Protein AF-A0A6A4S7P5-F1 (afdb_monomer)

Secondary structure (DSSP, 8-state):
-HHHHTTS-TTT---TTTT-S-HHHHHHHHHHHHHHHHHHHHHHHHHHHHHHHHHHHHIIIIIITEEEPP-EEE-SSS--EEE---EEPPPHHHHHHHHHHHHHHHHHHHHHHHHHHTS-SS-----TTSSHHHHT--GGGTTT---TTPPPTTT--SHHHHHHHHHHHHHHHHHHHHHHHHHHHHHHHHHHHHHHHHHHHHHHHHHHHHHTT---PPP-----TTT-GGGGG---GGG--S-----HHHHHHHHHHHHHHHHHHHHHTT-HHHHHHHHHHS-S----HHHHHH--PPPPHHHHHS-GGG--HHHHHHHHHHHHHHHHHHHHHHHHHHHHHHHHHHHHHHHHHHHHHHHHHHHHHHHHHHHHHHHHHHHHHHHHHHHHHHHHHHHHTTTTSS-HHHHHHHHHHHHHHHHHHHHHHHHHHHHHHHHHHHHHHHHHHHHHHHH-------PPTTSS---------S------HHHHHHHHHHHHHHHHHHHHHHHHHHHHHHHHHHHHHHHHHHHHHHHHHHHHHHHHHH----HHHHHHHH-TTHHHHHHHHHHHHHHHHHHHHHHHHHHHHHHHHHHHHHHHHHHHHHHHHHHHHHHHHHHHHHHHHHHHHHHHHHHHHHHHHHHHHHHHHHHHHHHHHHHHHHHHHHHHHHHHHHHHHH---TTS---------

pLDDT: mean 76.59, std 14.67, range [32.28, 95.06]

Sequence (685 aa):
MLLENENVPAMERLAQHELNLDVEGQKGLDAMVEQEATRVREEIEWEILAKRFLRDVLKRQCWDSLKVKSRSVKGFHCEHEVKNYPLKERTEKEVEEIHRVQNMRKIEMAAITLLKSANEEEQDEEDLTTESDVVTGSFSAQFGYSNPYIYDQFSVRTTEQKINQIILLQDVIHRIKTAFNAEFDAVHRQKVQELNHVRERNRHIREILLELDMRQELWEPSLTNSEWPERLFTVDDSEIKAEKYLSPEQREEEERKELEEQKHLAAKGDNFMKKGLDDMMDGLLEVKKEEILKMEITQPEFALTKPDSHWSEEEKKVYKLYEKKTKDLSEKKEKYKKEKLKITSLVYSMNLEEEMRSRELELKLKLERTLAYKDELMEEVKRHEEEVEMFLETYDTVVAEDKVNVKAFTLAKIQKLLQKRRVEKEAAQQEIKNLSDELKSLHKEKNRFLMDIMVQVIVKQGQVYTTDETADFPEYVLLHKGVVEDLNKTIRMLGGQNIASMVQRKDFRKNTFLLEWEHKHRRMQIEDLNNKARDIRRLHLSEEQQDYLNNSDQKSRVSTQVSILEKTIVYQEKAHLHNLQHYKNKIEEFTKQATMKEEINTVSEQQLPNMQVTVAERRHIFETTVKSQAASEGRHREIVQKKNLEDFAKAQAEELILLWAEVERLRMKNFPSLDHLKQLSKENL

Organism: Scophthalmus maximus (NCBI:txid52904)

Foldseek 3Di:
DQVVLVPDDPVSRDDPVVPDPCPPVVVVVVVVVVVVVVVVVVVVVVVVVVVVVVVVVCCVPPPVQWPDGWFWDQDPPDRDIDIADTHGDDDPVLVVLLVVLQVVLVVVVVVVVVVVVVPDPDDDDDPPPPPQPVQQVDCLVVVVLDDPSADRPVRQDDPVNVVSNVSVVVVSVVVVSVVVVVVVVVVLVVVVVVLVVLVVVVVVVVVVCVVVVHDDDDDHDDDDCRRVVVCVVDDDPVNPPDDDDADPVRVVVVVVVVVVVVVVVVVVVPPVVVVVCVVVVPPDPPPPLVVLLVDDDDDDPCPVPDDPVPADPVSVVVNVVVVVVVVVSVVSNVVSVVVVVVVVVVVVLVVVVVVLVVVLVVLVVVLVVLVVVLVVLVVVLVVLVVVLVVLVVVVVVPVVDDDVPVSVVVSVVSVVVSVVSVVVSVVSVVVSVVSVVVSVVSVVVVVCSVVPDDDDDDDDPPPDDDPPPDDDDPDDDDDDVVVVVVVVVVVVVVVVVVVVVVVVVVVVVVVVVVVVVVVVVVVVVVVVVVVVVVVVVPPDQDPVRVVVVPDPCVVVVVVVVVVVVVVVVVVVVVVVVVVVVVVVVVVVVVVVVVVVVVVVVVVVVVCVVVVVVVVVVVVVVVVVVVVVVVVVVVVVVVVVVVVVVVVVVVVVVVVVVVVVVVVVVVVCVVDPDDDPPPDDDDDDD

Radius of gyration: 60.14 Å; Cα contacts (8 Å, |Δi|>4): 187; chains: 1; bounding box: 108×181×163 Å

Nearest PDB structures (foldseek):
  8i7r-assembly1_D9  TM=2.038E-01  e=7.294E+00  Mus musculus
  8otz-assembly1_Cv  TM=2.024E-01  e=9.140E+00  Bos taurus

Mean predicted aligned error: 24.08 Å

Solvent-accessible surface area (backbone atoms only — not comparable to full-atom values): 39808 Å² total; per-residue (Å²): 104,72,78,57,42,68,73,42,59,84,90,73,38,73,55,77,77,78,71,52,90,53,64,66,62,48,52,52,51,53,51,52,50,51,51,50,49,51,51,52,48,52,53,51,50,50,51,51,49,53,51,50,51,51,50,51,52,49,39,47,68,72,46,68,54,34,68,38,69,69,36,36,48,67,50,96,91,47,91,56,69,50,70,52,64,63,35,63,66,82,49,72,66,59,53,52,48,48,52,50,46,48,52,52,38,53,52,51,52,52,51,51,52,51,54,51,68,72,64,66,77,87,75,81,92,69,84,78,79,74,64,62,65,69,59,55,78,50,71,45,52,83,74,72,47,64,63,93,70,59,66,51,71,89,68,65,78,51,72,65,50,48,52,46,42,51,52,52,49,52,50,39,54,50,52,50,44,52,50,52,36,55,54,49,52,50,54,49,51,51,51,55,50,52,45,50,50,51,52,54,50,49,53,54,49,50,53,51,28,61,76,67,74,51,94,74,91,76,91,78,86,74,82,51,66,55,55,43,48,74,53,82,80,55,84,57,75,88,74,57,85,66,79,82,86,62,55,74,71,51,45,56,47,49,51,48,47,51,52,47,47,51,50,49,48,59,53,57,72,62,42,59,69,57,55,48,44,53,62,65,70,46,82,68,84,73,65,55,77,72,52,60,70,71,63,76,84,79,80,62,70,62,74,79,74,49,65,87,88,74,56,48,78,65,53,50,50,53,50,54,52,48,56,50,52,53,50,56,48,51,54,50,42,52,51,52,52,53,51,51,52,52,50,53,54,48,52,52,54,51,54,54,50,51,52,52,50,51,54,51,50,54,51,51,52,52,42,52,52,42,50,52,53,32,52,54,39,49,55,51,44,50,52,48,51,50,52,49,50,55,52,48,57,56,40,72,72,39,76,86,53,101,54,64,70,65,53,52,53,52,50,54,51,53,53,53,52,43,53,52,43,51,52,52,35,51,51,36,53,51,49,47,51,52,49,53,51,52,52,51,51,50,51,51,52,53,50,48,54,73,69,61,66,88,75,86,80,84,78,62,94,85,77,64,92,70,92,70,92,80,75,96,69,100,80,79,83,91,71,62,66,65,60,58,53,51,50,49,51,51,50,50,49,53,49,49,52,52,49,52,53,51,51,52,52,51,52,51,52,51,49,50,52,51,50,53,50,52,51,51,52,52,50,51,52,51,50,52,52,51,49,52,55,48,52,61,70,66,57,79,70,50,72,70,53,52,50,61,76,70,50,93,64,52,72,62,54,53,52,52,50,50,55,51,48,54,54,48,49,56,50,49,52,52,52,49,53,53,50,50,51,54,51,51,53,50,51,56,50,51,51,52,52,49,52,53,49,49,52,52,48,54,56,52,59,70,47,47,62,60,52,50,50,54,50,51,53,51,50,51,52,50,54,52,48,53,54,51,49,55,55,48,52,52,52,51,52,52,52,50,53,52,49,54,53,51,52,51,52,48,52,52,50,52,52,48,52,52,51,52,52,49,51,50,53,52,47,51,71,75,52,80,72,91,78,85,80,71,78,88,75,90,79,94,133

Structure (mmCIF, N/CA/C/O backbone):
data_AF-A0A6A4S7P5-F1
#
_entry.id   AF-A0A6A4S7P5-F1
#
loop_
_atom_site.group_PDB
_atom_site.id
_atom_site.type_symbol
_atom_site.label_atom_id
_atom_site.label_alt_id
_atom_site.label_comp_id
_atom_site.label_asym_id
_atom_site.label_entity_id
_atom_site.label_seq_id
_atom_site.pdbx_PDB_ins_code
_atom_site.Cartn_x
_atom_site.Cartn_y
_atom_site.Cartn_z
_atom_site.occupancy
_atom_site.B_iso_or_equiv
_atom_site.auth_seq_id
_atom_site.auth_comp_id
_atom_site.auth_asym_id
_atom_site.auth_atom_id
_atom_site.pdbx_PDB_model_num
ATOM 1 N N . MET A 1 1 ? 36.851 -69.670 -11.984 1.00 61.44 1 MET A N 1
ATOM 2 C CA . MET A 1 1 ? 35.863 -69.453 -13.062 1.00 61.44 1 MET A CA 1
ATOM 3 C C . MET A 1 1 ? 35.745 -67.989 -13.481 1.00 61.44 1 MET A C 1
ATOM 5 O O . MET A 1 1 ? 36.242 -67.687 -14.551 1.00 61.44 1 MET A O 1
ATOM 9 N N . LEU A 1 2 ? 35.185 -67.055 -12.693 1.00 62.47 2 LEU A N 1
ATOM 10 C CA . LEU A 1 2 ? 35.031 -65.645 -13.132 1.00 62.47 2 LEU A CA 1
ATOM 11 C C . LEU A 1 2 ? 36.369 -64.941 -13.453 1.00 62.47 2 LEU A C 1
ATOM 13 O O . LEU A 1 2 ? 36.541 -64.437 -14.556 1.00 62.47 2 LEU A O 1
ATOM 17 N N . LEU A 1 3 ? 37.352 -65.015 -12.547 1.00 63.88 3 LEU A N 1
ATOM 18 C CA . LEU A 1 3 ? 38.707 -64.466 -12.754 1.00 63.88 3 LEU A CA 1
ATOM 19 C C . LEU A 1 3 ? 39.503 -65.180 -13.867 1.00 63.88 3 LEU A C 1
ATOM 21 O O . LEU A 1 3 ? 40.434 -64.619 -14.432 1.00 63.88 3 LEU A O 1
ATOM 25 N N . GLU A 1 4 ? 39.159 -66.430 -14.185 1.00 69.12 4 GLU A N 1
ATOM 26 C CA . GLU A 1 4 ? 39.790 -67.186 -15.281 1.00 69.12 4 GLU A CA 1
ATOM 27 C C . GLU A 1 4 ? 39.168 -66.804 -16.632 1.00 69.12 4 GLU A C 1
ATOM 29 O O . GLU A 1 4 ? 39.888 -66.670 -17.615 1.00 69.12 4 GLU A O 1
ATOM 34 N N . ASN A 1 5 ? 37.858 -66.534 -16.659 1.00 71.00 5 ASN A N 1
ATOM 35 C CA . ASN A 1 5 ? 37.105 -66.074 -17.828 1.00 71.00 5 ASN A CA 1
ATOM 36 C C . ASN A 1 5 ? 37.423 -64.613 -18.215 1.00 71.00 5 ASN A C 1
ATOM 38 O O . ASN A 1 5 ? 37.317 -64.214 -19.372 1.00 71.00 5 ASN A O 1
ATOM 42 N N . GLU A 1 6 ? 37.864 -63.789 -17.264 1.00 71.75 6 GLU A N 1
ATOM 43 C CA . GLU A 1 6 ? 38.356 -62.437 -17.562 1.00 71.75 6 GLU A CA 1
ATOM 44 C C . GLU A 1 6 ? 39.694 -62.449 -18.320 1.00 71.75 6 GLU A C 1
ATOM 46 O O . GLU A 1 6 ? 39.948 -61.544 -19.116 1.00 71.75 6 GLU A O 1
ATOM 51 N N . ASN A 1 7 ? 40.505 -63.498 -18.144 1.00 72.19 7 ASN A N 1
ATOM 52 C CA . ASN A 1 7 ? 41.843 -63.624 -18.728 1.00 72.19 7 ASN A CA 1
ATOM 53 C C . ASN A 1 7 ? 41.880 -64.312 -20.110 1.00 72.19 7 ASN A C 1
ATOM 55 O O . ASN A 1 7 ? 42.951 -64.376 -20.715 1.00 72.19 7 ASN A O 1
ATOM 59 N N . VAL A 1 8 ? 40.747 -64.800 -20.633 1.00 73.62 8 VAL A N 1
ATOM 60 C CA . VAL A 1 8 ? 40.643 -65.344 -22.005 1.00 73.62 8 VAL A CA 1
ATOM 61 C C . VAL A 1 8 ? 40.308 -64.253 -23.039 1.00 73.62 8 VAL A C 1
ATOM 63 O O . VAL A 1 8 ? 39.710 -63.228 -22.689 1.00 73.62 8 VAL A O 1
ATOM 66 N N . PRO A 1 9 ? 40.692 -64.438 -24.323 1.00 72.81 9 PRO A N 1
ATOM 67 C CA . PRO A 1 9 ? 40.378 -63.505 -25.407 1.00 72.81 9 PRO A CA 1
ATOM 68 C C . PRO A 1 9 ? 38.872 -63.224 -25.509 1.00 72.81 9 PRO A C 1
ATOM 70 O O . PRO A 1 9 ? 38.057 -64.110 -25.274 1.00 72.81 9 PRO A O 1
ATOM 73 N N . ALA A 1 10 ? 38.486 -62.013 -25.931 1.00 68.69 10 ALA A N 1
ATOM 74 C CA . ALA A 1 10 ? 37.084 -61.562 -25.957 1.00 68.69 10 ALA A CA 1
ATOM 75 C C . ALA A 1 10 ? 36.118 -62.471 -26.749 1.00 68.69 10 ALA A C 1
ATOM 77 O O . ALA A 1 10 ? 34.915 -62.415 -26.525 1.00 68.69 10 ALA A O 1
ATOM 78 N N . MET A 1 11 ? 36.640 -63.299 -27.658 1.00 65.06 11 MET A N 1
ATOM 79 C CA . MET A 1 11 ? 35.874 -64.248 -28.472 1.00 65.06 11 MET A CA 1
ATOM 80 C C . MET A 1 11 ? 35.552 -65.566 -27.736 1.00 65.06 11 MET A C 1
ATOM 82 O O . MET A 1 11 ? 34.613 -66.252 -28.117 1.00 65.06 11 MET A O 1
ATOM 86 N N . GLU A 1 12 ? 36.316 -65.908 -26.692 1.00 65.69 12 GLU A N 1
ATOM 87 C CA . GLU A 1 12 ? 36.172 -67.129 -25.875 1.00 65.69 12 GLU A CA 1
ATOM 88 C C . GLU A 1 12 ? 35.646 -66.836 -24.459 1.00 65.69 12 GLU A C 1
ATOM 90 O O . GLU A 1 12 ? 35.409 -67.753 -23.674 1.00 65.69 12 GLU A O 1
ATOM 95 N N . ARG A 1 13 ? 35.465 -65.555 -24.118 1.00 74.06 13 ARG A N 1
ATOM 96 C CA . ARG A 1 13 ? 34.913 -65.124 -22.836 1.00 74.06 13 ARG A CA 1
ATOM 97 C C . ARG A 1 13 ? 33.426 -65.482 -22.774 1.00 74.06 13 ARG A C 1
ATOM 99 O O . ARG A 1 13 ? 32.615 -64.879 -23.472 1.00 74.06 13 ARG A O 1
ATOM 106 N N . LEU A 1 14 ? 33.079 -66.430 -21.908 1.00 69.25 14 LEU A N 1
ATOM 107 C CA . LEU A 1 14 ? 31.694 -66.824 -21.640 1.00 69.25 14 LEU A CA 1
ATOM 108 C C . LEU A 1 14 ? 30.925 -65.664 -21.001 1.00 69.25 14 LEU A C 1
ATOM 110 O O . LEU A 1 14 ? 31.487 -64.880 -20.226 1.00 69.25 14 LEU A O 1
ATOM 114 N N . ALA A 1 15 ? 29.637 -65.545 -21.299 1.00 64.62 15 ALA A N 1
ATOM 115 C CA . ALA A 1 15 ? 28.811 -64.512 -20.688 1.00 64.62 15 ALA A CA 1
ATOM 116 C C . ALA A 1 15 ? 28.552 -64.835 -19.202 1.00 64.62 15 ALA A C 1
ATOM 118 O O . ALA A 1 15 ? 28.494 -65.997 -18.805 1.00 64.62 15 ALA A O 1
ATOM 119 N N . GLN A 1 16 ? 28.372 -63.818 -18.348 1.00 62.81 16 GLN A N 1
ATOM 120 C CA . GLN A 1 16 ? 28.221 -64.020 -16.892 1.00 62.81 16 GLN A CA 1
ATOM 121 C C . GLN A 1 16 ? 27.072 -64.971 -16.508 1.00 62.81 16 GLN A C 1
ATOM 123 O O . GLN A 1 16 ? 27.168 -65.659 -15.495 1.00 62.81 16 GLN A O 1
ATOM 128 N N . HIS A 1 17 ? 26.018 -65.053 -17.324 1.00 63.12 17 HIS A N 1
ATOM 129 C CA . HIS A 1 17 ? 24.894 -65.968 -17.110 1.00 63.12 17 HIS A CA 1
ATOM 130 C C . HIS A 1 17 ? 25.233 -67.441 -17.412 1.00 63.12 17 HIS A C 1
ATOM 132 O O . HIS A 1 17 ? 24.598 -68.328 -16.854 1.00 63.12 17 HIS A O 1
ATOM 138 N N . GLU A 1 18 ? 26.243 -67.718 -18.245 1.00 65.69 18 GLU A N 1
ATOM 139 C CA . GLU A 1 18 ? 26.693 -69.077 -18.602 1.00 65.69 18 GLU A CA 1
ATOM 140 C C . GLU A 1 18 ? 27.618 -69.688 -17.539 1.00 65.69 18 GLU A C 1
ATOM 142 O O . GLU A 1 18 ? 27.797 -70.902 -17.479 1.00 65.69 18 GLU A O 1
ATOM 147 N N . LEU A 1 19 ? 28.195 -68.845 -16.678 1.00 64.94 19 LEU A N 1
ATOM 148 C CA . LEU A 1 19 ? 29.029 -69.251 -15.546 1.00 64.94 19 LEU A CA 1
ATOM 149 C C . LEU A 1 19 ? 28.228 -69.454 -14.254 1.00 64.94 19 LEU A C 1
ATOM 151 O O . LEU A 1 19 ? 28.817 -69.811 -13.229 1.00 64.94 19 LEU A O 1
ATOM 155 N N . ASN A 1 20 ? 26.916 -69.200 -14.273 1.00 64.25 20 ASN A N 1
ATOM 156 C CA . ASN A 1 20 ? 26.113 -69.292 -13.068 1.00 64.25 20 ASN A CA 1
ATOM 157 C C . ASN A 1 20 ? 25.659 -70.733 -12.804 1.00 64.25 20 ASN A C 1
ATOM 159 O O . ASN A 1 20 ? 24.876 -71.308 -13.556 1.00 64.25 20 ASN A O 1
ATOM 163 N N . LEU A 1 21 ? 26.175 -71.319 -11.724 1.00 64.62 21 LEU A N 1
ATOM 164 C CA . LEU A 1 21 ? 25.953 -72.722 -11.365 1.00 64.62 21 LEU A CA 1
ATOM 165 C C . LEU A 1 21 ? 24.613 -72.950 -10.642 1.00 64.62 21 LEU A C 1
ATOM 167 O O . LEU A 1 21 ? 24.142 -74.084 -10.605 1.00 64.62 21 LEU A O 1
ATOM 171 N N . ASP A 1 22 ? 23.993 -71.894 -10.100 1.00 71.56 22 ASP A N 1
ATOM 172 C CA . ASP A 1 22 ? 22.717 -71.949 -9.371 1.00 71.56 22 ASP A CA 1
ATOM 173 C C . ASP A 1 22 ? 21.663 -71.031 -10.012 1.00 71.56 22 ASP A C 1
ATOM 175 O O . ASP A 1 22 ? 21.370 -69.921 -9.560 1.00 71.56 22 ASP A O 1
ATOM 179 N N . VAL A 1 23 ? 21.104 -71.509 -11.124 1.00 72.12 23 VAL A N 1
ATOM 180 C CA . VAL A 1 23 ? 20.086 -70.789 -11.901 1.00 72.12 23 VAL A CA 1
ATOM 181 C C . VAL A 1 23 ? 18.760 -70.681 -11.132 1.00 72.12 23 VAL A C 1
ATOM 183 O O . VAL A 1 23 ? 18.023 -69.713 -11.315 1.00 72.12 23 VAL A O 1
ATOM 186 N N . GLU A 1 24 ? 18.430 -71.656 -10.279 1.00 74.38 24 GLU A N 1
ATOM 187 C CA . GLU A 1 24 ? 17.191 -71.650 -9.488 1.00 74.38 24 GLU A CA 1
ATOM 188 C C . GLU A 1 24 ? 17.277 -70.673 -8.310 1.00 74.38 24 GLU A C 1
ATOM 190 O O . GLU A 1 24 ? 16.355 -69.877 -8.118 1.00 74.38 24 GLU A O 1
ATOM 195 N N . GLY A 1 25 ? 18.399 -70.661 -7.583 1.00 73.44 25 GLY A N 1
ATOM 196 C CA . GLY A 1 25 ? 18.666 -69.686 -6.529 1.00 73.44 25 GLY A CA 1
ATOM 197 C C . GLY A 1 25 ? 18.709 -68.252 -7.058 1.00 73.44 25 GLY A C 1
ATOM 198 O O . GLY A 1 25 ? 18.084 -67.371 -6.465 1.00 73.44 25 GLY A O 1
ATOM 199 N N . GLN A 1 26 ? 19.347 -68.017 -8.215 1.00 72.50 26 GLN A N 1
ATOM 200 C CA . GLN A 1 26 ? 19.350 -66.697 -8.858 1.00 72.50 26 GLN A CA 1
ATOM 201 C C . GLN A 1 26 ? 17.935 -66.247 -9.242 1.00 72.50 26 GLN A C 1
ATOM 203 O O . GLN A 1 26 ? 17.542 -65.139 -8.898 1.00 72.50 26 GLN A O 1
ATOM 208 N N . LYS A 1 27 ? 17.134 -67.115 -9.876 1.00 75.88 27 LYS A N 1
ATOM 209 C CA . LYS A 1 27 ? 15.737 -66.792 -10.219 1.00 75.88 27 LYS A CA 1
ATOM 210 C C . LYS A 1 27 ? 14.887 -66.477 -8.987 1.00 75.88 27 LYS A C 1
ATOM 212 O O . LYS A 1 27 ? 14.019 -65.611 -9.058 1.00 75.88 27 LYS A O 1
ATOM 217 N N . GLY A 1 28 ? 15.124 -67.164 -7.867 1.00 81.50 28 GLY A N 1
ATOM 218 C CA . GLY A 1 28 ? 14.469 -66.868 -6.592 1.00 81.50 28 GLY A CA 1
ATOM 219 C C . GLY A 1 28 ? 14.853 -65.492 -6.038 1.00 81.50 28 GLY A C 1
ATOM 220 O O . GLY A 1 28 ? 13.977 -64.734 -5.626 1.00 81.50 28 GLY A O 1
ATOM 221 N N . LEU A 1 29 ? 16.143 -65.146 -6.080 1.00 75.50 29 LEU A N 1
ATOM 222 C CA . LEU A 1 29 ? 16.660 -63.828 -5.692 1.00 75.50 29 LEU A CA 1
ATOM 223 C C . LEU A 1 29 ? 16.124 -62.709 -6.594 1.00 75.50 29 LEU A C 1
ATOM 225 O O . LEU A 1 29 ? 15.646 -61.705 -6.074 1.00 75.50 29 LEU A O 1
ATOM 229 N N . ASP A 1 30 ? 16.127 -62.897 -7.913 1.00 74.44 30 ASP A N 1
ATOM 230 C CA . ASP A 1 30 ? 15.591 -61.930 -8.877 1.00 74.44 30 ASP A CA 1
ATOM 231 C C . ASP A 1 30 ? 14.086 -61.709 -8.663 1.00 74.44 30 ASP A C 1
ATOM 233 O O . ASP A 1 30 ? 13.619 -60.573 -8.672 1.00 74.44 30 ASP A O 1
ATOM 237 N N . ALA A 1 31 ? 13.324 -62.774 -8.385 1.00 81.88 31 ALA A N 1
ATOM 238 C CA . ALA A 1 31 ? 11.905 -62.665 -8.054 1.00 81.88 31 ALA A CA 1
ATOM 239 C C . ALA A 1 31 ? 11.668 -61.911 -6.734 1.00 81.88 31 ALA A C 1
ATOM 241 O O . ALA A 1 31 ? 10.742 -61.105 -6.657 1.00 81.88 31 ALA A O 1
ATOM 242 N N . MET A 1 32 ? 12.506 -62.127 -5.709 1.00 81.50 32 MET A N 1
ATOM 243 C CA . MET A 1 32 ? 12.443 -61.358 -4.459 1.00 81.50 32 MET A CA 1
ATOM 244 C C . MET A 1 32 ? 12.788 -59.881 -4.681 1.00 81.50 32 MET A C 1
ATOM 246 O O . MET A 1 32 ? 12.114 -59.017 -4.125 1.00 81.50 32 MET A O 1
ATOM 250 N N . VAL A 1 33 ? 13.804 -59.580 -5.496 1.00 77.88 33 VAL A N 1
ATOM 251 C CA . VAL A 1 33 ? 14.195 -58.203 -5.837 1.00 77.88 33 VAL A CA 1
ATOM 252 C C . VAL A 1 33 ? 13.101 -57.510 -6.644 1.00 77.88 33 VAL A C 1
ATOM 254 O O . VAL A 1 33 ? 12.763 -56.373 -6.329 1.00 77.88 33 VAL A O 1
ATOM 257 N N . GLU A 1 34 ? 12.500 -58.180 -7.629 1.00 83.00 34 GLU A N 1
ATOM 258 C CA . GLU A 1 34 ? 11.399 -57.610 -8.412 1.00 83.00 34 GLU A CA 1
ATOM 259 C C . GLU A 1 34 ? 10.160 -57.393 -7.535 1.00 83.00 34 GLU A C 1
ATOM 261 O O . GLU A 1 34 ? 9.534 -56.337 -7.597 1.00 83.00 34 GLU A O 1
ATOM 266 N N . GLN A 1 35 ? 9.834 -58.335 -6.644 1.00 85.00 35 GLN A N 1
ATOM 267 C CA . GLN A 1 35 ? 8.735 -58.170 -5.694 1.00 85.00 35 GLN A CA 1
ATOM 268 C C . GLN A 1 35 ? 8.975 -56.978 -4.754 1.00 85.00 35 GLN A C 1
ATOM 270 O O . GLN A 1 35 ? 8.083 -56.159 -4.541 1.00 85.00 35 GLN A O 1
ATOM 275 N N . GLU A 1 36 ? 10.186 -56.831 -4.228 1.00 83.62 36 GLU A N 1
ATOM 276 C CA . GLU A 1 36 ? 10.555 -55.693 -3.390 1.00 83.62 36 GLU A CA 1
ATOM 277 C C . GLU A 1 36 ? 10.535 -54.372 -4.185 1.00 83.62 36 GLU A C 1
ATOM 279 O O . GLU A 1 36 ? 10.008 -53.368 -3.706 1.00 83.62 36 GLU A O 1
ATOM 284 N N . ALA A 1 37 ? 11.005 -54.376 -5.436 1.00 79.06 37 ALA A N 1
ATOM 285 C CA . ALA A 1 37 ? 10.957 -53.220 -6.326 1.00 79.06 37 ALA A CA 1
ATOM 286 C C . ALA A 1 37 ? 9.516 -52.808 -6.662 1.00 79.06 37 ALA A C 1
ATOM 288 O O . ALA A 1 37 ? 9.210 -51.615 -6.654 1.00 79.06 37 ALA A O 1
ATOM 289 N N . THR A 1 38 ? 8.615 -53.765 -6.920 1.00 87.19 38 THR A N 1
ATOM 290 C CA . THR A 1 38 ? 7.184 -53.477 -7.124 1.00 87.19 38 THR A CA 1
ATOM 291 C C . THR A 1 38 ? 6.555 -52.874 -5.874 1.00 87.19 38 THR A C 1
ATOM 293 O O . THR A 1 38 ? 5.885 -51.852 -5.986 1.00 87.19 38 THR A O 1
ATOM 296 N N . ARG A 1 39 ? 6.865 -53.402 -4.682 1.00 89.88 39 ARG A N 1
ATOM 297 C CA . ARG A 1 39 ? 6.391 -52.835 -3.412 1.00 89.88 39 ARG A CA 1
ATOM 298 C C . ARG A 1 39 ? 6.838 -51.384 -3.229 1.00 89.88 39 ARG A C 1
ATOM 300 O O . ARG A 1 39 ? 6.018 -50.530 -2.910 1.00 89.88 39 ARG A O 1
ATOM 307 N N . VAL A 1 40 ? 8.122 -51.097 -3.454 1.00 84.75 40 VAL A N 1
ATOM 308 C CA . VAL A 1 40 ? 8.670 -49.735 -3.338 1.00 84.75 40 VAL A CA 1
ATOM 309 C C . VAL A 1 40 ? 8.058 -48.799 -4.388 1.00 84.75 40 VAL A C 1
ATOM 311 O O . VAL A 1 40 ? 7.743 -47.654 -4.071 1.00 84.75 40 VAL A O 1
ATOM 314 N N . ARG A 1 41 ? 7.839 -49.267 -5.627 1.00 81.81 41 ARG A N 1
ATOM 315 C CA . ARG A 1 41 ? 7.149 -48.482 -6.669 1.00 81.81 41 ARG A CA 1
ATOM 316 C C . ARG A 1 41 ? 5.726 -48.131 -6.251 1.00 81.81 41 ARG A C 1
ATOM 318 O O . ARG A 1 41 ? 5.362 -46.963 -6.329 1.00 81.81 41 ARG A O 1
ATOM 325 N N . GLU A 1 42 ? 4.955 -49.105 -5.774 1.00 87.44 42 GLU A N 1
ATOM 326 C CA . GLU A 1 42 ? 3.589 -48.879 -5.297 1.00 87.44 42 GLU A CA 1
ATOM 327 C C . GLU A 1 42 ? 3.562 -47.884 -4.129 1.00 87.44 42 GLU A C 1
ATOM 329 O O . GLU A 1 42 ? 2.745 -46.967 -4.126 1.00 87.44 42 GLU A O 1
ATOM 334 N N . GLU A 1 43 ? 4.479 -48.003 -3.162 1.00 89.31 43 GLU A N 1
ATOM 335 C CA . GLU A 1 43 ? 4.589 -47.062 -2.038 1.00 89.31 43 GLU A CA 1
ATOM 336 C C . GLU A 1 43 ? 4.873 -45.626 -2.512 1.00 89.31 43 GLU A C 1
ATOM 338 O O . GLU A 1 43 ? 4.189 -44.686 -2.094 1.00 89.31 43 GLU A O 1
ATOM 343 N N . ILE A 1 44 ? 5.820 -45.451 -3.440 1.00 81.44 44 ILE A N 1
ATOM 344 C CA . ILE A 1 44 ? 6.141 -44.147 -4.037 1.00 81.44 44 ILE A CA 1
ATOM 345 C C . ILE A 1 44 ? 4.944 -43.594 -4.821 1.00 81.44 44 ILE A C 1
ATOM 347 O O . ILE A 1 44 ? 4.625 -42.408 -4.711 1.00 81.44 44 ILE A O 1
ATOM 351 N N . GLU A 1 45 ? 4.259 -44.425 -5.608 1.00 87.06 45 GLU A N 1
ATOM 352 C CA . GLU A 1 45 ? 3.066 -44.022 -6.358 1.00 87.06 45 GLU A CA 1
ATOM 353 C C . GLU A 1 45 ? 1.946 -43.555 -5.426 1.00 87.06 45 GLU A C 1
ATOM 355 O O . GLU A 1 45 ? 1.344 -42.502 -5.667 1.00 87.06 45 GLU A O 1
ATOM 360 N N . TRP A 1 46 ? 1.710 -44.280 -4.331 1.00 87.25 46 TRP A N 1
ATOM 361 C CA . TRP A 1 46 ? 0.762 -43.887 -3.292 1.00 87.25 46 TRP A CA 1
ATOM 362 C C . TRP A 1 46 ? 1.145 -42.558 -2.643 1.00 87.25 46 TRP A C 1
ATOM 364 O O . TRP A 1 46 ? 0.283 -41.691 -2.470 1.00 87.25 46 TRP A O 1
ATOM 374 N N . GLU A 1 47 ? 2.424 -42.347 -2.333 1.00 86.50 47 GLU A N 1
ATOM 375 C CA . GLU A 1 47 ? 2.901 -41.094 -1.749 1.00 86.50 47 GLU A CA 1
ATOM 376 C C . GLU A 1 47 ? 2.731 -39.912 -2.722 1.00 86.50 47 GLU A C 1
ATOM 378 O O . GLU A 1 47 ? 2.259 -38.834 -2.338 1.00 86.50 47 GLU A O 1
ATOM 383 N N . ILE A 1 48 ? 3.046 -40.110 -4.007 1.00 82.50 48 ILE A N 1
ATOM 384 C CA . ILE A 1 48 ? 2.827 -39.117 -5.067 1.00 82.50 48 ILE A CA 1
ATOM 385 C C . ILE A 1 48 ? 1.335 -38.802 -5.198 1.00 82.50 48 ILE A C 1
ATOM 387 O O . ILE A 1 48 ? 0.962 -37.628 -5.287 1.00 82.50 48 ILE A O 1
ATOM 391 N N . LEU A 1 49 ? 0.473 -39.820 -5.205 1.00 89.50 49 LEU A N 1
ATOM 392 C CA . LEU A 1 49 ? -0.973 -39.652 -5.316 1.00 89.50 49 LEU A CA 1
ATOM 393 C C . LEU A 1 49 ? -1.534 -38.875 -4.119 1.00 89.50 49 LEU A C 1
ATOM 395 O O . LEU A 1 49 ? -2.302 -37.931 -4.314 1.00 89.50 49 LEU A O 1
ATOM 399 N N . ALA A 1 50 ? -1.099 -39.203 -2.901 1.00 86.62 50 ALA A N 1
ATOM 400 C CA . ALA A 1 50 ? -1.483 -38.494 -1.685 1.00 86.62 50 ALA A CA 1
ATOM 401 C C . ALA A 1 50 ? -1.060 -37.015 -1.727 1.00 86.62 50 ALA A C 1
ATOM 403 O O . ALA A 1 50 ? -1.873 -36.127 -1.454 1.00 86.62 50 ALA A O 1
ATOM 404 N N . LYS A 1 51 ? 0.179 -36.723 -2.149 1.00 86.81 51 LYS A N 1
ATOM 405 C CA . LYS A 1 51 ? 0.680 -35.346 -2.316 1.00 86.81 51 LYS A CA 1
ATOM 406 C C . LYS A 1 51 ? -0.089 -34.579 -3.395 1.00 86.81 51 LYS A C 1
ATOM 408 O O . LYS A 1 51 ? -0.431 -33.414 -3.188 1.00 86.81 51 LYS A O 1
ATOM 413 N N . ARG A 1 52 ? -0.408 -35.217 -4.529 1.00 85.88 52 ARG A N 1
ATOM 414 C CA . ARG A 1 52 ? -1.229 -34.623 -5.604 1.00 85.88 52 ARG A CA 1
ATOM 415 C C . ARG A 1 52 ? -2.641 -34.312 -5.122 1.00 85.88 52 ARG A C 1
ATOM 417 O O . ARG A 1 52 ? -3.119 -33.207 -5.357 1.00 85.88 52 ARG A O 1
ATOM 424 N N . PHE A 1 53 ? -3.272 -35.240 -4.407 1.00 89.81 53 PHE A N 1
ATOM 425 C CA . PHE A 1 53 ? -4.589 -35.028 -3.817 1.00 89.81 53 PHE A CA 1
ATOM 426 C C . PHE A 1 53 ? -4.577 -33.851 -2.838 1.00 89.81 53 PHE A C 1
ATOM 428 O O . PHE A 1 53 ? -5.405 -32.949 -2.956 1.00 89.81 53 PHE A O 1
ATOM 435 N N . LEU A 1 54 ? -3.601 -33.805 -1.923 1.00 85.56 54 LEU A N 1
ATOM 436 C CA . LEU A 1 54 ? -3.460 -32.704 -0.971 1.00 85.56 54 LEU A CA 1
ATOM 437 C C . LEU A 1 54 ? -3.275 -31.359 -1.685 1.00 85.56 54 LEU A C 1
ATOM 439 O O . LEU A 1 54 ? -3.966 -30.393 -1.362 1.00 85.56 54 LEU A O 1
ATOM 443 N N . ARG A 1 55 ? -2.393 -31.300 -2.691 1.00 86.12 55 ARG A N 1
ATOM 444 C CA . ARG A 1 55 ? -2.199 -30.114 -3.538 1.00 86.12 55 ARG A CA 1
ATOM 445 C C . ARG A 1 55 ? -3.512 -29.676 -4.184 1.00 86.12 55 ARG A C 1
ATOM 447 O O . ARG A 1 55 ? -3.820 -28.488 -4.167 1.00 86.12 55 ARG A O 1
ATOM 454 N N . ASP A 1 56 ? -4.284 -30.603 -4.738 1.00 88.25 56 ASP A N 1
ATOM 455 C CA . ASP A 1 56 ? -5.529 -30.282 -5.438 1.00 88.25 56 ASP A CA 1
ATOM 456 C C . ASP A 1 56 ? -6.619 -29.797 -4.468 1.00 88.25 56 ASP A C 1
ATOM 458 O O . ASP A 1 56 ? -7.340 -28.848 -4.779 1.00 88.25 56 ASP A O 1
ATOM 462 N N . VAL A 1 57 ? -6.706 -30.377 -3.265 1.00 90.00 57 VAL A N 1
ATOM 463 C CA . VAL A 1 57 ? -7.600 -29.904 -2.193 1.00 90.00 57 VAL A CA 1
ATOM 464 C C . VAL A 1 57 ? -7.218 -28.491 -1.752 1.00 90.00 57 VAL A C 1
ATOM 466 O O . VAL A 1 57 ? -8.081 -27.611 -1.712 1.00 90.00 57 VAL A O 1
ATOM 469 N N . LEU A 1 58 ? -5.930 -28.249 -1.483 1.00 84.56 58 LEU A N 1
ATOM 470 C CA . LEU A 1 58 ? -5.420 -26.933 -1.093 1.00 84.56 58 LEU A CA 1
ATOM 471 C C . LEU A 1 58 ? -5.645 -25.893 -2.195 1.00 84.56 58 LEU A C 1
ATOM 473 O O . LEU A 1 58 ? -6.104 -24.787 -1.913 1.00 84.56 58 LEU A O 1
ATOM 477 N N . LYS A 1 59 ? -5.387 -26.249 -3.458 1.00 86.69 59 LYS A N 1
ATOM 478 C CA . LYS A 1 59 ? -5.626 -25.371 -4.605 1.00 86.69 59 LYS A CA 1
ATOM 479 C C . LYS A 1 59 ? -7.106 -25.016 -4.720 1.00 86.69 59 LYS A C 1
ATOM 481 O O . LYS A 1 59 ? -7.432 -23.838 -4.806 1.00 86.69 59 LYS A O 1
ATOM 486 N N . ARG A 1 60 ? -8.016 -25.986 -4.620 1.00 85.94 60 ARG A N 1
ATOM 487 C CA . ARG A 1 60 ? -9.461 -25.716 -4.705 1.00 85.94 60 ARG A CA 1
ATOM 488 C C . ARG A 1 60 ? -9.959 -24.812 -3.577 1.00 85.94 60 ARG A C 1
ATOM 490 O O . ARG A 1 60 ? -10.691 -23.858 -3.829 1.00 85.94 60 ARG A O 1
ATOM 497 N N . GLN A 1 61 ? -9.562 -25.099 -2.337 1.00 84.12 61 GLN A N 1
ATOM 498 C CA . GLN A 1 61 ? -10.048 -24.369 -1.162 1.00 84.12 61 GLN A CA 1
ATOM 499 C C . GLN A 1 61 ? -9.436 -22.972 -1.037 1.00 84.12 61 GLN A C 1
ATOM 501 O O . GLN A 1 61 ? -10.161 -22.012 -0.772 1.00 84.12 61 GLN A O 1
ATOM 506 N N . CYS A 1 62 ? -8.125 -22.849 -1.241 1.00 81.94 62 CYS A N 1
ATOM 507 C CA . CYS A 1 62 ? -7.379 -21.628 -0.939 1.00 81.94 62 CYS A CA 1
ATOM 508 C C . CYS A 1 62 ? -7.099 -20.764 -2.171 1.00 81.94 62 CYS A C 1
ATOM 510 O O . CYS A 1 62 ? -6.934 -19.556 -2.026 1.00 81.94 62 CYS A O 1
ATOM 512 N N . TRP A 1 63 ? -7.031 -21.356 -3.367 1.00 84.56 63 TRP A N 1
ATOM 513 C CA . TRP A 1 63 ? -6.713 -20.637 -4.597 1.00 84.56 63 TRP A CA 1
ATOM 514 C C . TRP A 1 63 ? -7.942 -20.484 -5.486 1.00 84.56 63 TRP A C 1
ATOM 516 O O . TRP A 1 63 ? -8.384 -19.359 -5.692 1.00 84.56 63 TRP A O 1
ATOM 526 N N . ASP A 1 64 ? -8.521 -21.568 -6.002 1.00 85.81 64 ASP A N 1
ATOM 527 C CA . ASP A 1 64 ? -9.587 -21.532 -7.016 1.00 85.81 64 ASP A CA 1
ATOM 528 C C . ASP A 1 64 ? -10.869 -20.856 -6.508 1.00 85.81 64 ASP A C 1
ATOM 530 O O . ASP A 1 64 ? -11.550 -20.198 -7.288 1.00 85.81 64 ASP A O 1
ATOM 534 N N . SER A 1 65 ? -11.144 -20.919 -5.200 1.00 84.56 65 SER A N 1
ATOM 535 C CA . SER A 1 65 ? -12.285 -20.239 -4.566 1.00 84.56 65 SER A CA 1
ATOM 536 C C . SER A 1 65 ? -12.218 -18.701 -4.601 1.00 84.56 65 SER A C 1
ATOM 538 O O . SER A 1 65 ? -13.225 -18.028 -4.369 1.00 84.56 65 SER A O 1
ATOM 540 N N . LEU A 1 66 ? -11.040 -18.126 -4.858 1.00 87.25 66 LEU A N 1
ATOM 541 C CA . LEU A 1 66 ? -10.823 -16.682 -4.923 1.00 87.25 66 LEU A CA 1
ATOM 542 C C . LEU A 1 66 ? -10.966 -16.178 -6.361 1.00 87.25 66 LEU A C 1
ATOM 544 O O . LEU A 1 66 ? -10.307 -16.682 -7.269 1.00 87.25 66 LEU A O 1
ATOM 548 N N . LYS A 1 67 ? -11.752 -15.120 -6.562 1.00 85.94 67 LYS A N 1
ATOM 549 C CA . LYS A 1 67 ? -11.847 -14.405 -7.843 1.00 85.94 67 LYS A CA 1
ATOM 550 C C . LYS A 1 67 ? -10.603 -13.559 -8.092 1.00 85.94 67 LYS A C 1
ATOM 552 O O . LYS A 1 67 ? -10.003 -13.632 -9.158 1.00 85.94 67 LYS A O 1
ATOM 557 N N . VAL A 1 68 ? -10.194 -12.792 -7.081 1.00 89.38 68 VAL A N 1
ATOM 558 C CA . VAL A 1 68 ? -8.946 -12.020 -7.097 1.00 89.38 68 VAL A CA 1
ATOM 559 C C . VAL A 1 68 ? -7.919 -12.759 -6.253 1.00 89.38 68 VAL A C 1
ATOM 561 O O . VAL A 1 68 ? -8.123 -12.953 -5.053 1.00 89.38 68 VAL A O 1
ATOM 564 N N . LYS A 1 69 ? -6.827 -13.196 -6.888 1.00 88.44 69 LYS A N 1
ATOM 565 C CA . LYS A 1 69 ? -5.736 -13.921 -6.224 1.00 88.44 69 LYS A CA 1
ATOM 566 C C . LYS A 1 69 ? -4.829 -12.953 -5.468 1.00 88.44 69 LYS A C 1
ATOM 568 O O . LYS A 1 69 ? -4.643 -11.818 -5.901 1.00 88.44 69 LYS A O 1
ATOM 573 N N . SER A 1 70 ? -4.237 -13.428 -4.374 1.00 88.75 70 SER A N 1
ATOM 574 C CA . SER A 1 70 ? -3.251 -12.659 -3.609 1.00 88.75 70 SER A CA 1
ATOM 575 C C . SER A 1 70 ? -1.993 -12.431 -4.443 1.00 88.75 70 SER A C 1
ATOM 577 O O . SER A 1 70 ? -1.367 -13.397 -4.869 1.00 88.75 70 SER A O 1
ATOM 579 N N . ARG A 1 71 ? -1.618 -11.171 -4.650 1.00 90.62 71 ARG A N 1
ATOM 580 C CA . ARG A 1 71 ? -0.433 -10.729 -5.391 1.00 90.62 71 ARG A CA 1
ATOM 581 C C . ARG A 1 71 ? 0.215 -9.544 -4.686 1.00 90.62 71 ARG A C 1
ATOM 583 O O . ARG A 1 71 ? -0.465 -8.740 -4.045 1.00 90.62 71 ARG A O 1
ATOM 590 N N . SER A 1 72 ? 1.522 -9.424 -4.865 1.00 91.50 72 SER A N 1
ATOM 591 C CA . SER A 1 72 ? 2.304 -8.270 -4.424 1.00 91.50 72 SER A CA 1
ATOM 592 C C . SER A 1 72 ? 2.879 -7.506 -5.617 1.00 91.50 72 SER A C 1
ATOM 594 O O . SER A 1 72 ? 3.034 -8.067 -6.698 1.00 91.50 72 SER A O 1
ATOM 596 N N . VAL A 1 73 ? 3.218 -6.235 -5.418 1.00 91.25 73 VAL A N 1
ATOM 597 C CA . VAL A 1 73 ? 4.078 -5.445 -6.309 1.00 91.25 73 VAL A CA 1
ATOM 598 C C . VAL A 1 73 ? 5.214 -4.882 -5.465 1.00 91.25 73 VAL A C 1
ATOM 600 O O . VAL A 1 73 ? 4.965 -4.218 -4.458 1.00 91.25 73 VAL A O 1
ATOM 603 N N . LYS A 1 74 ? 6.455 -5.163 -5.867 1.00 89.31 74 LYS A N 1
ATOM 604 C CA . LYS A 1 74 ? 7.680 -4.678 -5.212 1.00 89.31 74 LYS A CA 1
ATOM 605 C C . LYS A 1 74 ? 8.366 -3.603 -6.050 1.00 89.31 74 LYS A C 1
ATOM 607 O O . LYS A 1 74 ? 8.262 -3.619 -7.275 1.00 89.31 74 LYS A O 1
ATOM 612 N N . GLY A 1 75 ? 9.111 -2.693 -5.438 1.00 86.50 75 GLY A N 1
ATOM 613 C CA . GLY A 1 75 ? 10.020 -1.826 -6.195 1.00 86.50 75 GLY A CA 1
ATOM 614 C C . GLY A 1 75 ? 11.236 -2.584 -6.740 1.00 86.50 75 GLY A C 1
ATOM 615 O O . GLY A 1 75 ? 11.628 -3.608 -6.192 1.00 86.50 75 GLY A O 1
ATOM 616 N N . PHE A 1 76 ? 11.853 -2.095 -7.823 1.00 83.19 76 PHE A N 1
ATOM 617 C CA . PHE A 1 76 ? 13.067 -2.713 -8.390 1.00 83.19 76 PHE A CA 1
ATOM 618 C C . PHE A 1 76 ? 14.312 -2.516 -7.510 1.00 83.19 76 PHE A C 1
ATOM 620 O O . PHE A 1 76 ? 15.154 -3.404 -7.428 1.00 83.19 76 PHE A O 1
ATOM 627 N N . HIS A 1 77 ? 14.406 -1.367 -6.834 1.00 83.50 77 HIS A N 1
ATOM 628 C CA . HIS A 1 77 ? 15.529 -0.996 -5.963 1.00 83.50 77 HIS A CA 1
ATOM 629 C C . HIS A 1 77 ? 15.060 -0.451 -4.607 1.00 83.50 77 HIS A C 1
ATOM 631 O O . HIS A 1 77 ? 15.795 0.266 -3.934 1.00 83.50 77 HIS A O 1
ATOM 637 N N . CYS A 1 78 ? 13.817 -0.741 -4.214 1.00 80.69 78 CYS A N 1
ATOM 638 C CA . CYS A 1 78 ? 13.297 -0.354 -2.909 1.00 80.69 78 CYS A CA 1
ATOM 639 C C . CYS A 1 78 ? 12.531 -1.509 -2.262 1.00 80.69 78 CYS A C 1
ATOM 641 O O . CYS A 1 78 ? 11.929 -2.333 -2.947 1.00 80.69 78 CYS A O 1
ATOM 643 N N . GLU A 1 79 ? 12.542 -1.542 -0.932 1.00 81.25 79 GLU A N 1
ATOM 644 C CA . GLU A 1 79 ? 11.892 -2.587 -0.129 1.00 81.25 79 GLU A CA 1
ATOM 645 C C . GLU A 1 79 ? 10.374 -2.393 0.003 1.00 81.25 79 GLU A C 1
ATOM 647 O O . GLU A 1 79 ? 9.701 -3.154 0.694 1.00 81.25 79 GLU A O 1
ATOM 652 N N . HIS A 1 80 ? 9.811 -1.381 -0.663 1.00 87.00 80 HIS A N 1
ATOM 653 C CA . HIS A 1 80 ? 8.377 -1.139 -0.630 1.00 87.00 80 HIS A CA 1
ATOM 654 C C . HIS A 1 80 ? 7.644 -2.263 -1.367 1.00 87.00 80 HIS A C 1
ATOM 656 O O . HIS A 1 80 ? 7.853 -2.494 -2.561 1.00 87.00 80 HIS A O 1
ATOM 662 N N . GLU A 1 81 ? 6.761 -2.938 -0.637 1.00 91.44 81 GLU A N 1
ATOM 663 C CA . GLU A 1 81 ? 5.876 -3.980 -1.138 1.00 91.44 81 GLU A CA 1
ATOM 664 C C . GLU A 1 81 ? 4.428 -3.578 -0.861 1.00 91.44 81 GLU A C 1
ATOM 666 O O . GLU A 1 81 ? 4.042 -3.338 0.283 1.00 91.44 81 GLU A O 1
ATOM 671 N N . VAL A 1 82 ? 3.613 -3.550 -1.910 1.00 93.44 82 VAL A N 1
ATOM 672 C CA . VAL A 1 82 ? 2.166 -3.349 -1.800 1.00 93.44 82 VAL A CA 1
ATOM 673 C C . VAL A 1 82 ? 1.478 -4.663 -2.142 1.00 93.44 82 VAL A C 1
ATOM 675 O O . VAL A 1 82 ? 1.843 -5.310 -3.122 1.00 93.44 82 VAL A O 1
ATOM 678 N N . LYS A 1 83 ? 0.491 -5.070 -1.340 1.00 93.06 83 LYS A N 1
ATOM 679 C CA . LYS A 1 83 ? -0.310 -6.283 -1.559 1.00 93.06 83 LYS A CA 1
ATOM 680 C C . LYS A 1 83 ? -1.719 -5.910 -1.990 1.00 93.06 83 LYS A C 1
ATOM 682 O O . LYS A 1 83 ? -2.284 -4.953 -1.465 1.00 93.06 83 LYS A O 1
ATOM 687 N N . ASN A 1 84 ? -2.291 -6.676 -2.912 1.00 93.31 84 ASN A N 1
ATOM 688 C CA . ASN A 1 84 ? -3.701 -6.539 -3.264 1.00 93.31 84 ASN A CA 1
ATOM 689 C C . ASN A 1 84 ? -4.611 -7.222 -2.226 1.00 93.31 84 ASN A C 1
ATOM 691 O O . ASN A 1 84 ? -4.148 -7.952 -1.348 1.00 93.31 84 ASN A O 1
ATOM 695 N N . TYR A 1 85 ? -5.920 -6.990 -2.327 1.00 92.94 85 TYR A N 1
ATOM 696 C CA . TYR A 1 85 ? -6.916 -7.639 -1.478 1.00 92.94 85 TYR A CA 1
ATOM 697 C C . TYR A 1 85 ? -7.459 -8.904 -2.151 1.00 92.94 85 TYR A C 1
ATOM 699 O O . TYR A 1 85 ? -8.161 -8.796 -3.159 1.00 92.94 85 TYR A O 1
ATOM 707 N N . PRO A 1 86 ? -7.235 -10.105 -1.590 1.00 91.38 86 PRO A N 1
ATOM 708 C CA . PRO A 1 86 ? -7.864 -11.316 -2.096 1.00 91.38 86 PRO A CA 1
ATOM 709 C C . PRO A 1 86 ? -9.380 -11.251 -1.891 1.00 91.38 86 PRO A C 1
ATOM 711 O O . PRO A 1 86 ? -9.857 -10.996 -0.781 1.00 91.38 86 PRO A O 1
ATOM 714 N N . LEU A 1 87 ? -10.145 -11.477 -2.959 1.00 90.88 87 LEU A N 1
ATOM 715 C CA . LEU A 1 87 ? -11.607 -11.396 -2.940 1.00 90.88 87 LEU A CA 1
ATOM 716 C C . LEU A 1 87 ? -12.218 -12.681 -3.493 1.00 90.88 87 LEU A C 1
ATOM 718 O O . LEU A 1 87 ? -11.823 -13.158 -4.558 1.00 90.88 87 LEU A O 1
ATOM 722 N N . LYS A 1 88 ? -13.213 -13.214 -2.780 1.00 87.81 88 LYS A N 1
ATOM 723 C CA . LYS A 1 88 ? -14.111 -14.256 -3.291 1.00 87.81 88 LYS A CA 1
ATOM 724 C C . LYS A 1 88 ? -15.131 -13.639 -4.242 1.00 87.81 88 LYS A C 1
ATOM 726 O O . LYS A 1 88 ? -15.445 -12.450 -4.141 1.00 87.81 88 LYS A O 1
ATOM 731 N N . GLU A 1 89 ? -15.634 -14.449 -5.162 1.00 83.69 89 GLU A N 1
ATOM 732 C CA . GLU A 1 89 ? -16.794 -14.061 -5.957 1.00 83.69 89 GLU A CA 1
ATOM 733 C C . GLU A 1 89 ? -18.023 -13.951 -5.051 1.00 83.69 89 GLU A C 1
ATOM 735 O O . GLU A 1 89 ? -18.230 -14.803 -4.187 1.00 83.69 89 GLU A O 1
ATOM 740 N N . ARG A 1 90 ? -18.805 -12.879 -5.224 1.00 85.88 90 ARG A N 1
ATOM 741 C CA . ARG A 1 90 ? -20.075 -12.731 -4.512 1.00 85.88 90 ARG A CA 1
ATOM 742 C C . ARG A 1 90 ? -21.042 -13.788 -5.008 1.00 85.88 90 ARG A C 1
ATOM 744 O O . ARG A 1 90 ? -21.220 -13.944 -6.214 1.00 85.88 90 ARG A O 1
ATOM 751 N N . THR A 1 91 ? -21.675 -14.482 -4.079 1.00 89.06 91 THR A N 1
ATOM 752 C CA . THR A 1 91 ? -22.753 -15.412 -4.409 1.00 89.06 91 THR A CA 1
ATOM 753 C C . THR A 1 91 ? -24.006 -14.639 -4.818 1.00 89.06 91 THR A C 1
ATOM 755 O O . THR A 1 91 ? -24.230 -13.518 -4.358 1.00 89.06 91 THR A O 1
ATOM 758 N N . GLU A 1 92 ? -24.854 -15.237 -5.655 1.00 89.19 92 GLU A N 1
ATOM 759 C CA . GLU A 1 92 ? -26.117 -14.610 -6.084 1.00 89.19 92 GLU A CA 1
ATOM 760 C C . GLU A 1 92 ? -26.985 -14.209 -4.882 1.00 89.19 92 GLU A C 1
ATOM 762 O O . GLU A 1 92 ? -27.510 -13.100 -4.839 1.00 89.19 92 GLU A O 1
ATOM 767 N N . LYS A 1 93 ? -27.016 -15.048 -3.840 1.00 88.44 93 LYS A N 1
ATOM 768 C CA . LYS A 1 93 ? -27.738 -14.780 -2.588 1.00 88.44 93 LYS A CA 1
ATOM 769 C C . LYS A 1 93 ? -27.257 -13.520 -1.867 1.00 88.44 93 LYS A C 1
ATOM 771 O O . LYS A 1 93 ? -28.080 -12.764 -1.363 1.00 88.44 93 LYS A O 1
ATOM 776 N N . GLU A 1 94 ? -25.946 -13.280 -1.811 1.00 88.94 94 GLU A N 1
ATOM 777 C CA . GLU A 1 94 ? -25.388 -12.074 -1.178 1.00 88.94 94 GLU A CA 1
ATOM 778 C C . GLU A 1 94 ? -25.780 -10.814 -1.955 1.00 88.94 94 GLU A C 1
ATOM 780 O O . GLU A 1 94 ? -26.092 -9.783 -1.361 1.00 88.94 94 GLU A O 1
ATOM 785 N N . VAL A 1 95 ? -25.797 -10.891 -3.288 1.00 90.56 95 VAL A N 1
ATOM 786 C CA . VAL A 1 95 ? -26.234 -9.775 -4.136 1.00 90.56 95 VAL A CA 1
ATOM 787 C C . VAL A 1 95 ? -27.727 -9.513 -3.939 1.00 90.56 95 VAL A C 1
ATOM 789 O O . VAL A 1 95 ? -28.118 -8.374 -3.694 1.00 90.56 95 VAL A O 1
ATOM 792 N N . GLU A 1 96 ? -28.562 -10.551 -3.968 1.00 92.06 96 GLU A N 1
ATOM 793 C CA . GLU A 1 96 ? -30.000 -10.439 -3.698 1.00 92.06 96 GLU A CA 1
ATOM 794 C C . GLU A 1 96 ? -30.285 -9.846 -2.314 1.00 92.06 96 GLU A C 1
ATOM 796 O O . GLU A 1 96 ? -31.156 -8.989 -2.166 1.00 92.06 96 GLU A O 1
ATOM 801 N N . GLU A 1 97 ? -29.526 -10.254 -1.299 1.00 91.75 97 GLU A N 1
ATOM 802 C CA . GLU A 1 97 ? -29.634 -9.739 0.062 1.00 91.75 97 GLU A CA 1
ATOM 803 C C . GLU A 1 97 ? -29.259 -8.256 0.157 1.00 91.75 97 GLU A C 1
ATOM 805 O O . GLU A 1 97 ? -30.008 -7.479 0.753 1.00 91.75 97 GLU A O 1
ATOM 810 N N . ILE A 1 98 ? -28.178 -7.827 -0.502 1.00 92.31 98 ILE A N 1
ATOM 811 C CA . ILE A 1 98 ? -27.821 -6.404 -0.605 1.00 92.31 98 ILE A CA 1
ATOM 812 C C . ILE A 1 98 ? -28.959 -5.618 -1.269 1.00 92.31 98 ILE A C 1
ATOM 814 O O . ILE A 1 98 ? -29.371 -4.579 -0.754 1.00 92.31 98 ILE A O 1
ATOM 818 N N . HIS A 1 99 ? -29.509 -6.118 -2.379 1.00 91.56 99 HIS A N 1
ATOM 819 C CA . HIS A 1 99 ? -30.616 -5.464 -3.082 1.00 91.56 99 HIS A CA 1
ATOM 820 C C . HIS A 1 99 ? -31.883 -5.388 -2.218 1.00 91.56 99 HIS A C 1
ATOM 822 O O . HIS A 1 99 ? -32.549 -4.350 -2.181 1.00 91.56 99 HIS A O 1
ATOM 828 N N . ARG A 1 100 ? -32.203 -6.459 -1.483 1.00 93.56 100 ARG A N 1
ATOM 829 C CA . ARG A 1 100 ? -33.325 -6.508 -0.536 1.00 93.56 100 ARG A CA 1
ATOM 830 C C . ARG A 1 100 ? -33.175 -5.438 0.542 1.00 93.56 100 ARG A C 1
ATOM 832 O O . ARG A 1 100 ? -34.112 -4.677 0.773 1.00 93.56 100 ARG A O 1
ATOM 839 N N . VAL A 1 101 ? -31.996 -5.346 1.159 1.00 92.62 101 VAL A N 1
ATOM 840 C CA . VAL A 1 101 ? -31.703 -4.362 2.210 1.00 92.62 101 VAL A CA 1
ATOM 841 C C . VAL A 1 101 ? -31.749 -2.932 1.668 1.00 92.62 101 VAL A C 1
ATOM 843 O O . VAL A 1 101 ? -32.364 -2.067 2.288 1.00 92.62 101 VAL A O 1
ATOM 846 N N . GLN A 1 102 ? -31.179 -2.677 0.487 1.00 91.12 102 GLN A N 1
ATOM 847 C CA . GLN A 1 102 ? -31.248 -1.361 -0.159 1.00 91.12 102 GLN A CA 1
ATOM 848 C C . GLN A 1 102 ? -32.693 -0.943 -0.454 1.00 91.12 102 GLN A C 1
ATOM 850 O O . GLN A 1 102 ? -33.067 0.202 -0.208 1.00 91.12 102 GLN A O 1
ATOM 855 N N . ASN A 1 103 ? -33.525 -1.859 -0.954 1.00 90.56 103 ASN A N 1
ATOM 856 C CA . ASN A 1 103 ? -34.935 -1.577 -1.221 1.00 90.56 103 ASN A CA 1
ATOM 857 C C . ASN A 1 103 ? -35.721 -1.316 0.066 1.00 90.56 103 ASN A C 1
ATOM 859 O O . ASN A 1 103 ? -36.509 -0.374 0.112 1.00 90.56 103 ASN A O 1
ATOM 863 N N . MET A 1 104 ? -35.466 -2.086 1.124 1.00 89.25 104 MET A N 1
ATOM 864 C CA . MET A 1 104 ? -36.078 -1.845 2.429 1.00 89.25 104 MET A CA 1
ATOM 865 C C . MET A 1 104 ? -35.688 -0.470 2.976 1.00 89.25 104 MET A C 1
ATOM 867 O O . MET A 1 104 ? -36.554 0.285 3.412 1.00 89.25 104 MET A O 1
ATOM 871 N N . ARG A 1 105 ? -34.413 -0.084 2.846 1.00 88.38 105 ARG A N 1
ATOM 872 C CA . ARG A 1 105 ? -33.957 1.236 3.276 1.00 88.38 105 ARG A CA 1
ATOM 873 C C . ARG A 1 105 ? -34.570 2.370 2.464 1.00 88.38 105 ARG A C 1
ATOM 875 O O . ARG A 1 105 ? -34.953 3.377 3.047 1.00 88.38 105 ARG A O 1
ATOM 882 N N . LYS A 1 106 ? -34.709 2.213 1.144 1.00 89.31 106 LYS A N 1
ATOM 883 C CA . LYS A 1 106 ? -35.419 3.193 0.301 1.00 89.31 106 LYS A CA 1
ATOM 884 C C . LYS A 1 106 ? -36.836 3.443 0.816 1.00 89.31 106 LYS A C 1
ATOM 886 O O . LYS A 1 106 ? -37.255 4.593 0.892 1.00 89.31 106 LYS A O 1
ATOM 891 N N . ILE A 1 107 ? -37.547 2.378 1.190 1.00 87.62 107 ILE A N 1
ATOM 892 C CA . ILE A 1 107 ? -38.905 2.469 1.739 1.00 87.62 107 ILE A CA 1
ATOM 893 C C . ILE A 1 107 ? -38.890 3.148 3.116 1.00 87.62 107 ILE A C 1
ATOM 895 O O . ILE A 1 107 ? -39.690 4.047 3.348 1.00 87.62 107 ILE A O 1
ATOM 899 N N . GLU A 1 108 ? -37.965 2.779 4.008 1.00 85.81 108 GLU A N 1
ATOM 900 C CA . GLU A 1 108 ? -37.814 3.419 5.325 1.00 85.81 108 GLU A CA 1
ATOM 901 C C . GLU A 1 108 ? -37.512 4.918 5.213 1.00 85.81 108 GLU A C 1
ATOM 903 O O . GLU A 1 108 ? -38.132 5.723 5.902 1.00 85.81 108 GLU A O 1
ATOM 908 N N . MET A 1 109 ? -36.576 5.305 4.341 1.00 83.94 109 MET A N 1
ATOM 909 C CA . MET A 1 109 ? -36.228 6.707 4.111 1.00 83.94 109 MET A CA 1
ATOM 910 C C . MET A 1 109 ? -37.430 7.482 3.570 1.00 83.94 109 MET A C 1
ATOM 912 O O . MET A 1 109 ? -37.738 8.543 4.100 1.00 83.94 109 MET A O 1
ATOM 916 N N . ALA A 1 110 ? -38.163 6.923 2.601 1.00 85.62 110 ALA A N 1
ATOM 917 C CA . ALA A 1 110 ? -39.388 7.533 2.089 1.00 85.62 110 ALA A CA 1
ATOM 918 C C . ALA A 1 110 ? -40.474 7.673 3.173 1.00 85.62 110 ALA A C 1
ATOM 920 O O . ALA A 1 110 ? -41.139 8.704 3.245 1.00 85.62 110 ALA A O 1
ATOM 921 N N . ALA A 1 111 ? -40.630 6.676 4.051 1.00 83.25 111 ALA A N 1
ATOM 922 C CA . ALA A 1 111 ? -41.570 6.733 5.169 1.00 83.25 111 ALA A CA 1
ATOM 923 C C . ALA A 1 111 ? -41.180 7.799 6.206 1.00 83.25 111 ALA A C 1
ATOM 925 O O . ALA A 1 111 ? -42.051 8.505 6.705 1.00 83.25 111 ALA A O 1
ATOM 926 N N . ILE A 1 112 ? -39.883 7.950 6.504 1.00 79.19 112 ILE A N 1
ATOM 927 C CA . ILE A 1 112 ? -39.365 9.001 7.394 1.00 79.19 112 ILE A CA 1
ATOM 928 C C . ILE A 1 112 ? -39.593 10.385 6.781 1.00 79.19 112 ILE A C 1
ATOM 930 O O . ILE A 1 112 ? -40.030 11.288 7.488 1.00 79.19 112 ILE A O 1
ATOM 934 N N . THR A 1 113 ? -39.340 10.555 5.481 1.00 80.44 113 THR A N 1
ATOM 935 C CA . THR A 1 113 ? -39.621 11.807 4.766 1.00 80.44 113 THR A CA 1
ATOM 936 C C . THR A 1 113 ? -41.111 12.148 4.813 1.00 80.44 113 THR A C 1
ATOM 938 O O . THR A 1 113 ? -41.456 13.278 5.136 1.00 80.44 113 THR A O 1
ATOM 941 N N . LEU A 1 114 ? -41.994 11.166 4.595 1.00 77.56 114 LEU A N 1
ATOM 942 C CA . LEU A 1 114 ? -43.445 11.355 4.706 1.00 77.56 114 LEU A CA 1
ATOM 943 C C . LEU A 1 114 ? -43.884 11.730 6.133 1.00 77.56 114 LEU A C 1
ATOM 945 O O . LEU A 1 114 ? -44.709 12.623 6.304 1.00 77.56 114 LEU A O 1
ATOM 949 N N . LEU A 1 115 ? -43.312 11.093 7.159 1.00 72.38 115 LEU A N 1
ATOM 950 C CA . LEU A 1 115 ? -43.563 11.410 8.572 1.00 72.38 115 LEU A CA 1
ATOM 951 C C . LEU A 1 115 ? -43.092 12.814 8.961 1.00 72.38 115 LEU A C 1
ATOM 953 O O . LEU A 1 115 ? -43.758 13.470 9.754 1.00 72.38 115 LEU A O 1
ATOM 957 N N . LYS A 1 116 ? -41.964 13.273 8.407 1.00 69.62 116 LYS A N 1
ATOM 958 C CA . LYS A 1 116 ? -41.493 14.652 8.582 1.00 69.62 116 LYS A CA 1
ATOM 959 C C . LYS A 1 116 ? -42.448 15.642 7.914 1.00 69.62 116 LYS A C 1
ATOM 961 O O . LYS A 1 116 ? -42.939 16.526 8.598 1.00 69.62 116 LYS A O 1
ATOM 966 N N . SER A 1 117 ? -42.838 15.392 6.661 1.00 63.16 117 SER A N 1
ATOM 967 C CA . SER A 1 117 ? -43.789 16.251 5.936 1.00 63.16 117 SER A CA 1
ATOM 968 C C . SER A 1 117 ? -45.207 16.275 6.529 1.00 63.16 117 SER A C 1
ATOM 970 O O . SER A 1 117 ? -45.964 17.206 6.291 1.00 63.16 117 SER A O 1
ATOM 972 N N . ALA A 1 118 ? -45.598 15.255 7.304 1.00 57.22 118 ALA A N 1
ATOM 973 C CA . ALA A 1 118 ? -46.888 15.221 7.999 1.00 57.22 118 ALA A CA 1
ATOM 974 C C . ALA A 1 118 ? -46.878 15.979 9.342 1.00 57.22 118 ALA A C 1
ATOM 976 O O . ALA A 1 118 ? -47.947 16.253 9.883 1.00 57.22 118 ALA A O 1
ATOM 977 N N . ASN A 1 119 ? -45.693 16.298 9.874 1.00 54.00 119 ASN A N 1
ATOM 978 C CA . ASN A 1 119 ? -45.491 16.992 11.148 1.00 54.00 119 ASN A CA 1
ATOM 979 C C . ASN A 1 119 ? -45.099 18.475 10.976 1.00 54.00 119 ASN A C 1
ATOM 981 O O . ASN A 1 119 ? -44.741 19.117 11.959 1.00 54.00 119 ASN A O 1
ATOM 985 N N . GLU A 1 120 ? -45.167 19.028 9.764 1.00 46.94 120 GLU A N 1
ATOM 986 C CA . GLU A 1 120 ? -44.847 20.436 9.503 1.00 46.94 120 GLU A CA 1
ATOM 987 C C . GLU A 1 120 ? -46.052 21.354 9.800 1.00 46.94 120 GLU A C 1
ATOM 989 O O . GLU A 1 120 ? -46.838 21.699 8.921 1.00 46.94 120 GLU A O 1
ATOM 994 N N . GLU A 1 121 ? -46.171 21.781 11.063 1.00 39.28 121 GLU A N 1
ATOM 995 C CA . GLU A 1 121 ? -46.356 23.208 11.356 1.00 39.28 121 GLU A CA 1
ATOM 996 C C . GLU A 1 121 ? -44.952 23.797 11.572 1.00 39.28 121 GLU A C 1
ATOM 998 O O . GLU A 1 121 ? -44.244 23.393 12.490 1.00 39.28 121 GLU A O 1
ATOM 1003 N N . GLU A 1 122 ? -44.567 24.704 10.671 1.00 47.34 122 GLU A N 1
ATOM 1004 C CA . GLU A 1 122 ? -43.403 25.605 10.710 1.00 47.34 122 GLU A CA 1
ATOM 1005 C C . GLU A 1 122 ? -42.022 24.991 11.012 1.00 47.34 122 GLU A C 1
ATOM 1007 O O . GLU A 1 122 ? -41.576 24.952 12.155 1.00 47.34 122 GLU A O 1
ATOM 1012 N N . GLN A 1 123 ? -41.265 24.672 9.956 1.00 35.25 123 GLN A N 1
ATOM 1013 C CA . GLN A 1 123 ? -39.854 25.069 9.876 1.00 35.25 123 GLN A CA 1
ATOM 1014 C C . GLN A 1 123 ? -39.354 25.023 8.431 1.00 35.25 123 GLN A C 1
ATOM 1016 O O . GLN A 1 123 ? -39.617 24.073 7.699 1.00 35.25 123 GLN A O 1
ATOM 1021 N N . ASP A 1 124 ? -38.680 26.104 8.040 1.00 34.94 124 ASP A N 1
ATOM 1022 C CA . ASP A 1 124 ? -38.172 26.363 6.698 1.00 34.94 124 ASP A CA 1
ATOM 1023 C C . ASP A 1 124 ? -37.295 25.222 6.161 1.00 34.94 124 ASP A C 1
ATOM 1025 O O . ASP A 1 124 ? -36.499 24.619 6.883 1.00 34.94 124 ASP A O 1
ATOM 1029 N N . GLU A 1 125 ? -37.444 24.969 4.857 1.00 40.34 125 GLU A N 1
ATOM 1030 C CA . GLU A 1 125 ? -36.633 24.056 4.053 1.00 40.34 125 GLU A CA 1
ATOM 1031 C C . GLU A 1 125 ? -35.137 24.428 4.130 1.00 40.34 125 GLU A C 1
ATOM 1033 O O . GLU A 1 125 ? -34.612 25.146 3.277 1.00 40.34 125 GLU A O 1
ATOM 1038 N N . GLU A 1 126 ? -34.415 23.923 5.131 1.00 32.28 126 GLU A N 1
ATOM 1039 C CA . GLU A 1 126 ? -32.956 23.853 5.073 1.00 32.28 126 GLU A CA 1
ATOM 1040 C C . GLU A 1 126 ? -32.512 22.539 4.421 1.00 32.28 126 GLU A C 1
ATOM 1042 O O . GLU A 1 126 ? -32.835 21.428 4.845 1.00 32.28 126 GLU A O 1
ATOM 1047 N N . ASP A 1 127 ? -31.763 22.722 3.337 1.00 36.06 127 ASP A N 1
ATOM 1048 C CA . ASP A 1 127 ? -31.208 21.741 2.414 1.00 36.06 127 ASP A CA 1
ATOM 1049 C C . ASP A 1 127 ? -30.286 20.736 3.145 1.00 36.06 127 ASP A C 1
ATOM 1051 O O . ASP A 1 127 ? -29.064 20.869 3.201 1.00 36.06 127 ASP A O 1
ATOM 1055 N N . LEU A 1 128 ? -30.894 19.714 3.752 1.00 35.66 128 LEU A N 1
ATOM 1056 C CA . LEU A 1 128 ? -30.273 18.722 4.644 1.00 35.66 128 LEU A CA 1
ATOM 1057 C C . LEU A 1 128 ? -29.424 17.657 3.918 1.00 35.66 128 LEU A C 1
ATOM 1059 O O . LEU A 1 128 ? -29.277 16.524 4.384 1.00 35.66 128 LEU A O 1
ATOM 1063 N N . THR A 1 129 ? -28.882 17.976 2.745 1.00 34.78 129 THR A N 1
ATOM 1064 C CA . THR A 1 129 ? -28.189 17.005 1.886 1.00 34.78 129 THR A CA 1
ATOM 1065 C C . THR A 1 129 ? -26.684 16.905 2.154 1.00 34.78 129 THR A C 1
ATOM 1067 O O . THR A 1 129 ? -26.070 15.926 1.735 1.00 34.78 129 THR A O 1
ATOM 1070 N N . THR A 1 130 ? -26.081 17.838 2.902 1.00 36.62 130 THR A N 1
ATOM 1071 C CA . THR A 1 130 ? -24.615 17.885 3.100 1.00 36.62 130 THR A CA 1
ATOM 1072 C C . THR A 1 130 ? -24.101 17.425 4.468 1.00 36.62 130 THR A C 1
ATOM 1074 O O . THR A 1 130 ? -22.902 17.197 4.601 1.00 36.62 130 THR A O 1
ATOM 1077 N N . GLU A 1 131 ? -24.954 17.240 5.483 1.00 37.69 131 GLU A N 1
ATOM 1078 C CA . GLU A 1 131 ? -24.493 16.839 6.831 1.00 37.69 131 GLU A CA 1
ATOM 1079 C C . GLU A 1 131 ? -24.338 15.320 7.029 1.00 37.69 131 GLU A C 1
ATOM 1081 O O . GLU A 1 131 ? -23.673 14.879 7.965 1.00 37.69 131 GLU A O 1
ATOM 1086 N N . SER A 1 132 ? -24.874 14.490 6.127 1.00 48.09 132 SER A N 1
ATOM 1087 C CA . SER A 1 132 ? -24.857 13.024 6.279 1.00 48.09 132 SER A CA 1
ATOM 1088 C C . SER A 1 132 ? -23.451 12.404 6.230 1.00 48.09 132 SER A C 1
ATOM 1090 O O . SER A 1 132 ? -23.225 11.339 6.812 1.00 48.09 132 SER A O 1
ATOM 1092 N N . ASP A 1 133 ? -22.496 13.031 5.541 1.00 46.25 133 ASP A N 1
ATOM 1093 C CA . ASP A 1 133 ? -21.198 12.403 5.258 1.00 46.25 133 ASP A CA 1
ATOM 1094 C C . ASP A 1 133 ? -20.258 12.385 6.475 1.00 46.25 133 ASP A C 1
ATOM 1096 O O . ASP A 1 133 ? -19.447 11.467 6.616 1.00 46.25 133 ASP A O 1
ATOM 1100 N N . VAL A 1 134 ? -20.394 13.344 7.399 1.00 44.34 134 VAL A N 1
ATOM 1101 C CA . VAL A 1 134 ? -19.560 13.425 8.614 1.00 44.34 134 VAL A CA 1
ATOM 1102 C C . VAL A 1 134 ? -20.096 12.512 9.720 1.00 44.34 134 VAL A C 1
ATOM 1104 O O . VAL A 1 134 ? -19.315 11.872 10.426 1.00 44.34 134 VAL A O 1
ATOM 1107 N N . VAL A 1 135 ? -21.422 12.378 9.834 1.00 45.53 135 VAL A N 1
ATOM 1108 C CA . VAL A 1 135 ? -22.072 11.577 10.892 1.00 45.53 135 VAL A CA 1
ATOM 1109 C C . VAL A 1 135 ? -21.948 10.062 10.638 1.00 45.53 135 VAL A C 1
ATOM 1111 O O . VAL A 1 135 ? -22.107 9.248 11.543 1.00 45.53 135 VAL A O 1
ATOM 1114 N N . THR A 1 136 ? -21.546 9.657 9.428 1.00 55.28 136 THR A N 1
ATOM 1115 C CA . THR A 1 136 ? -21.330 8.241 9.076 1.00 55.28 136 THR A CA 1
ATOM 1116 C C . THR A 1 136 ? -19.948 7.706 9.513 1.00 55.28 136 THR A C 1
ATOM 1118 O O . THR A 1 136 ? -19.680 6.508 9.401 1.00 55.28 136 THR A O 1
ATOM 1121 N N . GLY A 1 137 ? -19.046 8.561 10.021 1.00 56.94 137 GLY A N 1
ATOM 1122 C CA . GLY A 1 137 ? -17.775 8.154 10.646 1.00 56.94 137 GLY A CA 1
ATOM 1123 C C . GLY A 1 137 ? -16.765 7.437 9.732 1.00 56.94 137 GLY A C 1
ATOM 1124 O O . GLY A 1 137 ? -15.805 6.843 10.223 1.00 56.94 137 GLY A O 1
ATOM 1125 N N . SER A 1 138 ? -16.964 7.461 8.409 1.00 60.06 138 SER A N 1
ATOM 1126 C CA . SER A 1 138 ? -16.191 6.678 7.438 1.00 60.06 138 SER A CA 1
ATOM 1127 C C . SER A 1 138 ? -15.520 7.559 6.380 1.00 60.06 138 SER A C 1
ATOM 1129 O O . SER A 1 138 ? -16.183 8.304 5.663 1.00 60.06 138 SER A O 1
ATOM 1131 N N . PHE A 1 139 ? -14.208 7.381 6.183 1.00 65.69 139 PHE A N 1
ATOM 1132 C CA . PHE A 1 139 ? -13.448 7.990 5.079 1.00 65.69 139 PHE A CA 1
ATOM 1133 C C . PHE A 1 139 ? -13.858 7.465 3.687 1.00 65.69 139 PHE A C 1
ATOM 1135 O O . PHE A 1 139 ? -13.405 7.997 2.676 1.00 65.69 139 PHE A O 1
ATOM 1142 N N . SER A 1 140 ? -14.721 6.443 3.595 1.00 66.81 140 SER A N 1
ATOM 1143 C CA . SER A 1 140 ? -15.153 5.839 2.322 1.00 66.81 140 SER A CA 1
ATOM 1144 C C . SER A 1 140 ? -15.765 6.839 1.338 1.00 66.81 140 SER A C 1
ATOM 1146 O O . SER A 1 140 ? -15.604 6.671 0.130 1.00 66.81 140 SER A O 1
ATOM 1148 N N . ALA A 1 141 ? -16.435 7.883 1.838 1.00 66.94 141 ALA A N 1
ATOM 1149 C CA . ALA A 1 141 ? -17.013 8.939 1.010 1.00 66.94 141 ALA A CA 1
ATOM 1150 C C . ALA A 1 141 ? -15.940 9.804 0.322 1.00 66.94 141 ALA A C 1
ATOM 1152 O O . ALA A 1 141 ? -16.098 10.140 -0.848 1.00 66.94 141 ALA A O 1
ATOM 1153 N N . GLN A 1 142 ? -14.804 10.068 0.984 1.00 71.44 142 GLN A N 1
ATOM 1154 C CA . GLN A 1 142 ? -13.678 10.820 0.400 1.00 71.44 142 GLN A CA 1
ATOM 1155 C C . GLN A 1 142 ? -13.012 10.066 -0.757 1.00 71.44 142 GLN A C 1
ATOM 1157 O O . GLN A 1 142 ? -12.491 10.679 -1.684 1.00 71.44 142 GLN A O 1
ATOM 1162 N N . PHE A 1 143 ? -13.074 8.733 -0.724 1.00 66.00 143 PHE A N 1
ATOM 1163 C CA . PHE A 1 143 ? -12.615 7.870 -1.811 1.00 66.00 143 PHE A CA 1
ATOM 1164 C C . PHE A 1 143 ? -13.686 7.640 -2.896 1.00 66.00 143 PHE A C 1
ATOM 1166 O O . PHE A 1 143 ? -13.446 6.881 -3.827 1.00 66.00 143 PHE A O 1
ATOM 1173 N N . GLY A 1 144 ? -14.866 8.268 -2.799 1.00 70.19 144 GLY A N 1
ATOM 1174 C CA . GLY A 1 144 ? -15.952 8.131 -3.778 1.00 70.19 144 GLY A CA 1
ATOM 1175 C C . GLY A 1 144 ? -16.768 6.836 -3.660 1.00 70.19 144 GLY A C 1
ATOM 1176 O O . GLY A 1 144 ? -17.593 6.549 -4.525 1.00 70.19 144 GLY A O 1
ATOM 1177 N N . TYR A 1 145 ? -16.582 6.058 -2.589 1.00 74.56 145 TYR A N 1
ATOM 1178 C CA . TYR A 1 145 ? -17.251 4.769 -2.367 1.00 74.56 145 TYR A CA 1
ATOM 1179 C C . TYR A 1 145 ? -18.290 4.846 -1.240 1.00 74.56 145 TYR A C 1
ATOM 1181 O O . TYR A 1 145 ? -18.327 3.989 -0.355 1.00 74.56 145 TYR A O 1
ATOM 1189 N N . SER A 1 146 ? -19.142 5.876 -1.258 1.00 73.62 146 SER A N 1
ATOM 1190 C CA . SER A 1 146 ? -20.265 5.997 -0.317 1.00 73.62 146 SER A CA 1
ATOM 1191 C C . SER A 1 146 ? -21.463 5.148 -0.758 1.00 73.62 146 SER A C 1
ATOM 1193 O O . SER A 1 146 ? -21.727 4.981 -1.952 1.00 73.62 146 SER A O 1
ATOM 1195 N N . ASN A 1 147 ? -22.195 4.596 0.210 1.00 79.50 147 ASN A N 1
ATOM 1196 C CA . ASN A 1 147 ? -23.481 3.952 -0.027 1.00 79.50 147 ASN A CA 1
ATOM 1197 C C . ASN A 1 147 ? -24.582 4.814 0.623 1.00 79.50 147 ASN A C 1
ATOM 1199 O O . ASN A 1 147 ? -24.626 4.882 1.851 1.00 79.50 147 ASN A O 1
ATOM 1203 N N . PRO A 1 148 ? -25.486 5.426 -0.169 1.00 81.38 148 PRO A N 1
ATOM 1204 C CA . PRO A 1 148 ? -26.523 6.337 0.334 1.00 81.38 148 PRO A CA 1
ATOM 1205 C C . PRO A 1 148 ? -27.522 5.697 1.305 1.00 81.38 148 PRO A C 1
ATOM 1207 O O . PRO A 1 148 ? -28.278 6.396 1.969 1.00 81.38 148 PRO A O 1
ATOM 1210 N N . TYR A 1 149 ? -27.575 4.364 1.350 1.00 85.12 149 TYR A N 1
ATOM 1211 C CA . TYR A 1 149 ? -28.522 3.611 2.171 1.00 85.12 149 TYR A CA 1
ATOM 1212 C C . TYR A 1 149 ? -27.967 3.258 3.556 1.00 85.12 149 TYR A C 1
ATOM 1214 O O . TYR A 1 149 ? -28.639 2.579 4.329 1.00 85.12 149 TYR A O 1
ATOM 1222 N N . ILE A 1 150 ? -26.744 3.679 3.881 1.00 86.06 150 ILE A N 1
ATOM 1223 C CA . ILE A 1 150 ? -26.161 3.450 5.202 1.00 86.06 150 ILE A CA 1
ATOM 1224 C C . ILE A 1 150 ? -27.000 4.168 6.267 1.00 86.06 150 ILE A C 1
ATOM 1226 O O . ILE A 1 150 ? -27.466 5.290 6.079 1.00 86.06 150 ILE A O 1
ATOM 1230 N N . TYR A 1 151 ? -27.239 3.488 7.387 1.00 82.62 151 TYR A N 1
ATOM 1231 C CA . TYR A 1 151 ? -27.893 4.089 8.539 1.00 82.62 151 TYR A CA 1
ATOM 1232 C C . TYR A 1 151 ? -26.954 5.096 9.196 1.00 82.62 151 TYR A C 1
ATOM 1234 O O . TYR A 1 151 ? -25.769 4.814 9.388 1.00 82.62 151 TYR A O 1
ATOM 1242 N N . ASP A 1 152 ? -27.521 6.223 9.618 1.00 79.81 152 ASP A N 1
ATOM 1243 C CA . ASP A 1 152 ? -26.837 7.165 10.493 1.00 79.81 152 ASP A CA 1
ATOM 1244 C C . ASP A 1 152 ? -26.433 6.467 11.808 1.00 79.81 152 ASP A C 1
ATOM 1246 O O . ASP A 1 152 ? -27.201 5.658 12.347 1.00 79.81 152 ASP A O 1
ATOM 1250 N N . GLN A 1 153 ? -25.240 6.767 12.325 1.00 73.75 153 GLN A N 1
ATOM 1251 C CA . GLN A 1 153 ? -24.610 6.061 13.443 1.00 73.75 153 GLN A CA 1
ATOM 1252 C C . GLN A 1 153 ? -25.459 6.105 14.724 1.00 73.75 153 GLN A C 1
ATOM 1254 O O . GLN A 1 153 ? -25.441 5.154 15.510 1.00 73.75 153 GLN A O 1
ATOM 1259 N N . PHE A 1 154 ? -26.266 7.154 14.899 1.00 76.88 154 PHE A N 1
ATOM 1260 C CA . PHE A 1 154 ? -27.172 7.322 16.040 1.00 76.88 154 PHE A CA 1
ATOM 1261 C C . PHE A 1 154 ? -28.593 6.784 15.792 1.00 76.88 154 PHE A C 1
ATOM 1263 O O . PHE A 1 154 ? -29.408 6.698 16.716 1.00 76.88 154 PHE A O 1
ATOM 1270 N N . SER A 1 155 ? -28.905 6.385 14.556 1.00 73.06 155 SER A N 1
ATOM 1271 C CA . SER A 1 155 ? -30.246 5.952 14.139 1.00 73.06 155 SER A CA 1
ATOM 1272 C C . SER A 1 155 ? -30.481 4.438 14.236 1.00 73.06 155 SER A C 1
ATOM 1274 O O . SER A 1 155 ? -31.628 3.990 14.194 1.00 73.06 155 SER A O 1
ATOM 1276 N N . VAL A 1 156 ? -29.420 3.641 14.405 1.00 81.94 156 VAL A N 1
ATOM 1277 C CA . VAL A 1 156 ? -29.498 2.173 14.460 1.00 81.94 156 VAL A CA 1
ATOM 1278 C C . VAL A 1 156 ? -30.001 1.706 15.830 1.00 81.94 156 VAL A C 1
ATOM 1280 O O . VAL A 1 156 ? -29.244 1.643 16.800 1.00 81.94 156 VAL A O 1
ATOM 1283 N N . ARG A 1 157 ? -31.282 1.331 15.920 1.00 82.44 157 ARG A N 1
ATOM 1284 C CA . ARG A 1 157 ? -31.926 0.940 17.190 1.00 82.44 157 ARG A CA 1
ATOM 1285 C C . ARG A 1 157 ? -32.257 -0.547 17.258 1.00 82.44 157 ARG A C 1
ATOM 1287 O O . ARG A 1 157 ? -32.047 -1.170 18.298 1.00 82.44 157 ARG A O 1
ATOM 1294 N N . THR A 1 158 ? -32.745 -1.131 16.164 1.00 86.44 158 THR A N 1
ATOM 1295 C CA . THR A 1 158 ? -33.202 -2.531 16.146 1.00 86.44 158 THR A CA 1
ATOM 1296 C C . THR A 1 158 ? -32.095 -3.505 15.746 1.00 86.44 158 THR A C 1
ATOM 1298 O O . THR A 1 158 ? -31.098 -3.136 15.124 1.00 86.44 158 THR A O 1
ATOM 1301 N N . THR A 1 159 ? -32.257 -4.782 16.102 1.00 86.50 159 THR A N 1
ATOM 1302 C CA . THR A 1 159 ? -31.348 -5.859 15.678 1.00 86.50 159 THR A CA 1
ATOM 1303 C C . THR A 1 159 ? -31.339 -6.032 14.160 1.00 86.50 159 THR A C 1
ATOM 1305 O O . THR A 1 159 ? -30.273 -6.220 13.584 1.00 86.50 159 THR A O 1
ATOM 1308 N N . GLU A 1 160 ? -32.488 -5.890 13.499 1.00 86.62 160 GLU A N 1
ATOM 1309 C CA . GLU A 1 160 ? -32.591 -5.945 12.037 1.00 86.62 160 GLU A CA 1
ATOM 1310 C C . GLU A 1 160 ? -31.851 -4.785 11.363 1.00 86.62 160 GLU A C 1
ATOM 1312 O O . GLU A 1 160 ? -31.081 -5.013 10.436 1.00 86.62 160 GLU A O 1
ATOM 1317 N N . GLN A 1 161 ? -31.981 -3.556 11.877 1.00 85.69 161 GLN A N 1
ATOM 1318 C CA . GLN A 1 161 ? -31.220 -2.404 11.376 1.00 85.69 161 GLN A CA 1
ATOM 1319 C C . GLN A 1 161 ? -29.710 -2.605 11.547 1.00 85.69 161 GLN A C 1
ATOM 1321 O O . GLN A 1 161 ? -28.944 -2.258 10.652 1.00 85.69 161 GLN A O 1
ATOM 1326 N N . LYS A 1 162 ? -29.268 -3.222 12.655 1.00 86.56 162 LYS A N 1
ATOM 1327 C CA . LYS A 1 162 ? -27.854 -3.592 12.852 1.00 86.56 162 LYS A CA 1
ATOM 1328 C C . LYS A 1 162 ? -27.383 -4.598 11.801 1.00 86.56 162 LYS A C 1
ATOM 1330 O O . LYS A 1 162 ? -26.312 -4.415 11.233 1.00 86.56 162 LYS A O 1
ATOM 1335 N N . ILE A 1 163 ? -28.176 -5.632 11.521 1.00 88.62 163 ILE A N 1
ATOM 1336 C CA . ILE A 1 163 ? -27.859 -6.645 10.499 1.00 88.62 163 ILE A CA 1
ATOM 1337 C C . ILE A 1 163 ? -27.793 -6.003 9.106 1.00 88.62 163 ILE A C 1
ATOM 1339 O O . ILE A 1 163 ? -26.824 -6.203 8.377 1.00 88.62 163 ILE A O 1
ATOM 1343 N N . ASN A 1 164 ? -28.769 -5.164 8.765 1.00 89.75 164 ASN A N 1
ATOM 1344 C CA . ASN A 1 164 ? -28.807 -4.434 7.500 1.00 89.75 164 ASN A CA 1
ATOM 1345 C C . ASN A 1 164 ? -27.602 -3.501 7.339 1.00 89.75 164 ASN A C 1
ATOM 1347 O O . ASN A 1 164 ? -26.979 -3.476 6.279 1.00 89.75 164 ASN A O 1
ATOM 1351 N N . GLN A 1 165 ? -27.236 -2.773 8.399 1.00 88.88 165 GLN A N 1
ATOM 1352 C CA . GLN A 1 165 ? -26.052 -1.917 8.416 1.00 88.88 165 GLN A CA 1
ATOM 1353 C C . GLN A 1 165 ? -24.776 -2.727 8.154 1.00 88.88 165 GLN A C 1
ATOM 1355 O O . GLN A 1 165 ? -23.935 -2.301 7.368 1.00 88.88 165 GLN A O 1
ATOM 1360 N N . ILE A 1 166 ? -24.639 -3.917 8.752 1.00 89.19 166 ILE A N 1
ATOM 1361 C CA . ILE A 1 166 ? -23.495 -4.808 8.503 1.00 89.19 166 ILE A CA 1
ATOM 1362 C C . ILE A 1 166 ? -23.430 -5.208 7.024 1.00 89.19 166 ILE A C 1
ATOM 1364 O O . ILE A 1 166 ? -22.359 -5.115 6.427 1.00 89.19 166 ILE A O 1
ATOM 1368 N N . ILE A 1 167 ? -24.557 -5.593 6.417 1.00 90.69 167 ILE A N 1
ATOM 1369 C CA . ILE A 1 167 ? -24.626 -5.979 4.996 1.00 90.69 167 ILE A CA 1
ATOM 1370 C C . ILE A 1 167 ? -24.208 -4.809 4.087 1.00 90.69 167 ILE A C 1
ATOM 1372 O O . ILE A 1 167 ? -23.402 -4.979 3.171 1.00 90.69 167 ILE A O 1
ATOM 1376 N N . LEU A 1 168 ? -24.700 -3.596 4.358 1.00 89.06 168 LEU A N 1
ATOM 1377 C CA . LEU A 1 168 ? -24.370 -2.400 3.573 1.00 89.06 168 LEU A CA 1
ATOM 1378 C C . LEU A 1 168 ? -22.902 -1.977 3.729 1.00 89.06 168 LEU A C 1
ATOM 1380 O O . LEU A 1 168 ? -22.266 -1.589 2.747 1.00 89.06 168 LEU A O 1
ATOM 1384 N N . LEU A 1 169 ? -22.338 -2.093 4.934 1.00 88.06 169 LEU A N 1
ATOM 1385 C CA . LEU A 1 169 ? -20.919 -1.828 5.183 1.00 88.06 169 LEU A CA 1
ATOM 1386 C C . LEU A 1 169 ? -20.019 -2.880 4.523 1.00 88.06 169 LEU A C 1
ATOM 1388 O O . LEU A 1 169 ? -18.990 -2.529 3.946 1.00 88.06 169 LEU A O 1
ATOM 1392 N N . GLN A 1 170 ? -20.406 -4.159 4.542 1.00 89.62 170 GLN A N 1
ATOM 1393 C CA . GLN A 1 170 ? -19.706 -5.214 3.803 1.00 89.62 170 GLN A CA 1
ATOM 1394 C C . GLN A 1 170 ? -19.702 -4.937 2.293 1.00 89.62 170 GLN A C 1
ATOM 1396 O O . GLN A 1 170 ? -18.682 -5.160 1.632 1.00 89.62 170 GLN A O 1
ATOM 1401 N N . ASP A 1 171 ? -20.800 -4.395 1.752 1.00 88.75 171 ASP A N 1
ATOM 1402 C CA . ASP A 1 171 ? -20.861 -3.963 0.356 1.00 88.75 171 ASP A CA 1
ATOM 1403 C C . ASP A 1 171 ? -19.865 -2.829 0.066 1.00 88.75 171 ASP A C 1
ATOM 1405 O O . ASP A 1 171 ? -19.076 -2.943 -0.874 1.00 88.75 171 ASP A O 1
ATOM 1409 N N . VAL A 1 172 ? -19.822 -1.789 0.907 1.00 88.06 172 VAL A N 1
ATOM 1410 C CA . VAL A 1 172 ? -18.858 -0.680 0.778 1.00 88.06 172 VAL A CA 1
ATOM 1411 C C . VAL A 1 172 ? -17.412 -1.165 0.867 1.00 88.06 172 VAL A C 1
ATOM 1413 O O . VAL A 1 172 ? -16.606 -0.839 -0.004 1.00 88.06 172 VAL A O 1
ATOM 1416 N N . ILE A 1 173 ? -17.078 -2.003 1.854 1.00 88.44 173 ILE A N 1
ATOM 1417 C CA . ILE A 1 173 ? -15.727 -2.566 2.011 1.00 88.44 173 ILE A CA 1
ATOM 1418 C C . ILE A 1 173 ? -15.312 -3.332 0.753 1.00 88.44 173 ILE A C 1
ATOM 1420 O O . ILE A 1 173 ? -14.182 -3.202 0.282 1.00 88.44 173 ILE A O 1
ATOM 1424 N N . HIS A 1 174 ? -16.209 -4.136 0.188 1.00 89.06 174 HIS A N 1
ATOM 1425 C CA . HIS A 1 174 ? -15.916 -4.887 -1.027 1.00 89.06 174 HIS A CA 1
ATOM 1426 C C . HIS A 1 174 ? -15.738 -3.971 -2.246 1.00 89.06 174 HIS A C 1
ATOM 1428 O O . HIS A 1 174 ? -14.842 -4.227 -3.049 1.00 89.06 174 HIS A O 1
ATOM 1434 N N . ARG A 1 175 ? -16.521 -2.890 -2.380 1.00 88.12 175 ARG A N 1
ATOM 1435 C CA . ARG A 1 175 ? -16.337 -1.890 -3.449 1.00 88.12 175 ARG A CA 1
ATOM 1436 C C . ARG A 1 175 ? -14.975 -1.206 -3.351 1.00 88.12 175 ARG A C 1
ATOM 1438 O O . ARG A 1 175 ? -14.255 -1.182 -4.343 1.00 88.12 175 ARG A O 1
ATOM 1445 N N . ILE A 1 176 ? -14.586 -0.762 -2.153 1.00 89.19 176 ILE A N 1
ATOM 1446 C CA . ILE A 1 176 ? -13.269 -0.155 -1.895 1.00 89.19 176 ILE A CA 1
ATOM 1447 C C . ILE A 1 176 ? -12.144 -1.130 -2.262 1.00 89.19 176 ILE A C 1
ATOM 1449 O O . ILE A 1 176 ? -11.225 -0.773 -2.995 1.00 89.19 176 ILE A O 1
ATOM 1453 N N . LYS A 1 177 ? -12.231 -2.388 -1.808 1.00 91.50 177 LYS A N 1
ATOM 1454 C CA . LYS A 1 177 ? -11.230 -3.419 -2.131 1.00 91.50 177 LYS A CA 1
ATOM 1455 C C . LYS A 1 177 ? -11.151 -3.695 -3.632 1.00 91.50 177 LYS A C 1
ATOM 1457 O O . LYS A 1 177 ? -10.060 -3.857 -4.164 1.00 91.50 177 LYS A O 1
ATOM 1462 N N . THR A 1 178 ? -12.293 -3.741 -4.314 1.00 90.44 178 THR A N 1
ATOM 1463 C CA . THR A 1 178 ? -12.355 -3.986 -5.763 1.00 90.44 178 THR A CA 1
ATOM 1464 C C . THR A 1 178 ? -11.734 -2.834 -6.548 1.00 90.44 178 THR A C 1
ATOM 1466 O O . THR A 1 178 ? -10.970 -3.077 -7.478 1.00 90.44 178 THR A O 1
ATOM 1469 N N . ALA A 1 179 ? -12.007 -1.593 -6.145 1.00 90.44 179 ALA A N 1
ATOM 1470 C CA . ALA A 1 179 ? -11.411 -0.411 -6.749 1.00 90.44 179 ALA A CA 1
ATOM 1471 C C . ALA A 1 179 ? -9.893 -0.351 -6.556 1.00 90.44 179 ALA A C 1
ATOM 1473 O O . ALA A 1 179 ? -9.157 -0.218 -7.531 1.00 90.44 179 ALA A O 1
ATOM 1474 N N . PHE A 1 180 ? -9.421 -0.549 -5.321 1.00 92.94 180 PHE A N 1
ATOM 1475 C CA . PHE A 1 180 ? -7.989 -0.618 -5.034 1.00 92.94 180 PHE A CA 1
ATOM 1476 C C . PHE A 1 180 ? -7.301 -1.710 -5.861 1.00 92.94 180 PHE A C 1
ATOM 1478 O O . PHE A 1 180 ? -6.229 -1.491 -6.415 1.00 92.94 180 PHE A O 1
ATOM 1485 N N . ASN A 1 181 ? -7.925 -2.885 -5.992 1.00 93.88 181 ASN A N 1
ATOM 1486 C CA . ASN A 1 181 ? -7.385 -3.966 -6.813 1.00 93.88 181 ASN A CA 1
ATOM 1487 C C . ASN A 1 181 ? -7.284 -3.584 -8.299 1.00 93.88 181 ASN A C 1
ATOM 1489 O O . ASN A 1 181 ? -6.328 -3.986 -8.954 1.00 93.88 181 ASN A O 1
ATOM 1493 N N . ALA A 1 182 ? -8.220 -2.793 -8.831 1.00 92.19 182 ALA A N 1
ATOM 1494 C CA . ALA A 1 182 ? -8.157 -2.320 -10.214 1.00 92.19 182 ALA A CA 1
ATOM 1495 C C . ALA A 1 182 ? -6.983 -1.350 -10.444 1.00 92.19 182 ALA A C 1
ATOM 1497 O O . ALA A 1 182 ? -6.286 -1.456 -11.458 1.00 92.19 182 ALA A O 1
ATOM 1498 N N . GLU A 1 183 ? -6.737 -0.443 -9.493 1.00 92.38 183 GLU A N 1
ATOM 1499 C CA . GLU A 1 183 ? -5.567 0.446 -9.495 1.00 92.38 183 GLU A CA 1
ATOM 1500 C C . GLU A 1 183 ? -4.264 -0.353 -9.351 1.00 92.38 183 GLU A C 1
ATOM 1502 O O . GLU A 1 183 ? -3.327 -0.170 -10.131 1.00 92.38 183 GLU A O 1
ATOM 1507 N N . PHE A 1 184 ? -4.229 -1.307 -8.420 1.00 94.88 184 PHE A N 1
ATOM 1508 C CA . PHE A 1 184 ? -3.106 -2.221 -8.224 1.00 94.88 184 PHE A CA 1
ATOM 1509 C C . PHE A 1 184 ? -2.773 -3.001 -9.502 1.00 94.88 184 PHE A C 1
ATOM 1511 O O . PHE A 1 184 ? -1.610 -3.069 -9.901 1.00 94.88 184 PHE A O 1
ATOM 1518 N N . ASP A 1 185 ? -3.779 -3.554 -10.182 1.00 93.06 185 ASP A N 1
ATOM 1519 C CA . ASP A 1 185 ? -3.584 -4.303 -11.422 1.00 93.06 185 ASP A CA 1
ATOM 1520 C C . ASP A 1 185 ? -3.060 -3.404 -12.553 1.00 93.06 185 ASP A C 1
ATOM 1522 O O . ASP A 1 185 ? -2.311 -3.868 -13.415 1.00 93.06 185 ASP A O 1
ATOM 1526 N N . ALA A 1 186 ? -3.422 -2.116 -12.571 1.00 94.00 186 ALA A N 1
ATOM 1527 C CA . ALA A 1 186 ? -2.862 -1.154 -13.519 1.00 94.00 186 ALA A CA 1
ATOM 1528 C C . ALA A 1 186 ? -1.366 -0.921 -13.271 1.00 94.00 186 ALA A C 1
ATOM 1530 O O . ALA A 1 186 ? -0.577 -0.989 -14.216 1.00 94.00 186 ALA A O 1
ATOM 1531 N N . VAL A 1 187 ? -0.968 -0.737 -12.010 1.00 93.81 187 VAL A N 1
ATOM 1532 C CA . VAL A 1 187 ? 0.442 -0.582 -11.618 1.00 93.81 187 VAL A CA 1
ATOM 1533 C C . VAL A 1 187 ? 1.239 -1.860 -11.892 1.00 93.81 187 VAL A C 1
ATOM 1535 O O . VAL A 1 187 ? 2.348 -1.794 -12.421 1.00 93.81 187 VAL A O 1
ATOM 1538 N N . HIS A 1 188 ? 0.677 -3.037 -11.599 1.00 91.94 188 HIS A N 1
ATOM 1539 C CA . HIS A 1 188 ? 1.311 -4.323 -11.910 1.00 91.94 188 HIS A CA 1
ATOM 1540 C C . HIS A 1 188 ? 1.547 -4.478 -13.417 1.00 91.94 188 HIS A C 1
ATOM 1542 O O . HIS A 1 188 ? 2.671 -4.769 -13.830 1.00 91.94 188 HIS A O 1
ATOM 1548 N N . ARG A 1 189 ? 0.538 -4.186 -14.254 1.00 92.75 189 ARG A N 1
ATOM 1549 C CA . ARG A 1 189 ? 0.684 -4.192 -15.722 1.00 92.75 189 ARG A CA 1
ATOM 1550 C C . ARG A 1 189 ? 1.770 -3.233 -16.196 1.00 92.75 189 ARG A C 1
ATOM 1552 O O . ARG A 1 189 ? 2.579 -3.616 -17.038 1.00 92.75 189 ARG A O 1
ATOM 1559 N N . GLN A 1 190 ? 1.814 -2.022 -15.645 1.00 93.25 190 GLN A N 1
ATOM 1560 C CA . GLN A 1 190 ? 2.851 -1.046 -15.969 1.00 93.25 190 GLN A CA 1
ATOM 1561 C C . GLN A 1 190 ? 4.244 -1.576 -15.604 1.00 93.25 190 GLN A C 1
ATOM 1563 O O . GLN A 1 190 ? 5.156 -1.528 -16.423 1.00 93.25 190 GLN A O 1
ATOM 1568 N N . LYS A 1 191 ? 4.409 -2.174 -14.418 1.00 91.25 191 LYS A N 1
ATOM 1569 C CA . LYS A 1 191 ? 5.683 -2.782 -14.015 1.00 91.25 191 LYS A CA 1
ATOM 1570 C C . LYS A 1 191 ? 6.111 -3.903 -14.967 1.00 91.25 191 LYS A C 1
ATOM 1572 O O . LYS A 1 191 ? 7.286 -3.987 -15.317 1.00 91.25 191 LYS A O 1
ATOM 1577 N N . VAL A 1 192 ? 5.179 -4.753 -15.403 1.00 90.81 192 VAL A N 1
ATOM 1578 C CA . VAL A 1 192 ? 5.459 -5.823 -16.378 1.00 90.81 192 VAL A CA 1
ATOM 1579 C C . VAL A 1 192 ? 5.897 -5.246 -17.730 1.00 90.81 192 VAL A C 1
ATOM 1581 O O . VAL A 1 192 ? 6.818 -5.781 -18.346 1.00 90.81 192 VAL A O 1
ATOM 1584 N N . GLN A 1 193 ? 5.296 -4.141 -18.181 1.00 91.81 193 GLN A N 1
ATOM 1585 C CA . GLN A 1 193 ? 5.719 -3.440 -19.400 1.00 91.81 193 GLN A CA 1
ATOM 1586 C C . GLN A 1 193 ? 7.144 -2.888 -19.274 1.00 91.81 193 GLN A C 1
ATOM 1588 O O . GLN A 1 193 ? 7.975 -3.155 -20.141 1.00 91.81 193 GLN A O 1
ATOM 1593 N N . GLU A 1 194 ? 7.462 -2.207 -18.171 1.00 90.69 194 GLU A N 1
ATOM 1594 C CA . GLU A 1 194 ? 8.819 -1.702 -17.916 1.00 90.69 194 GLU A CA 1
ATOM 1595 C C . GLU A 1 194 ? 9.850 -2.831 -17.842 1.00 90.69 194 GLU A C 1
ATOM 1597 O O . GLU A 1 194 ? 10.950 -2.722 -18.381 1.00 90.69 194 GLU A O 1
ATOM 1602 N N . LEU A 1 195 ? 9.480 -3.965 -17.247 1.00 90.25 195 LEU A N 1
ATOM 1603 C CA . LEU A 1 195 ? 10.328 -5.150 -17.191 1.00 90.25 195 LEU A CA 1
ATOM 1604 C C . LEU A 1 195 ? 10.651 -5.671 -18.601 1.00 90.25 195 LEU A C 1
ATOM 1606 O O . LEU A 1 195 ? 11.808 -5.977 -18.894 1.00 90.25 195 LEU A O 1
ATOM 1610 N N . ASN A 1 196 ? 9.661 -5.713 -19.497 1.00 88.88 196 ASN A N 1
ATOM 1611 C CA . ASN A 1 196 ? 9.876 -6.078 -20.898 1.00 88.88 196 ASN A CA 1
ATOM 1612 C C . ASN A 1 196 ? 10.760 -5.056 -21.627 1.00 88.88 196 ASN A C 1
ATOM 1614 O O . ASN A 1 196 ? 11.659 -5.457 -22.363 1.00 88.88 196 ASN A O 1
ATOM 1618 N N . HIS A 1 197 ? 10.582 -3.755 -21.380 1.00 91.25 197 HIS A N 1
ATOM 1619 C CA . HIS A 1 197 ? 11.450 -2.720 -21.949 1.00 91.25 197 HIS A CA 1
ATOM 1620 C C . HIS A 1 197 ? 12.904 -2.849 -21.489 1.00 91.25 197 HIS A C 1
ATOM 1622 O O . HIS A 1 197 ? 13.817 -2.712 -22.304 1.00 91.25 197 HIS A O 1
ATOM 1628 N N . VAL A 1 198 ? 13.141 -3.146 -20.208 1.00 90.62 198 VAL A N 1
ATOM 1629 C CA . VAL A 1 198 ? 14.494 -3.402 -19.698 1.00 90.62 198 VAL A CA 1
ATOM 1630 C C . VAL A 1 198 ? 15.078 -4.665 -20.326 1.00 90.62 198 VAL A C 1
ATOM 1632 O O . VAL A 1 198 ? 16.233 -4.647 -20.737 1.00 90.62 198 VAL A O 1
ATOM 1635 N N . ARG A 1 199 ? 14.295 -5.741 -20.476 1.00 89.75 199 ARG A N 1
ATOM 1636 C CA . ARG A 1 199 ? 14.751 -6.965 -21.159 1.00 89.75 199 ARG A CA 1
ATOM 1637 C C . ARG A 1 199 ? 15.147 -6.710 -22.613 1.00 89.75 199 ARG A C 1
ATOM 1639 O O . ARG A 1 199 ? 16.202 -7.176 -23.033 1.00 89.75 199 ARG A O 1
ATOM 1646 N N . GLU A 1 200 ? 14.345 -5.950 -23.355 1.00 90.12 200 GLU A N 1
ATOM 1647 C CA . GLU A 1 200 ? 14.631 -5.568 -24.745 1.00 90.12 200 GLU A CA 1
ATOM 1648 C C . GLU A 1 200 ? 15.929 -4.747 -24.835 1.00 90.12 200 GLU A C 1
ATOM 1650 O O . GLU A 1 200 ? 16.814 -5.051 -25.635 1.00 90.12 200 GLU A O 1
ATOM 1655 N N . ARG A 1 201 ? 16.083 -3.742 -23.959 1.00 90.88 201 ARG A N 1
ATOM 1656 C CA . ARG A 1 201 ? 17.295 -2.913 -23.879 1.00 90.88 201 ARG A CA 1
ATOM 1657 C C . ARG A 1 201 ? 18.516 -3.737 -23.498 1.00 90.88 201 ARG A C 1
ATOM 1659 O O . ARG A 1 201 ? 19.549 -3.596 -24.136 1.00 90.88 201 ARG A O 1
ATOM 1666 N N . ASN A 1 202 ? 18.399 -4.627 -22.517 1.00 89.75 202 ASN A N 1
ATOM 1667 C CA . ASN A 1 202 ? 19.486 -5.516 -22.120 1.00 89.75 202 ASN A CA 1
ATOM 1668 C C . ASN A 1 202 ? 19.880 -6.462 -23.254 1.00 89.75 202 ASN A C 1
ATOM 1670 O O . ASN A 1 202 ? 21.068 -6.705 -23.426 1.00 89.75 202 ASN A O 1
ATOM 1674 N N . ARG A 1 203 ? 18.927 -6.964 -24.054 1.00 88.19 203 ARG A N 1
ATOM 1675 C CA . ARG A 1 203 ? 19.246 -7.753 -25.254 1.00 88.19 203 ARG A CA 1
ATOM 1676 C C . ARG A 1 203 ? 20.112 -6.941 -26.216 1.00 88.19 203 ARG A C 1
ATOM 1678 O O . ARG A 1 203 ? 21.167 -7.419 -26.615 1.00 88.19 203 ARG A O 1
ATOM 1685 N N . HIS A 1 204 ? 19.720 -5.701 -26.493 1.00 87.94 204 HIS A N 1
ATOM 1686 C CA . HIS A 1 204 ? 20.491 -4.821 -27.366 1.00 87.94 204 HIS A CA 1
ATOM 1687 C C . HIS A 1 204 ? 21.868 -4.455 -26.787 1.00 87.94 204 HIS A C 1
ATOM 1689 O O . HIS A 1 204 ? 22.871 -4.470 -27.489 1.00 87.94 204 HIS A O 1
ATOM 1695 N N . ILE A 1 205 ? 21.954 -4.194 -25.480 1.00 86.25 205 ILE A N 1
ATOM 1696 C CA . ILE A 1 205 ? 23.236 -3.938 -24.812 1.00 86.25 205 ILE A CA 1
ATOM 1697 C C . ILE A 1 205 ? 24.132 -5.180 -24.886 1.00 86.25 205 ILE A C 1
ATOM 1699 O O . ILE A 1 205 ? 25.326 -5.033 -25.108 1.00 86.25 205 ILE A O 1
ATOM 1703 N N . ARG A 1 206 ? 23.590 -6.400 -24.759 1.00 85.56 206 ARG A N 1
ATOM 1704 C CA . ARG A 1 206 ? 24.373 -7.634 -24.953 1.00 85.56 206 ARG A CA 1
ATOM 1705 C C . ARG A 1 206 ? 24.889 -7.771 -26.383 1.00 85.56 206 ARG A C 1
ATOM 1707 O O . ARG A 1 206 ? 26.028 -8.185 -26.546 1.00 85.56 206 ARG A O 1
ATOM 1714 N N . GLU A 1 207 ? 24.091 -7.420 -27.391 1.00 85.44 207 GLU A N 1
ATOM 1715 C CA . GLU A 1 207 ? 24.540 -7.387 -28.793 1.00 85.44 207 GLU A CA 1
ATOM 1716 C C . GLU A 1 207 ? 25.727 -6.424 -28.952 1.00 85.44 207 GLU A C 1
ATOM 1718 O O . GLU A 1 207 ? 26.773 -6.821 -29.458 1.00 85.44 207 GLU A O 1
ATOM 1723 N N . ILE A 1 208 ? 25.620 -5.209 -28.404 1.00 81.25 208 ILE A N 1
ATOM 1724 C CA . ILE A 1 208 ? 26.707 -4.217 -28.411 1.00 81.25 208 ILE A CA 1
ATOM 1725 C C . ILE A 1 208 ? 27.935 -4.720 -27.630 1.00 81.25 208 ILE A C 1
ATOM 1727 O O . ILE A 1 208 ? 29.063 -4.565 -28.085 1.00 81.25 208 ILE A O 1
ATOM 1731 N N . LEU A 1 209 ? 27.749 -5.339 -26.461 1.00 83.12 209 LEU A N 1
ATOM 1732 C CA . LEU A 1 209 ? 28.845 -5.888 -25.652 1.00 83.12 209 LEU A CA 1
ATOM 1733 C C . LEU A 1 209 ? 29.579 -7.024 -26.375 1.00 83.12 209 LEU A C 1
ATOM 1735 O O . LEU A 1 209 ? 30.800 -7.117 -26.266 1.00 83.12 209 LEU A O 1
ATOM 1739 N N . LEU A 1 210 ? 28.855 -7.853 -27.135 1.00 84.19 210 LEU A N 1
ATOM 1740 C CA . LEU A 1 210 ? 29.438 -8.883 -27.996 1.00 84.19 210 LEU A CA 1
ATOM 1741 C C . LEU A 1 210 ? 30.219 -8.268 -29.162 1.00 84.19 210 LEU A C 1
ATOM 1743 O O . LEU A 1 210 ? 31.307 -8.745 -29.474 1.00 84.19 210 LEU A O 1
ATOM 1747 N N . GLU A 1 211 ? 29.706 -7.203 -29.783 1.00 81.75 211 GLU A N 1
ATOM 1748 C CA . GLU A 1 211 ? 30.418 -6.471 -30.841 1.00 81.75 211 GLU A CA 1
ATOM 1749 C C . GLU A 1 211 ? 31.697 -5.790 -30.335 1.00 81.75 211 GLU A C 1
ATOM 1751 O O . GLU A 1 211 ? 32.680 -5.695 -31.070 1.00 81.75 211 GLU A O 1
ATOM 1756 N N . LEU A 1 212 ? 31.690 -5.334 -29.080 1.00 78.12 212 LEU A N 1
ATOM 1757 C CA . LEU A 1 212 ? 32.811 -4.650 -28.433 1.00 78.12 212 LEU A CA 1
ATOM 1758 C C . LEU A 1 212 ? 33.765 -5.593 -27.670 1.00 78.12 212 LEU A C 1
ATOM 1760 O O . LEU A 1 212 ? 34.737 -5.109 -27.094 1.00 78.12 212 LEU A O 1
ATOM 1764 N N . ASP A 1 213 ? 33.504 -6.908 -27.655 1.00 77.56 213 ASP A N 1
ATOM 1765 C CA . ASP A 1 213 ? 34.231 -7.938 -26.882 1.00 77.56 213 ASP A CA 1
ATOM 1766 C C . ASP A 1 213 ? 34.412 -7.576 -25.391 1.00 77.56 213 ASP A C 1
ATOM 1768 O O . ASP A 1 213 ? 35.456 -7.782 -24.768 1.00 77.56 213 ASP A O 1
ATOM 1772 N N . MET A 1 214 ? 33.370 -6.991 -24.796 1.00 72.25 214 MET A N 1
ATOM 1773 C CA . MET A 1 214 ? 33.347 -6.583 -23.394 1.00 72.25 214 MET A CA 1
ATOM 1774 C C . MET A 1 214 ? 32.470 -7.529 -22.574 1.00 72.25 214 MET A C 1
ATOM 1776 O O . MET A 1 214 ? 31.311 -7.776 -22.898 1.00 72.25 214 MET A O 1
ATOM 1780 N N . ARG A 1 215 ? 33.000 -8.026 -21.451 1.00 64.81 215 ARG A N 1
ATOM 1781 C CA . ARG A 1 215 ? 32.241 -8.849 -20.499 1.00 64.81 215 ARG A CA 1
ATOM 1782 C C . ARG A 1 215 ? 31.781 -7.991 -19.330 1.00 64.81 215 ARG A C 1
ATOM 1784 O O . ARG A 1 215 ? 32.555 -7.727 -18.414 1.00 64.81 215 ARG A O 1
ATOM 1791 N N . GLN A 1 216 ? 30.524 -7.567 -19.370 1.00 77.81 216 GLN A N 1
ATOM 1792 C CA . GLN A 1 216 ? 29.866 -6.876 -18.265 1.00 77.81 216 GLN A CA 1
ATOM 1793 C C . GLN A 1 216 ? 28.580 -7.613 -17.892 1.00 77.81 216 GLN A C 1
ATOM 1795 O O . GLN A 1 216 ? 27.780 -7.960 -18.761 1.00 77.81 216 GLN A O 1
ATOM 1800 N N . GLU A 1 217 ? 28.379 -7.843 -16.596 1.00 75.12 217 GLU A N 1
ATOM 1801 C CA . GLU A 1 217 ? 27.121 -8.375 -16.078 1.00 75.12 217 GLU A CA 1
ATOM 1802 C C . GLU A 1 217 ? 26.057 -7.274 -16.100 1.00 75.12 217 GLU A C 1
ATOM 1804 O O . GLU A 1 217 ? 26.229 -6.204 -15.512 1.00 75.12 217 GLU A O 1
ATOM 1809 N N . LEU A 1 218 ? 24.959 -7.530 -16.811 1.00 81.56 218 LEU A N 1
ATOM 1810 C CA . LEU A 1 218 ? 23.809 -6.634 -16.854 1.00 81.56 218 LEU A CA 1
ATOM 1811 C C . LEU A 1 218 ? 22.797 -7.047 -15.789 1.00 81.56 218 LEU A C 1
ATOM 1813 O O . LEU A 1 218 ? 22.550 -8.231 -15.576 1.00 81.56 218 LEU A O 1
ATOM 1817 N N . TRP A 1 219 ? 22.167 -6.063 -15.152 1.00 83.56 219 TRP A N 1
ATOM 1818 C CA . TRP A 1 219 ? 21.084 -6.319 -14.208 1.00 83.56 219 TRP A CA 1
ATOM 1819 C C . TRP A 1 219 ? 19.850 -6.871 -14.929 1.00 83.56 219 TRP A C 1
ATOM 1821 O O . TRP A 1 219 ? 19.312 -6.223 -15.827 1.00 83.56 219 TRP A O 1
ATOM 1831 N N . GLU A 1 220 ? 19.373 -8.044 -14.513 1.00 79.25 220 GLU A N 1
ATOM 1832 C CA . GLU A 1 220 ? 18.202 -8.700 -15.096 1.00 79.25 220 GLU A CA 1
ATOM 1833 C C . GLU A 1 220 ? 16.994 -8.641 -14.155 1.00 79.25 220 GLU A C 1
ATOM 1835 O O . GLU A 1 220 ? 16.954 -9.349 -13.144 1.00 79.25 220 GLU A O 1
ATOM 1840 N N . PRO A 1 221 ? 15.965 -7.838 -14.475 1.00 79.94 221 PRO A N 1
ATOM 1841 C CA . PRO A 1 221 ? 14.754 -7.832 -13.678 1.00 79.94 221 PRO A CA 1
ATOM 1842 C C . PRO A 1 221 ? 13.952 -9.119 -13.887 1.00 79.94 221 PRO A C 1
ATOM 1844 O O . PRO A 1 221 ? 13.595 -9.505 -15.008 1.00 79.94 221 PRO A O 1
ATOM 1847 N N . SER A 1 222 ? 13.596 -9.751 -12.773 1.00 80.00 222 SER A N 1
ATOM 1848 C CA . SER A 1 222 ? 12.670 -10.878 -12.715 1.00 80.00 222 SER A CA 1
ATOM 1849 C C . SER A 1 222 ? 11.538 -10.584 -11.733 1.00 80.00 222 SER A C 1
ATOM 1851 O O . SER A 1 222 ? 11.691 -9.805 -10.792 1.00 80.00 222 SER A O 1
ATOM 1853 N N . LEU A 1 223 ? 10.371 -11.178 -11.989 1.00 83.62 223 LEU A N 1
ATOM 1854 C CA . LEU A 1 223 ? 9.258 -11.133 -11.048 1.00 83.62 223 LEU A CA 1
ATOM 1855 C C . LEU A 1 223 ? 9.533 -12.119 -9.917 1.00 83.62 223 LEU A C 1
ATOM 1857 O O . LEU A 1 223 ? 9.902 -13.270 -10.156 1.00 83.62 223 LEU A O 1
ATOM 1861 N N . THR A 1 224 ? 9.323 -11.672 -8.686 1.00 81.69 224 THR A N 1
ATOM 1862 C CA . THR A 1 224 ? 9.438 -12.547 -7.516 1.00 81.69 224 THR A CA 1
ATOM 1863 C C . THR A 1 224 ? 8.200 -13.444 -7.374 1.00 81.69 224 THR A C 1
ATOM 1865 O O . THR A 1 224 ? 7.121 -13.110 -7.866 1.00 81.69 224 THR A O 1
ATOM 1868 N N . ASN A 1 225 ? 8.315 -14.572 -6.661 1.00 80.00 225 ASN A N 1
ATOM 1869 C CA . ASN A 1 225 ? 7.218 -15.549 -6.501 1.00 80.00 225 ASN A CA 1
ATOM 1870 C C . ASN A 1 225 ? 5.936 -14.946 -5.884 1.00 80.00 225 ASN A C 1
ATOM 1872 O O . ASN A 1 225 ? 4.842 -15.444 -6.120 1.00 80.00 225 ASN A O 1
ATOM 1876 N N . SER A 1 226 ? 6.048 -13.855 -5.119 1.00 80.69 226 SER A N 1
ATOM 1877 C CA . SER A 1 226 ? 4.904 -13.108 -4.572 1.00 80.69 226 SER A CA 1
ATOM 1878 C C . SER A 1 226 ? 4.185 -12.229 -5.605 1.00 80.69 226 SER A C 1
ATOM 1880 O O . SER A 1 226 ? 3.004 -11.927 -5.451 1.00 80.69 226 SER A O 1
ATOM 1882 N N . GLU A 1 227 ? 4.893 -11.789 -6.647 1.00 84.75 227 GLU A N 1
ATOM 1883 C CA . GLU A 1 227 ? 4.351 -10.945 -7.723 1.00 84.75 227 GLU A CA 1
ATOM 1884 C C . GLU A 1 227 ? 3.757 -11.774 -8.862 1.00 84.75 227 GLU A C 1
ATOM 1886 O O . GLU A 1 227 ? 2.884 -11.295 -9.591 1.00 84.75 227 GLU A O 1
ATOM 1891 N N . TRP A 1 228 ? 4.213 -13.025 -8.986 1.00 84.19 228 TRP A N 1
ATOM 1892 C CA . TRP A 1 228 ? 3.660 -14.020 -9.895 1.00 84.19 228 TRP A CA 1
ATOM 1893 C C . TRP A 1 228 ? 3.391 -15.350 -9.172 1.00 84.19 228 TRP A C 1
ATOM 1895 O O . TRP A 1 228 ? 4.156 -16.308 -9.304 1.00 84.19 228 TRP A O 1
ATOM 1905 N N . PRO A 1 229 ? 2.304 -15.430 -8.385 1.00 82.12 229 PRO A N 1
ATOM 1906 C CA . PRO A 1 229 ? 2.047 -16.596 -7.555 1.00 82.12 229 PRO A CA 1
ATOM 1907 C C . PRO A 1 229 ? 1.584 -17.826 -8.344 1.00 82.12 229 PRO A C 1
ATOM 1909 O O . PRO A 1 229 ? 1.661 -18.929 -7.812 1.00 82.12 229 PRO A O 1
ATOM 1912 N N . GLU A 1 230 ? 1.166 -17.696 -9.613 1.00 83.19 230 GLU A N 1
ATOM 1913 C CA . GLU A 1 230 ? 0.919 -18.870 -10.463 1.00 83.19 230 GLU A CA 1
ATOM 1914 C C . GLU A 1 230 ? 2.175 -19.738 -10.647 1.00 83.19 230 GLU A C 1
ATOM 1916 O O . GLU A 1 230 ? 2.048 -20.953 -10.811 1.00 83.19 230 GLU A O 1
ATOM 1921 N N . ARG A 1 231 ? 3.372 -19.141 -10.535 1.00 79.81 231 ARG A N 1
ATOM 1922 C CA . ARG A 1 231 ? 4.652 -19.853 -10.619 1.00 79.81 231 ARG A CA 1
ATOM 1923 C C . ARG A 1 231 ? 4.800 -20.945 -9.557 1.00 79.81 231 ARG A C 1
ATOM 1925 O O . ARG A 1 231 ? 5.433 -21.954 -9.818 1.00 79.81 231 ARG A O 1
ATOM 1932 N N . LEU A 1 232 ? 4.168 -20.810 -8.388 1.00 77.06 232 LEU A N 1
ATOM 1933 C CA . LEU A 1 232 ? 4.210 -21.838 -7.332 1.00 77.06 232 LEU A CA 1
ATOM 1934 C C . LEU A 1 232 ? 3.601 -23.185 -7.755 1.00 77.06 232 LEU A C 1
ATOM 1936 O O . LEU A 1 232 ? 3.836 -24.194 -7.093 1.00 77.06 232 LEU A O 1
ATOM 1940 N N . PHE A 1 233 ? 2.795 -23.211 -8.820 1.00 76.06 233 PHE A N 1
ATOM 1941 C CA . PHE A 1 233 ? 2.190 -24.438 -9.342 1.00 76.06 233 PHE A CA 1
ATOM 1942 C C . PHE A 1 233 ? 2.955 -25.037 -10.527 1.00 76.06 233 PHE A C 1
ATOM 1944 O O . PHE A 1 233 ? 2.584 -26.116 -10.993 1.00 76.06 233 PHE A O 1
ATOM 1951 N N . THR A 1 234 ? 3.992 -24.356 -11.014 1.00 77.75 234 THR A N 1
ATOM 1952 C CA . THR A 1 234 ? 4.857 -24.805 -12.107 1.00 77.75 234 THR A CA 1
ATOM 1953 C C . THR A 1 234 ? 6.234 -25.118 -11.545 1.00 77.75 234 THR A C 1
ATOM 1955 O O . THR A 1 234 ? 6.829 -24.270 -10.892 1.00 77.75 234 THR A O 1
ATOM 1958 N N . VAL A 1 235 ? 6.731 -26.327 -11.791 1.00 78.25 235 VAL A N 1
ATOM 1959 C CA . VAL A 1 235 ? 8.093 -26.714 -11.410 1.00 78.25 235 VAL A CA 1
ATOM 1960 C C . VAL A 1 235 ? 8.972 -26.508 -12.633 1.00 78.25 235 VAL A C 1
ATOM 1962 O O . VAL A 1 235 ? 8.712 -27.119 -13.669 1.00 78.25 235 VAL A O 1
ATOM 1965 N N . ASP A 1 236 ? 9.964 -25.629 -12.520 1.00 74.81 236 ASP A N 1
ATOM 1966 C CA . ASP A 1 236 ? 11.010 -25.494 -13.532 1.00 74.81 236 ASP A CA 1
ATOM 1967 C C . ASP A 1 236 ? 11.993 -26.672 -13.386 1.00 74.81 236 ASP A C 1
ATOM 1969 O O . ASP A 1 236 ? 12.319 -27.072 -12.266 1.00 74.81 236 ASP A O 1
ATOM 1973 N N . ASP A 1 237 ? 12.516 -27.204 -14.494 1.00 78.81 237 ASP A N 1
ATOM 1974 C CA . ASP A 1 237 ? 13.457 -28.342 -14.470 1.00 78.81 237 ASP A CA 1
ATOM 1975 C C . ASP A 1 237 ? 14.704 -28.050 -13.613 1.00 78.81 237 ASP A C 1
ATOM 1977 O O . ASP A 1 237 ? 15.239 -28.933 -12.946 1.00 78.81 237 ASP A O 1
ATOM 1981 N N . SER A 1 238 ? 15.109 -26.780 -13.541 1.00 79.19 238 SER A N 1
ATOM 1982 C CA . SER A 1 238 ? 16.212 -26.290 -12.706 1.00 79.19 238 SER A CA 1
ATOM 1983 C C . SER A 1 238 ? 15.975 -26.427 -11.192 1.00 79.19 238 SER A C 1
ATOM 1985 O O . SER A 1 238 ? 16.930 -26.357 -10.418 1.00 79.19 238 SER A O 1
ATOM 1987 N N . GLU A 1 239 ? 14.726 -26.576 -10.734 1.00 79.12 239 GLU A N 1
ATOM 1988 C CA . GLU A 1 239 ? 14.392 -26.772 -9.313 1.00 79.12 239 GLU A CA 1
ATOM 1989 C C . GLU A 1 239 ? 14.553 -28.237 -8.874 1.00 79.12 239 GLU A C 1
ATOM 1991 O O . GLU A 1 239 ? 14.663 -28.531 -7.677 1.00 79.12 239 GLU A O 1
ATOM 1996 N N . ILE A 1 240 ? 14.610 -29.163 -9.836 1.00 78.81 240 ILE A N 1
ATOM 1997 C CA . ILE A 1 240 ? 14.764 -30.594 -9.593 1.00 78.81 240 ILE A CA 1
ATOM 1998 C C . ILE A 1 240 ? 16.249 -30.888 -9.356 1.00 78.81 240 ILE A C 1
ATOM 2000 O O . ILE A 1 240 ? 17.043 -31.035 -10.275 1.00 78.81 240 ILE A O 1
ATOM 2004 N N . LYS A 1 241 ? 16.633 -30.995 -8.080 1.00 73.44 241 LYS A N 1
ATOM 2005 C CA . LYS A 1 241 ? 18.009 -31.344 -7.664 1.00 73.44 241 LYS A CA 1
ATOM 2006 C C . LYS A 1 241 ? 18.337 -32.834 -7.793 1.00 73.44 241 LYS A C 1
ATOM 2008 O O . LYS A 1 241 ? 19.468 -33.230 -7.531 1.00 73.44 241 LYS A O 1
ATOM 2013 N N . ALA A 1 242 ? 17.339 -33.656 -8.104 1.00 73.31 242 ALA A N 1
ATOM 2014 C CA . ALA A 1 242 ? 17.536 -35.075 -8.337 1.00 73.31 242 ALA A CA 1
ATOM 2015 C C . ALA A 1 242 ? 18.060 -35.274 -9.760 1.00 73.31 242 ALA A C 1
ATOM 2017 O O . ALA A 1 242 ? 17.446 -34.804 -10.716 1.00 73.31 242 ALA A O 1
ATOM 2018 N N . GLU A 1 243 ? 19.173 -35.989 -9.895 1.00 71.00 243 GLU A N 1
ATOM 2019 C CA . GLU A 1 243 ? 19.649 -36.422 -11.203 1.00 71.00 243 GLU A CA 1
ATOM 2020 C C . GLU A 1 243 ? 18.576 -37.303 -11.845 1.00 71.00 243 GLU A C 1
ATOM 2022 O O . GLU A 1 243 ? 18.091 -38.270 -11.247 1.00 71.00 243 GLU A O 1
ATOM 2027 N N . LYS A 1 244 ? 18.170 -36.949 -13.066 1.00 75.25 244 LYS A N 1
ATOM 2028 C CA . LYS A 1 244 ? 17.244 -37.761 -13.849 1.00 75.25 244 LYS A CA 1
ATOM 2029 C C . LYS A 1 244 ? 17.919 -39.109 -14.106 1.00 75.25 244 LYS A C 1
ATOM 2031 O O . LYS A 1 244 ? 18.866 -39.194 -14.883 1.00 75.25 244 LYS A O 1
ATOM 2036 N N . TYR A 1 245 ? 17.448 -40.165 -13.445 1.00 69.19 245 TYR A N 1
ATOM 2037 C CA . TYR A 1 245 ? 17.960 -41.507 -13.697 1.00 69.19 245 TYR A CA 1
ATOM 2038 C C . TYR A 1 245 ? 17.495 -41.973 -15.076 1.00 69.19 245 TYR A C 1
ATOM 2040 O O . TYR A 1 245 ? 16.306 -42.193 -15.309 1.00 69.19 245 TYR A O 1
ATOM 2048 N N . LEU A 1 246 ? 18.452 -42.119 -15.982 1.00 64.31 246 LEU A N 1
ATOM 2049 C CA . LEU A 1 246 ? 18.240 -42.645 -17.319 1.00 64.31 246 LEU A CA 1
ATOM 2050 C C . LEU A 1 246 ? 18.637 -44.121 -17.332 1.00 64.31 246 LEU A C 1
ATOM 2052 O O . LEU A 1 246 ? 19.760 -44.484 -16.945 1.00 64.31 246 LEU A O 1
ATOM 2056 N N . SER A 1 247 ? 17.723 -44.969 -17.807 1.00 69.44 247 SER A N 1
ATOM 2057 C CA . SER A 1 247 ? 18.047 -46.357 -18.155 1.00 69.44 247 SER A CA 1
ATOM 2058 C C . SER A 1 247 ? 19.226 -46.380 -19.147 1.00 69.44 247 SER A C 1
ATOM 2060 O O . SER A 1 247 ? 19.340 -45.446 -19.942 1.00 69.44 247 SER A O 1
ATOM 2062 N N . PRO A 1 248 ? 20.106 -47.399 -19.146 1.00 69.19 248 PRO A N 1
ATOM 2063 C CA . PRO A 1 248 ? 21.210 -47.499 -20.107 1.00 69.19 248 PRO A CA 1
ATOM 2064 C C . PRO A 1 248 ? 20.772 -47.307 -21.570 1.00 69.19 248 PRO A C 1
ATOM 2066 O O . PRO A 1 248 ? 21.411 -46.562 -22.304 1.00 69.19 248 PRO A O 1
ATOM 2069 N N . GLU A 1 249 ? 19.621 -47.865 -21.961 1.00 68.81 249 GLU A N 1
ATOM 2070 C CA . GLU A 1 249 ? 19.046 -47.675 -23.304 1.00 68.81 249 GLU A CA 1
ATOM 2071 C C . GLU A 1 249 ? 18.601 -46.226 -23.566 1.00 68.81 249 GLU A C 1
ATOM 2073 O O . GLU A 1 249 ? 18.761 -45.707 -24.669 1.00 68.81 249 GLU A O 1
ATOM 2078 N N . GLN A 1 250 ? 18.068 -45.550 -22.544 1.00 68.56 250 GLN A N 1
ATOM 2079 C CA . GLN A 1 250 ? 17.636 -44.153 -22.632 1.00 68.56 250 GLN A CA 1
ATOM 2080 C C . GLN A 1 250 ? 18.820 -43.186 -22.646 1.00 68.56 250 GLN A C 1
ATOM 2082 O O . GLN A 1 250 ? 18.717 -42.147 -23.286 1.00 68.56 250 GLN A O 1
ATOM 2087 N N . ARG A 1 251 ? 19.943 -43.526 -21.996 1.00 66.75 251 ARG A N 1
ATOM 2088 C CA . ARG A 1 251 ? 21.197 -42.766 -22.113 1.00 66.75 251 ARG A CA 1
ATOM 2089 C C . ARG A 1 251 ? 21.754 -42.853 -23.516 1.00 66.75 251 ARG A C 1
ATOM 2091 O O . ARG A 1 251 ? 22.050 -41.819 -24.084 1.00 66.75 251 ARG A O 1
ATOM 2098 N N . GLU A 1 252 ? 21.818 -44.047 -24.103 1.00 75.31 252 GLU A N 1
ATOM 2099 C CA . GLU A 1 252 ? 22.255 -44.186 -25.495 1.00 75.31 252 GLU A CA 1
ATOM 2100 C C . GLU A 1 252 ? 21.321 -43.458 -26.467 1.00 75.31 252 GLU A C 1
ATOM 2102 O O . GLU A 1 252 ? 21.764 -42.954 -27.496 1.00 75.31 252 GLU A O 1
ATOM 2107 N N . GLU A 1 253 ? 20.018 -43.405 -26.181 1.00 75.50 253 GLU A N 1
ATOM 2108 C CA . GLU A 1 253 ? 19.064 -42.680 -27.015 1.00 75.50 253 GLU A CA 1
ATOM 2109 C C . GLU A 1 253 ? 19.140 -41.158 -26.830 1.00 75.50 253 GLU A C 1
ATOM 2111 O O . GLU A 1 253 ? 19.057 -40.437 -27.822 1.00 75.50 253 GLU A O 1
ATOM 2116 N N . GLU A 1 254 ? 19.321 -40.660 -25.605 1.00 72.81 254 GLU A N 1
ATOM 2117 C CA . GLU A 1 254 ? 19.578 -39.239 -25.344 1.00 72.81 254 GLU A CA 1
ATOM 2118 C C . GLU A 1 254 ? 20.942 -38.816 -25.896 1.00 72.81 254 GLU A C 1
ATOM 2120 O O . GLU A 1 254 ? 21.002 -37.803 -26.576 1.00 72.81 254 GLU A O 1
ATOM 2125 N N . GLU A 1 255 ? 21.995 -39.624 -25.760 1.00 75.00 255 GLU A N 1
ATOM 2126 C CA . GLU A 1 255 ? 23.293 -39.400 -26.407 1.00 75.00 255 GLU A CA 1
ATOM 2127 C C . GLU A 1 255 ? 23.161 -39.430 -27.933 1.00 75.00 255 GLU A C 1
ATOM 2129 O O . GLU A 1 255 ? 23.717 -38.574 -28.616 1.00 75.00 255 GLU A O 1
ATOM 2134 N N . ARG A 1 256 ? 22.382 -40.365 -28.503 1.00 75.44 256 ARG A N 1
ATOM 2135 C CA . ARG A 1 256 ? 22.071 -40.359 -29.943 1.00 75.44 256 ARG A CA 1
ATOM 2136 C C . ARG A 1 256 ? 21.351 -39.082 -30.347 1.00 75.44 256 ARG A C 1
ATOM 2138 O O . ARG A 1 256 ? 21.720 -38.527 -31.376 1.00 75.44 256 ARG A O 1
ATOM 2145 N N . LYS A 1 257 ? 20.367 -38.623 -29.567 1.00 77.25 257 LYS A N 1
ATOM 2146 C CA . LYS A 1 257 ? 19.603 -37.393 -29.824 1.00 77.25 257 LYS A CA 1
ATOM 2147 C C . LYS A 1 257 ? 20.451 -36.144 -29.663 1.00 77.25 257 LYS A C 1
ATOM 2149 O O . LYS A 1 257 ? 20.361 -35.282 -30.519 1.00 77.25 257 LYS A O 1
ATOM 2154 N N . GLU A 1 258 ? 21.306 -36.056 -28.651 1.00 72.75 258 GLU A N 1
ATOM 2155 C CA . GLU A 1 258 ? 22.264 -34.963 -28.476 1.00 72.75 258 GLU A CA 1
ATOM 2156 C C . GLU A 1 258 ? 23.279 -34.947 -29.616 1.00 72.75 258 GLU A C 1
ATOM 2158 O O . GLU A 1 258 ? 23.623 -33.887 -30.125 1.00 72.75 258 GLU A O 1
ATOM 2163 N N . LEU A 1 259 ? 23.732 -36.114 -30.074 1.00 74.50 259 LEU A N 1
ATOM 2164 C CA . LEU A 1 259 ? 24.667 -36.235 -31.188 1.00 74.50 259 LEU A CA 1
ATOM 2165 C C . LEU A 1 259 ? 23.971 -35.946 -32.530 1.00 74.50 259 LEU A C 1
ATOM 2167 O O . LEU A 1 259 ? 24.587 -35.370 -33.427 1.00 74.50 259 LEU A O 1
ATOM 2171 N N . GLU A 1 260 ? 22.682 -36.269 -32.669 1.00 75.06 260 GLU A N 1
ATOM 2172 C CA . GLU A 1 260 ? 21.822 -35.834 -33.774 1.00 75.06 260 GLU A CA 1
ATOM 2173 C C . GLU A 1 260 ? 21.527 -34.337 -33.719 1.00 75.06 260 GLU A C 1
ATOM 2175 O O . GLU A 1 260 ? 21.604 -33.696 -34.756 1.00 75.06 260 GLU A O 1
ATOM 2180 N N . GLU A 1 261 ? 21.257 -33.750 -32.554 1.00 68.38 261 GLU A N 1
ATOM 2181 C CA . GLU A 1 261 ? 21.037 -32.315 -32.365 1.00 68.38 261 GLU A CA 1
ATOM 2182 C C . GLU A 1 261 ? 22.322 -31.526 -32.575 1.00 68.38 261 GLU A C 1
ATOM 2184 O O . GLU A 1 261 ? 22.279 -30.494 -33.232 1.00 68.38 261 GLU A O 1
ATOM 2189 N N . GLN A 1 262 ? 23.475 -32.017 -32.120 1.00 68.50 262 GLN A N 1
ATOM 2190 C CA . GLN A 1 262 ? 24.782 -31.444 -32.436 1.00 68.50 262 GLN A CA 1
ATOM 2191 C C . GLN A 1 262 ? 25.064 -31.537 -33.935 1.00 68.50 262 GLN A C 1
ATOM 2193 O O . GLN A 1 262 ? 25.509 -30.556 -34.529 1.00 68.50 262 GLN A O 1
ATOM 2198 N N . LYS A 1 263 ? 24.733 -32.660 -34.588 1.00 70.00 263 LYS A N 1
ATOM 2199 C CA . LYS A 1 263 ? 24.781 -32.776 -36.056 1.00 70.00 263 LYS A CA 1
ATOM 2200 C C . LYS A 1 263 ? 23.778 -31.845 -36.740 1.00 70.00 263 LYS A C 1
ATOM 2202 O O . LYS A 1 263 ? 24.101 -31.271 -37.773 1.00 70.00 263 LYS A O 1
ATOM 2207 N N . HIS A 1 264 ? 22.594 -31.641 -36.170 1.00 63.44 264 HIS A N 1
ATOM 2208 C CA . HIS A 1 264 ? 21.534 -30.791 -36.709 1.00 63.44 264 HIS A CA 1
ATOM 2209 C C . HIS A 1 264 ? 21.821 -29.298 -36.474 1.00 63.44 264 HIS A C 1
ATOM 2211 O O . HIS A 1 264 ? 21.410 -28.469 -37.283 1.00 63.44 264 HIS A O 1
ATOM 2217 N N . LEU A 1 265 ? 22.535 -28.939 -35.405 1.00 58.25 265 LEU A N 1
ATOM 2218 C CA . LEU A 1 265 ? 23.063 -27.606 -35.105 1.00 58.25 265 LEU A CA 1
ATOM 2219 C C . LEU A 1 265 ? 24.287 -27.302 -35.969 1.00 58.25 265 LEU A C 1
ATOM 2221 O O . LEU A 1 265 ? 24.357 -26.214 -36.529 1.00 58.25 265 LEU A O 1
ATOM 2225 N N . ALA A 1 266 ? 25.181 -28.274 -36.176 1.00 61.00 266 ALA A N 1
ATOM 2226 C CA . ALA A 1 266 ? 26.262 -28.180 -37.156 1.00 61.00 266 ALA A CA 1
ATOM 2227 C C . ALA A 1 266 ? 25.711 -28.032 -38.587 1.00 61.00 266 ALA A C 1
ATOM 2229 O O . ALA A 1 266 ? 26.197 -27.200 -39.344 1.00 61.00 266 ALA A O 1
ATOM 2230 N N . ALA A 1 267 ? 24.628 -28.741 -38.927 1.00 60.53 267 ALA A N 1
ATOM 2231 C CA . ALA A 1 267 ? 23.921 -28.581 -40.199 1.00 60.53 267 ALA A CA 1
ATOM 2232 C C . ALA A 1 267 ? 23.116 -27.265 -40.288 1.00 60.53 267 ALA A C 1
ATOM 2234 O O . ALA A 1 267 ? 23.011 -26.683 -41.363 1.00 60.53 267 ALA A O 1
ATOM 2235 N N . LYS A 1 268 ? 22.569 -26.749 -39.174 1.00 51.22 268 LYS A N 1
ATOM 2236 C CA . LYS A 1 268 ? 21.919 -25.419 -39.103 1.00 51.22 268 LYS A CA 1
ATOM 2237 C C . LYS A 1 268 ? 22.924 -24.261 -39.107 1.00 51.22 268 LYS A C 1
ATOM 2239 O O . LYS A 1 268 ? 22.518 -23.142 -39.427 1.00 51.22 268 LYS A O 1
ATOM 2244 N N . GLY A 1 269 ? 24.197 -24.524 -38.799 1.00 46.75 269 GLY A N 1
ATOM 2245 C CA . GLY A 1 269 ? 25.327 -23.626 -39.052 1.00 46.75 269 GLY A CA 1
ATOM 2246 C C . GLY A 1 269 ? 25.501 -23.302 -40.540 1.00 46.75 269 GLY A C 1
ATOM 2247 O O . GLY A 1 269 ? 25.949 -22.207 -40.869 1.00 46.75 269 GLY A O 1
ATOM 2248 N N . ASP A 1 270 ? 25.004 -24.178 -41.420 1.00 49.72 270 ASP A N 1
ATOM 2249 C CA . ASP A 1 270 ? 24.958 -24.000 -42.873 1.00 49.72 270 ASP A CA 1
ATOM 2250 C C . ASP A 1 270 ? 23.533 -23.738 -43.384 1.00 49.72 270 ASP A C 1
ATOM 2252 O O . ASP A 1 270 ? 23.077 -24.278 -44.390 1.00 49.72 270 ASP A O 1
ATOM 2256 N N . ASN A 1 271 ? 22.804 -22.820 -42.750 1.00 48.84 271 ASN A N 1
ATOM 2257 C CA . ASN A 1 271 ? 21.637 -22.215 -43.396 1.00 48.84 271 ASN A CA 1
ATOM 2258 C C . ASN A 1 271 ? 22.066 -21.138 -44.411 1.00 48.84 271 ASN A C 1
ATOM 2260 O O . ASN A 1 271 ? 21.655 -19.982 -44.311 1.00 48.84 271 ASN A O 1
ATOM 2264 N N . PHE A 1 272 ? 22.839 -21.524 -45.434 1.00 50.91 272 PHE A N 1
ATOM 2265 C CA . PHE A 1 272 ? 23.153 -20.674 -46.595 1.00 50.91 272 PHE A CA 1
ATOM 2266 C C . PHE A 1 272 ? 21.887 -20.118 -47.257 1.00 50.91 272 PHE A C 1
ATOM 2268 O O . PHE A 1 272 ? 21.890 -19.003 -47.761 1.00 50.91 272 PHE A O 1
ATOM 2275 N N . MET A 1 273 ? 20.780 -20.862 -47.201 1.00 44.19 273 MET A N 1
ATOM 2276 C CA . MET A 1 273 ? 19.506 -20.451 -47.792 1.00 44.19 273 MET A CA 1
ATOM 2277 C C . MET A 1 273 ? 18.747 -19.424 -46.948 1.00 44.19 273 MET A C 1
ATOM 2279 O O . MET A 1 273 ? 18.013 -18.631 -47.516 1.00 44.19 273 MET A O 1
ATOM 2283 N N . LYS A 1 274 ? 18.913 -19.402 -45.616 1.00 46.94 274 LYS A N 1
ATOM 2284 C CA . LYS A 1 274 ? 18.245 -18.417 -44.740 1.00 46.94 274 LYS A CA 1
ATOM 2285 C C . LYS A 1 274 ? 19.092 -17.155 -44.572 1.00 46.94 274 LYS A C 1
ATOM 2287 O O . LYS A 1 274 ? 18.557 -16.062 -44.651 1.00 46.94 274 LYS A O 1
ATOM 2292 N N . LYS A 1 275 ? 20.417 -17.324 -44.496 1.00 51.06 275 LYS A N 1
ATOM 2293 C CA . LYS A 1 275 ? 21.405 -16.240 -44.576 1.00 51.06 275 LYS A CA 1
ATOM 2294 C C . LYS A 1 275 ? 21.386 -15.569 -45.954 1.00 51.06 275 LYS A C 1
ATOM 2296 O O . LYS A 1 275 ? 21.380 -14.356 -46.034 1.00 51.06 275 LYS A O 1
ATOM 2301 N N . GLY A 1 276 ? 21.247 -16.360 -47.021 1.00 55.09 276 GLY A N 1
ATOM 2302 C CA . GLY A 1 276 ? 21.065 -15.872 -48.387 1.00 55.09 276 GLY A CA 1
ATOM 2303 C C . GLY A 1 276 ? 19.703 -15.225 -48.641 1.00 55.09 276 GLY A C 1
ATOM 2304 O O . GLY A 1 276 ? 19.617 -14.352 -49.490 1.00 55.09 276 GLY A O 1
ATOM 2305 N N . LEU A 1 277 ? 18.644 -15.612 -47.919 1.00 49.62 277 LEU A N 1
ATOM 2306 C CA . LEU A 1 277 ? 17.341 -14.949 -48.022 1.00 49.62 277 LEU A CA 1
ATOM 2307 C C . LEU A 1 277 ? 17.333 -13.617 -47.261 1.00 49.62 277 LEU A C 1
ATOM 2309 O O . LEU A 1 277 ? 16.798 -12.655 -47.794 1.00 49.62 277 LEU A O 1
ATOM 2313 N N . ASP A 1 278 ? 17.966 -13.534 -46.087 1.00 47.47 278 ASP A N 1
ATOM 2314 C CA . ASP A 1 278 ? 18.160 -12.265 -45.367 1.00 47.47 278 ASP A CA 1
ATOM 2315 C C . ASP A 1 278 ? 19.121 -11.327 -46.139 1.00 47.47 278 ASP A C 1
ATOM 2317 O O . ASP A 1 278 ? 18.815 -10.148 -46.297 1.00 47.47 278 ASP A O 1
ATOM 2321 N N . ASP A 1 279 ? 20.188 -11.858 -46.759 1.00 49.78 279 ASP A N 1
ATOM 2322 C CA . ASP A 1 279 ? 21.103 -11.118 -47.657 1.00 49.78 279 ASP A CA 1
ATOM 2323 C C . ASP A 1 279 ? 20.442 -10.670 -48.983 1.00 49.78 279 ASP A C 1
ATOM 2325 O O . ASP A 1 279 ? 20.934 -9.752 -49.646 1.00 49.78 279 ASP A O 1
ATOM 2329 N N . MET A 1 280 ? 19.357 -11.328 -49.419 1.00 50.28 280 MET A N 1
ATOM 2330 C CA . MET A 1 280 ? 18.637 -10.996 -50.662 1.00 50.28 280 MET A CA 1
ATOM 2331 C C . MET A 1 280 ? 17.353 -10.190 -50.434 1.00 50.28 280 MET A C 1
ATOM 2333 O O . MET A 1 280 ? 16.888 -9.534 -51.368 1.00 50.28 280 MET A O 1
ATOM 2337 N N . MET A 1 281 ? 16.779 -10.228 -49.228 1.00 49.00 281 MET A N 1
ATOM 2338 C CA . MET A 1 281 ? 15.562 -9.492 -48.869 1.00 49.00 281 MET A CA 1
ATOM 2339 C C . MET A 1 281 ? 15.853 -8.166 -48.163 1.00 49.00 281 MET A C 1
ATOM 2341 O O . MET A 1 281 ? 14.992 -7.288 -48.209 1.00 49.00 281 MET A O 1
ATOM 2345 N N . ASP A 1 282 ? 17.053 -7.981 -47.603 1.00 43.47 282 ASP A N 1
ATOM 2346 C CA . ASP A 1 282 ? 17.544 -6.674 -47.167 1.00 43.47 282 ASP A CA 1
ATOM 2347 C C . ASP A 1 282 ? 18.565 -6.149 -48.184 1.00 43.47 282 ASP A C 1
ATOM 2349 O O . ASP A 1 282 ? 19.775 -6.374 -48.129 1.00 43.47 282 ASP A O 1
ATOM 2353 N N . GLY A 1 283 ? 18.038 -5.500 -49.221 1.00 49.00 283 GLY A N 1
ATOM 2354 C CA . GLY A 1 283 ? 18.854 -4.855 -50.235 1.00 49.00 283 GLY A CA 1
ATOM 2355 C C . GLY A 1 283 ? 19.825 -3.866 -49.591 1.00 49.00 283 GLY A C 1
ATOM 2356 O O . GLY A 1 283 ? 19.393 -2.868 -49.024 1.00 49.00 283 GLY A O 1
ATOM 2357 N N . LEU A 1 284 ? 21.119 -4.127 -49.815 1.00 39.00 284 LEU A N 1
ATOM 2358 C CA . LEU A 1 284 ? 22.314 -3.389 -49.392 1.00 39.00 284 LEU A CA 1
ATOM 2359 C C . LEU A 1 284 ? 22.998 -4.014 -48.165 1.00 39.00 284 LEU A C 1
ATOM 2361 O O . LEU A 1 284 ? 22.743 -3.642 -47.028 1.00 39.00 284 LEU A O 1
ATOM 2365 N N . LEU A 1 285 ? 23.973 -4.887 -48.446 1.00 41.41 285 LEU A N 1
ATOM 2366 C CA . LEU A 1 285 ? 25.090 -5.213 -47.560 1.00 41.41 285 LEU A CA 1
ATOM 2367 C C . LEU A 1 285 ? 25.664 -3.886 -47.016 1.00 41.41 285 LEU A C 1
ATOM 2369 O O . LEU A 1 285 ? 26.451 -3.216 -47.697 1.00 41.41 285 LEU A O 1
ATOM 2373 N N . GLU A 1 286 ? 25.226 -3.439 -45.836 1.00 49.81 286 GLU A N 1
ATOM 2374 C CA . GLU A 1 286 ? 25.861 -2.330 -45.133 1.00 49.81 286 GLU A CA 1
ATOM 2375 C C . GLU A 1 286 ? 27.232 -2.838 -44.695 1.00 49.81 286 GLU A C 1
ATOM 2377 O O . GLU A 1 286 ? 27.411 -3.371 -43.603 1.00 49.81 286 GLU A O 1
ATOM 2382 N N . VAL A 1 287 ? 28.209 -2.708 -45.601 1.00 52.03 287 VAL A N 1
ATOM 2383 C CA . VAL A 1 287 ? 29.638 -2.773 -45.292 1.00 52.03 287 VAL A CA 1
ATOM 2384 C C . VAL A 1 287 ? 29.806 -2.044 -43.969 1.00 52.03 287 VAL A C 1
ATOM 2386 O O . VAL A 1 287 ? 29.445 -0.862 -43.892 1.00 52.03 287 VAL A O 1
ATOM 2389 N N . LYS A 1 288 ? 30.273 -2.753 -42.930 1.00 50.66 288 LYS A N 1
ATOM 2390 C CA . LYS A 1 288 ? 30.389 -2.208 -41.573 1.00 50.66 288 LYS A CA 1
ATOM 2391 C C . LYS A 1 288 ? 30.961 -0.801 -41.694 1.00 50.66 288 LYS A C 1
ATOM 2393 O O . LYS A 1 288 ? 31.970 -0.604 -42.370 1.00 50.66 288 LYS A O 1
ATOM 2398 N N . LYS A 1 289 ? 30.305 0.205 -41.109 1.00 56.53 289 LYS A N 1
ATOM 2399 C CA . LYS A 1 289 ? 30.623 1.633 -41.349 1.00 56.53 289 LYS A CA 1
ATOM 2400 C C . LYS A 1 289 ? 32.107 1.969 -41.074 1.00 56.53 289 LYS A C 1
ATOM 2402 O O . LYS A 1 289 ? 32.643 2.942 -41.605 1.00 56.53 289 LYS A O 1
ATOM 2407 N N . GLU A 1 290 ? 32.792 1.122 -40.307 1.00 53.03 290 GLU A N 1
ATOM 2408 C CA . GLU A 1 290 ? 34.234 1.141 -40.041 1.00 53.03 290 GLU A CA 1
ATOM 2409 C C . GLU A 1 290 ? 35.123 0.650 -41.204 1.00 53.03 290 GLU A C 1
ATOM 2411 O O . GLU A 1 290 ? 36.228 1.161 -41.390 1.00 53.03 290 GLU A O 1
ATOM 2416 N N . GLU A 1 291 ? 34.657 -0.298 -42.017 1.00 53.78 291 GLU A N 1
ATOM 2417 C CA . GLU A 1 291 ? 35.349 -0.824 -43.202 1.00 53.78 291 GLU A CA 1
ATOM 2418 C C . GLU A 1 291 ? 35.291 0.163 -44.377 1.00 53.78 291 GLU A C 1
ATOM 2420 O O . GLU A 1 291 ? 36.276 0.325 -45.095 1.00 53.78 291 GLU A O 1
ATOM 2425 N N . ILE A 1 292 ? 34.202 0.934 -44.512 1.00 59.69 292 ILE A N 1
ATOM 2426 C CA . ILE A 1 292 ? 34.078 2.002 -45.525 1.00 59.69 292 ILE A CA 1
ATOM 2427 C C . ILE A 1 292 ? 35.157 3.078 -45.336 1.00 59.69 292 ILE A C 1
ATOM 2429 O O . ILE A 1 292 ? 35.654 3.635 -46.314 1.00 59.69 292 ILE A O 1
ATOM 2433 N N . LEU A 1 293 ? 35.560 3.364 -44.092 1.00 59.69 293 LEU A N 1
ATOM 2434 C CA . LEU A 1 293 ? 36.642 4.307 -43.784 1.00 59.69 293 LEU A CA 1
ATOM 2435 C C . LEU A 1 293 ? 38.026 3.764 -44.183 1.00 59.69 293 LEU A C 1
ATOM 2437 O O . LEU A 1 293 ? 38.872 4.557 -44.603 1.00 59.69 293 LEU A O 1
ATOM 2441 N N . LYS A 1 294 ? 38.226 2.441 -44.110 1.00 60.75 294 LYS A N 1
ATOM 2442 C CA . LYS A 1 294 ? 39.484 1.735 -44.422 1.00 60.75 294 LYS A CA 1
ATOM 2443 C C . LYS A 1 294 ? 39.606 1.302 -45.890 1.00 60.75 294 LYS A C 1
ATOM 2445 O O . LYS A 1 294 ? 40.696 0.958 -46.327 1.00 60.75 294 LYS A O 1
ATOM 2450 N N . MET A 1 295 ? 38.515 1.332 -46.657 1.00 59.12 295 MET A N 1
ATOM 2451 C CA . MET A 1 295 ? 38.504 0.916 -48.060 1.00 59.12 295 MET A CA 1
ATOM 2452 C C . MET A 1 295 ? 39.244 1.928 -48.951 1.00 59.12 295 MET A C 1
ATOM 2454 O O . MET A 1 295 ? 38.859 3.101 -49.026 1.00 59.12 295 MET A O 1
ATOM 2458 N N . GLU A 1 296 ? 40.293 1.475 -49.634 1.00 58.72 296 GLU A N 1
ATOM 2459 C CA . GLU A 1 296 ? 41.036 2.218 -50.658 1.00 58.72 296 GLU A CA 1
ATOM 2460 C C . GLU A 1 296 ? 40.884 1.503 -52.004 1.00 58.72 296 GLU A C 1
ATOM 2462 O O . GLU A 1 296 ? 41.091 0.295 -52.103 1.00 58.72 296 GLU A O 1
ATOM 2467 N N . ILE A 1 297 ? 40.471 2.235 -53.042 1.00 69.81 297 ILE A N 1
ATOM 2468 C CA . ILE A 1 297 ? 40.384 1.691 -54.403 1.00 69.81 297 ILE A CA 1
ATOM 2469 C C . ILE A 1 297 ? 41.760 1.883 -55.039 1.00 69.81 297 ILE A C 1
ATOM 2471 O O . ILE A 1 297 ? 42.210 3.018 -55.189 1.00 69.81 297 ILE A O 1
ATOM 2475 N N . THR A 1 298 ? 42.424 0.788 -55.407 1.00 63.69 298 THR A N 1
ATOM 2476 C CA . THR A 1 298 ? 43.735 0.815 -56.065 1.00 63.69 298 THR A CA 1
ATOM 2477 C C . THR A 1 298 ? 43.627 1.334 -57.499 1.00 63.69 298 THR A C 1
ATOM 2479 O O . THR A 1 298 ? 42.655 1.064 -58.211 1.00 63.69 298 THR A O 1
ATOM 2482 N N . GLN A 1 299 ? 44.624 2.111 -57.929 1.00 67.44 299 GLN A N 1
ATOM 2483 C CA . GLN A 1 299 ? 44.662 2.659 -59.283 1.00 67.44 299 GLN A CA 1
ATOM 2484 C C . GLN A 1 299 ? 44.875 1.531 -60.314 1.00 67.44 299 GLN A C 1
ATOM 2486 O O . GLN A 1 299 ? 45.704 0.651 -60.077 1.00 67.44 299 GLN A O 1
ATOM 2491 N N . PRO A 1 300 ? 44.169 1.539 -61.463 1.00 70.31 300 PRO A N 1
ATOM 2492 C CA . PRO A 1 300 ? 44.349 0.523 -62.500 1.00 70.31 300 PRO A CA 1
ATOM 2493 C C . PRO A 1 300 ? 45.789 0.481 -63.044 1.00 70.31 300 PRO A C 1
ATOM 2495 O O . PRO A 1 300 ? 46.361 1.526 -63.354 1.00 70.31 300 PRO A O 1
ATOM 2498 N N . GLU A 1 301 ? 46.352 -0.718 -63.233 1.00 59.88 301 GLU A N 1
ATOM 2499 C CA . GLU A 1 301 ? 47.765 -0.941 -63.614 1.00 59.88 301 GLU A CA 1
ATOM 2500 C C . GLU A 1 301 ? 48.203 -0.221 -64.905 1.00 59.88 301 GLU A C 1
ATOM 2502 O O . GLU A 1 301 ? 49.349 0.223 -65.019 1.00 59.88 301 GLU A O 1
ATOM 2507 N N . PHE A 1 302 ? 47.297 -0.039 -65.875 1.00 65.38 302 PHE A N 1
ATOM 2508 C CA . PHE A 1 302 ? 47.597 0.656 -67.135 1.00 65.38 302 PHE A CA 1
ATOM 2509 C C . PHE A 1 302 ? 47.815 2.168 -66.957 1.00 65.38 302 PHE A C 1
ATOM 2511 O O . PHE A 1 302 ? 48.558 2.767 -67.731 1.00 65.38 302 PHE A O 1
ATOM 2518 N N . ALA A 1 303 ? 47.219 2.780 -65.927 1.00 60.62 303 ALA A N 1
ATOM 2519 C CA . ALA A 1 303 ? 47.397 4.199 -65.613 1.00 60.62 303 ALA A CA 1
ATOM 2520 C C . ALA A 1 303 ? 48.733 4.484 -64.900 1.00 60.62 303 ALA A C 1
ATOM 2522 O O . ALA A 1 303 ? 49.144 5.636 -64.807 1.00 60.62 303 ALA A O 1
ATOM 2523 N N . LEU A 1 304 ? 49.415 3.440 -64.411 1.00 60.03 304 LEU A N 1
ATOM 2524 C CA . LEU A 1 304 ? 50.757 3.520 -63.824 1.00 60.03 304 LEU A CA 1
ATOM 2525 C C . LEU A 1 304 ? 51.868 3.248 -64.853 1.00 60.03 304 LEU A C 1
ATOM 2527 O O . LEU A 1 304 ? 53.015 3.625 -64.633 1.00 60.03 304 LEU A O 1
ATOM 2531 N N . THR A 1 305 ? 51.542 2.588 -65.969 1.00 59.66 305 THR A N 1
ATOM 2532 C CA . THR A 1 305 ? 52.517 2.073 -66.948 1.00 59.66 305 THR A CA 1
ATOM 2533 C C . THR A 1 305 ? 52.462 2.755 -68.320 1.00 59.66 305 THR A C 1
ATOM 2535 O O . THR A 1 305 ? 53.446 2.675 -69.057 1.00 59.66 305 THR A O 1
ATOM 2538 N N . LYS A 1 306 ? 51.366 3.447 -68.682 1.00 62.69 306 LYS A N 1
ATOM 25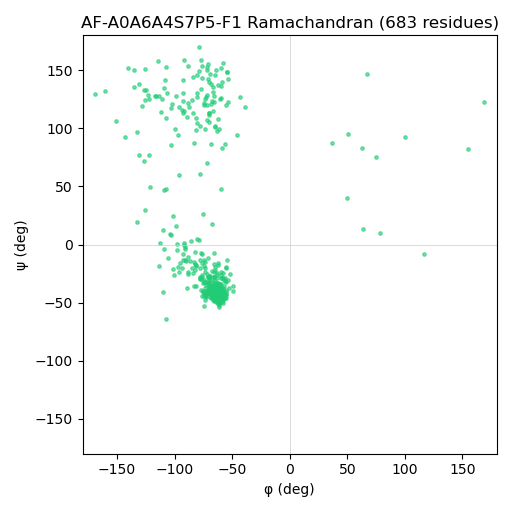39 C CA . LYS A 1 306 ? 51.203 4.128 -69.983 1.00 62.69 306 LYS A CA 1
ATOM 2540 C C . LYS A 1 306 ? 50.708 5.585 -69.835 1.00 62.69 306 LYS A C 1
ATOM 2542 O O . LYS A 1 306 ? 49.756 5.807 -69.089 1.00 62.69 306 LYS A O 1
ATOM 2547 N N . PRO A 1 307 ? 51.255 6.557 -70.598 1.00 63.56 307 PRO A N 1
ATOM 2548 C CA . PRO A 1 307 ? 50.745 7.936 -70.651 1.00 63.56 307 PRO A CA 1
ATOM 2549 C C . PRO A 1 307 ? 49.322 8.043 -71.236 1.00 63.56 307 PRO A C 1
ATOM 2551 O O . PRO A 1 307 ? 48.965 7.282 -72.139 1.00 63.56 307 PRO A O 1
ATOM 2554 N N . ASP A 1 308 ? 48.553 9.042 -70.788 1.00 57.19 308 ASP A N 1
ATOM 2555 C CA . ASP A 1 308 ? 47.119 9.274 -71.077 1.00 57.19 308 ASP A CA 1
ATOM 2556 C C . ASP A 1 308 ? 46.726 9.270 -72.569 1.00 57.19 308 ASP A C 1
ATOM 2558 O O . ASP A 1 308 ? 45.586 8.978 -72.946 1.00 57.19 308 ASP A O 1
ATOM 2562 N N . SER A 1 309 ? 47.676 9.582 -73.449 1.00 58.12 309 SER A N 1
ATOM 2563 C CA . SER A 1 309 ? 47.506 9.636 -74.903 1.00 58.12 309 SER A CA 1
ATOM 2564 C C . SER A 1 309 ? 47.395 8.261 -75.574 1.00 58.12 309 SER A C 1
ATOM 2566 O O . SER A 1 309 ? 46.851 8.178 -76.675 1.00 58.12 309 SER A O 1
ATOM 2568 N N . HIS A 1 310 ? 47.854 7.187 -74.924 1.00 56.62 310 HIS A N 1
ATOM 2569 C CA . HIS A 1 310 ? 47.876 5.824 -75.477 1.00 56.62 310 HIS A CA 1
ATOM 2570 C C . HIS A 1 310 ? 46.776 4.907 -74.937 1.00 56.62 310 HIS A C 1
ATOM 2572 O O . HIS A 1 310 ? 46.794 3.707 -75.211 1.00 56.62 310 HIS A O 1
ATOM 2578 N N . TRP A 1 311 ? 45.821 5.447 -74.179 1.00 62.97 311 TRP A N 1
ATOM 2579 C CA . TRP A 1 311 ? 44.716 4.646 -73.667 1.00 62.97 311 TRP A CA 1
ATOM 2580 C C . TRP A 1 311 ? 43.738 4.287 -74.791 1.00 62.97 311 TRP A C 1
ATOM 2582 O O . TRP A 1 311 ? 43.210 5.171 -75.479 1.00 62.97 311 TRP A O 1
ATOM 2592 N N . SER A 1 312 ? 43.453 2.992 -74.928 1.00 68.81 312 SER A N 1
ATOM 2593 C CA . SER A 1 312 ? 42.344 2.477 -75.736 1.00 68.81 312 SER A CA 1
ATOM 2594 C C . SER A 1 312 ? 41.008 3.065 -75.255 1.00 68.81 312 SER A C 1
ATOM 2596 O O . SER A 1 312 ? 40.864 3.468 -74.098 1.00 68.81 312 SER A O 1
ATOM 2598 N N . GLU A 1 313 ? 39.991 3.119 -76.118 1.00 68.12 313 GLU A N 1
ATOM 2599 C CA . GLU A 1 313 ? 38.651 3.597 -75.740 1.00 68.12 313 GLU A CA 1
ATOM 2600 C C . GLU A 1 313 ? 38.040 2.787 -74.586 1.00 68.12 313 GLU A C 1
ATOM 2602 O O . GLU A 1 313 ? 37.270 3.319 -73.782 1.00 68.12 313 GLU A O 1
ATOM 2607 N N . GLU A 1 314 ? 38.421 1.516 -74.470 1.00 65.50 314 GLU A N 1
ATOM 2608 C CA . GLU A 1 314 ? 38.041 0.629 -73.372 1.00 65.50 314 GLU A CA 1
ATOM 2609 C C . GLU A 1 314 ? 38.791 0.981 -72.075 1.00 65.50 314 GLU A C 1
ATOM 2611 O O . GLU A 1 314 ? 38.162 1.127 -71.027 1.00 65.50 314 GLU A O 1
ATOM 2616 N N . GLU A 1 315 ? 40.099 1.250 -72.145 1.00 69.62 315 GLU A N 1
ATOM 2617 C CA . GLU A 1 315 ? 40.928 1.690 -71.005 1.00 69.62 315 GLU A CA 1
ATOM 2618 C C . GLU A 1 315 ? 40.464 3.069 -70.476 1.00 69.62 315 GLU A C 1
ATOM 2620 O O . GLU A 1 315 ? 40.333 3.270 -69.266 1.00 69.62 315 GLU A O 1
ATOM 2625 N N . LYS A 1 316 ? 40.071 3.994 -71.368 1.00 69.88 316 LYS A N 1
ATOM 2626 C CA . LYS A 1 316 ? 39.460 5.292 -71.006 1.00 69.88 316 LYS A CA 1
ATOM 2627 C C . LYS A 1 316 ? 38.128 5.131 -70.272 1.00 69.88 316 LYS A C 1
ATOM 2629 O O . LYS A 1 316 ? 37.830 5.902 -69.357 1.00 69.88 316 LYS A O 1
ATOM 2634 N N . LYS A 1 317 ? 37.306 4.147 -70.655 1.00 72.88 317 LYS A N 1
ATOM 2635 C CA . LYS A 1 317 ? 36.046 3.836 -69.955 1.00 72.88 317 LYS A CA 1
ATOM 2636 C C . LYS A 1 317 ? 36.319 3.247 -68.570 1.00 72.88 317 LYS A C 1
ATOM 2638 O O . LYS A 1 317 ? 35.667 3.660 -67.614 1.00 72.88 317 LYS A O 1
ATOM 2643 N N . VAL A 1 318 ? 37.304 2.356 -68.441 1.00 72.56 318 VAL A N 1
ATOM 2644 C CA . VAL A 1 318 ? 37.710 1.771 -67.150 1.00 72.56 318 VAL A CA 1
ATOM 2645 C C . VAL A 1 318 ? 38.240 2.843 -66.192 1.00 72.56 318 VAL A C 1
ATOM 2647 O O . VAL A 1 318 ? 37.854 2.852 -65.023 1.00 72.56 318 VAL A O 1
ATOM 2650 N N . TYR A 1 319 ? 39.030 3.806 -66.678 1.00 75.06 319 TYR A N 1
ATOM 2651 C CA . TYR A 1 319 ? 39.529 4.907 -65.848 1.00 75.06 319 TYR A CA 1
ATOM 2652 C C . TYR A 1 319 ? 38.417 5.870 -65.399 1.00 75.06 319 TYR A C 1
ATOM 2654 O O . TYR A 1 319 ? 38.336 6.220 -64.224 1.00 75.06 319 TYR A O 1
ATOM 2662 N N . LYS A 1 320 ? 37.475 6.223 -66.286 1.00 75.25 320 LYS A N 1
ATOM 2663 C CA . LYS A 1 320 ? 36.290 7.021 -65.909 1.00 75.25 320 LYS A CA 1
ATOM 2664 C C . LYS A 1 320 ? 35.418 6.320 -64.863 1.00 75.25 320 LYS A C 1
ATOM 2666 O O . LYS A 1 320 ? 34.852 6.970 -63.987 1.00 75.25 320 LYS A O 1
ATOM 2671 N N . LEU A 1 321 ? 35.299 4.993 -64.943 1.00 74.00 321 LEU A N 1
ATOM 2672 C CA . LEU A 1 321 ? 34.599 4.197 -63.933 1.00 74.00 321 LEU A CA 1
ATOM 2673 C C . LEU A 1 321 ? 35.355 4.177 -62.598 1.00 74.00 321 LEU A C 1
ATOM 2675 O O . LEU A 1 321 ? 34.712 4.230 -61.551 1.00 74.00 321 LEU A O 1
ATOM 2679 N N . TYR A 1 322 ? 36.689 4.142 -62.624 1.00 77.00 322 TYR A N 1
ATOM 2680 C CA . TYR A 1 322 ? 37.529 4.293 -61.435 1.00 77.00 322 TYR A CA 1
ATOM 2681 C C . TYR A 1 322 ? 37.335 5.670 -60.780 1.00 77.00 322 TYR A C 1
ATOM 2683 O O . TYR A 1 322 ? 36.989 5.719 -59.604 1.00 77.00 322 TYR A O 1
ATOM 2691 N N . GLU A 1 323 ? 37.426 6.773 -61.532 1.00 74.25 323 GLU A N 1
ATOM 2692 C CA . GLU A 1 323 ? 37.199 8.134 -61.009 1.00 74.25 323 GLU A CA 1
ATOM 2693 C C . GLU A 1 323 ? 35.805 8.323 -60.405 1.00 74.25 323 GLU A C 1
ATOM 2695 O O . GLU A 1 323 ? 35.633 9.002 -59.392 1.00 74.25 323 GLU A O 1
ATOM 2700 N N . LYS A 1 324 ? 34.783 7.728 -61.027 1.00 79.69 324 LYS A N 1
ATOM 2701 C CA . LYS A 1 324 ? 33.423 7.780 -60.494 1.00 79.69 324 LYS A CA 1
ATOM 2702 C C . LYS A 1 324 ? 33.331 7.026 -59.165 1.00 79.69 324 LYS A C 1
ATOM 2704 O O . LYS A 1 324 ? 32.810 7.566 -58.196 1.00 79.69 324 LYS A O 1
ATOM 2709 N N . LYS A 1 325 ? 33.904 5.819 -59.087 1.00 77.38 325 LYS A N 1
ATOM 2710 C CA . LYS A 1 325 ? 33.925 5.012 -57.857 1.00 77.38 325 LYS A CA 1
ATOM 2711 C C . LYS A 1 325 ? 34.737 5.666 -56.732 1.00 77.38 325 LYS A C 1
ATOM 2713 O O . LYS A 1 325 ? 34.327 5.566 -55.578 1.00 77.38 325 LYS A O 1
ATOM 2718 N N . THR A 1 326 ? 35.849 6.344 -57.029 1.00 74.38 326 THR A N 1
ATOM 2719 C CA . THR A 1 326 ? 36.639 7.064 -56.012 1.00 74.38 326 THR A CA 1
ATOM 2720 C C . THR A 1 326 ? 35.907 8.292 -55.476 1.00 74.38 326 THR A C 1
ATOM 2722 O O . THR A 1 326 ? 35.891 8.497 -54.259 1.00 74.38 326 THR A O 1
ATOM 2725 N N . LYS A 1 327 ? 35.227 9.058 -56.342 1.00 76.25 327 LYS A N 1
ATOM 2726 C CA . LYS A 1 327 ? 34.353 10.167 -55.922 1.00 76.25 327 LYS A CA 1
ATOM 2727 C C . LYS A 1 327 ? 33.204 9.672 -55.047 1.00 76.25 327 LYS A C 1
ATOM 2729 O O . LYS A 1 327 ? 33.088 10.132 -53.911 1.00 76.25 327 LYS A O 1
ATOM 2734 N N . ASP A 1 328 ? 32.456 8.664 -55.492 1.00 76.69 328 ASP A N 1
ATOM 2735 C CA . ASP A 1 328 ? 31.337 8.094 -54.731 1.00 76.69 328 ASP A CA 1
ATOM 2736 C C . ASP A 1 328 ? 31.778 7.568 -53.346 1.00 76.69 328 ASP A C 1
ATOM 2738 O O . ASP A 1 328 ? 31.068 7.725 -52.349 1.00 76.69 328 ASP A O 1
ATOM 2742 N N . LEU A 1 329 ? 32.970 6.964 -53.250 1.00 75.00 329 LEU A N 1
ATOM 2743 C CA . LEU A 1 329 ? 33.535 6.469 -51.990 1.00 75.00 329 LEU A CA 1
ATOM 2744 C C . LEU A 1 329 ? 33.960 7.622 -51.062 1.00 75.00 329 LEU A C 1
ATOM 2746 O O . LEU A 1 329 ? 33.671 7.579 -49.865 1.00 75.00 329 LEU A O 1
ATOM 2750 N N . SER A 1 330 ? 34.584 8.678 -51.596 1.00 70.44 330 SER A N 1
ATOM 2751 C CA . SER A 1 330 ? 34.947 9.876 -50.822 1.00 70.44 330 SER A CA 1
ATOM 2752 C C . SER A 1 330 ? 33.725 10.606 -50.248 1.00 70.44 330 SER A C 1
ATOM 2754 O O . SER A 1 330 ? 33.725 10.961 -49.069 1.00 70.44 330 SER A O 1
ATOM 2756 N N . GLU A 1 331 ? 32.643 10.732 -51.022 1.00 78.56 331 GLU A N 1
ATOM 2757 C CA . GLU A 1 331 ? 31.380 11.326 -50.569 1.00 78.56 331 GLU A CA 1
ATOM 2758 C C . GLU A 1 331 ? 30.710 10.490 -49.474 1.00 78.56 331 GLU A C 1
ATOM 2760 O O . GLU A 1 331 ? 30.192 11.035 -48.496 1.00 78.56 331 GLU A O 1
ATOM 2765 N N . LYS A 1 332 ? 30.748 9.157 -49.599 1.00 76.75 332 LYS A N 1
ATOM 2766 C CA . LYS A 1 332 ? 30.293 8.245 -48.542 1.00 76.75 332 LYS A CA 1
ATOM 2767 C C . LYS A 1 332 ? 31.131 8.421 -47.272 1.00 76.75 332 LYS A C 1
ATOM 2769 O O . LYS A 1 332 ? 30.557 8.649 -46.210 1.00 76.75 332 LYS A O 1
ATOM 2774 N N . LYS A 1 333 ? 32.469 8.414 -47.365 1.00 74.69 333 LYS A N 1
ATOM 2775 C CA . LYS A 1 333 ? 33.379 8.660 -46.223 1.00 74.69 333 LYS A CA 1
ATOM 2776 C C . LYS A 1 333 ? 33.101 10.001 -45.532 1.00 74.69 333 LYS A C 1
ATOM 2778 O O . LYS A 1 333 ? 33.079 10.059 -44.305 1.00 74.69 333 LYS A O 1
ATOM 2783 N N . GLU A 1 334 ? 32.865 11.068 -46.291 1.00 74.06 334 GLU A N 1
ATOM 2784 C CA . GLU A 1 334 ? 32.475 12.388 -45.777 1.00 74.06 334 GLU A CA 1
ATOM 2785 C C . GLU A 1 334 ? 31.145 12.357 -45.014 1.00 74.06 334 GLU A C 1
ATOM 2787 O O . GLU A 1 334 ? 31.051 12.907 -43.914 1.00 74.06 334 GLU A O 1
ATOM 2792 N N . LYS A 1 335 ? 30.117 11.704 -45.573 1.00 78.25 335 LYS A N 1
ATOM 2793 C CA . LYS A 1 335 ? 28.809 11.549 -44.917 1.00 78.25 335 LYS A CA 1
ATOM 2794 C C . LYS A 1 335 ? 28.937 10.789 -43.596 1.00 78.25 335 LYS A C 1
ATOM 2796 O O . LYS A 1 335 ? 28.444 11.278 -42.583 1.00 78.25 335 LYS A O 1
ATOM 2801 N N . TYR A 1 336 ? 29.683 9.684 -43.574 1.00 73.75 336 TYR A N 1
ATOM 2802 C CA . TYR A 1 336 ? 29.925 8.921 -42.346 1.00 73.75 336 TYR A CA 1
ATOM 2803 C C . TYR A 1 336 ? 30.733 9.704 -41.306 1.00 73.75 336 TYR A C 1
ATOM 2805 O O . TYR A 1 336 ? 30.408 9.658 -40.123 1.00 73.75 336 TYR A O 1
ATOM 2813 N N . LYS A 1 337 ? 31.753 10.477 -41.709 1.00 74.19 337 LYS A N 1
ATOM 2814 C CA . LYS A 1 337 ? 32.485 11.362 -40.781 1.00 74.19 337 LYS A CA 1
ATOM 2815 C C . LYS A 1 337 ? 31.566 12.418 -40.156 1.00 74.19 337 LYS A C 1
ATOM 2817 O O . LYS A 1 337 ? 31.661 12.660 -38.954 1.00 74.19 337 LYS A O 1
ATOM 2822 N N . LYS A 1 338 ? 30.664 13.014 -40.946 1.00 75.31 338 LYS A N 1
ATOM 2823 C CA . LYS A 1 338 ? 29.664 13.989 -40.467 1.00 75.31 338 LYS A CA 1
ATOM 2824 C C . LYS A 1 338 ? 28.684 13.352 -39.485 1.00 75.31 338 LYS A C 1
ATOM 2826 O O . LYS A 1 338 ? 28.409 13.929 -38.437 1.00 75.31 338 LYS A O 1
ATOM 2831 N N . GLU A 1 339 ? 28.199 12.157 -39.797 1.00 76.19 339 GLU A N 1
ATOM 2832 C CA . GLU A 1 339 ? 27.297 11.406 -38.925 1.00 76.19 339 GLU A CA 1
ATOM 2833 C C . GLU A 1 339 ? 27.984 11.013 -37.610 1.00 76.19 339 GLU A C 1
ATOM 2835 O O . GLU A 1 339 ? 27.439 11.267 -36.539 1.00 76.19 339 GLU A O 1
ATOM 2840 N N . LYS A 1 340 ? 29.230 10.523 -37.672 1.00 74.00 340 LYS A N 1
ATOM 2841 C CA . LYS A 1 340 ? 30.041 10.205 -36.490 1.00 74.00 340 LYS A CA 1
ATOM 2842 C C . LYS A 1 340 ? 30.251 11.428 -35.597 1.00 74.00 340 LYS A C 1
ATOM 2844 O O . LYS A 1 340 ? 30.025 11.334 -34.399 1.00 74.00 340 LYS A O 1
ATOM 2849 N N . LEU A 1 341 ? 30.615 12.581 -36.165 1.00 73.25 341 LEU A N 1
ATOM 2850 C CA . LEU A 1 341 ? 30.771 13.832 -35.410 1.00 73.25 341 LEU A CA 1
ATOM 2851 C C . LEU A 1 341 ? 29.459 14.283 -34.754 1.00 73.25 341 LEU A C 1
ATOM 2853 O O . LEU A 1 341 ? 29.470 14.723 -33.606 1.00 73.25 341 LEU A O 1
ATOM 2857 N N . LYS A 1 342 ? 28.328 14.136 -35.454 1.00 76.81 342 LYS A N 1
ATOM 2858 C CA . LYS A 1 342 ? 27.002 14.453 -34.912 1.00 76.81 342 LYS A CA 1
ATOM 2859 C C . LYS A 1 342 ? 26.647 13.543 -33.735 1.00 76.81 342 LYS A C 1
ATOM 2861 O O . LYS A 1 342 ? 26.186 14.039 -32.713 1.00 76.81 342 LYS A O 1
ATOM 2866 N N . ILE A 1 343 ? 26.910 12.242 -33.861 1.00 74.12 343 ILE A N 1
ATOM 2867 C CA . ILE A 1 343 ? 26.705 11.263 -32.787 1.00 74.12 343 ILE A CA 1
ATOM 2868 C C . ILE A 1 343 ? 27.619 11.585 -31.600 1.00 74.12 343 ILE A C 1
ATOM 2870 O O . ILE A 1 343 ? 27.129 11.684 -30.483 1.00 74.12 343 ILE A O 1
ATOM 2874 N N . THR A 1 344 ? 28.914 11.836 -31.817 1.00 73.75 344 THR A N 1
ATOM 2875 C CA . THR A 1 344 ? 29.853 12.191 -30.738 1.00 73.75 344 THR A CA 1
ATOM 2876 C C . THR A 1 344 ? 29.439 13.475 -30.011 1.00 73.75 344 THR A C 1
ATOM 2878 O O . THR A 1 344 ? 29.476 13.517 -28.784 1.00 73.75 344 THR A O 1
ATOM 2881 N N . SER A 1 345 ? 28.989 14.503 -30.739 1.00 74.31 345 SER A N 1
ATOM 2882 C CA . SER A 1 345 ? 28.474 15.740 -30.137 1.00 74.31 345 SER A CA 1
ATOM 2883 C C . SER A 1 345 ? 27.199 15.504 -29.325 1.00 74.31 345 SER A C 1
ATOM 2885 O O . SER A 1 345 ? 27.046 16.089 -28.254 1.00 74.31 345 SER A O 1
ATOM 2887 N N . LEU A 1 346 ? 26.288 14.661 -29.823 1.00 77.44 346 LEU A N 1
ATOM 2888 C CA . LEU A 1 346 ? 25.046 14.328 -29.128 1.00 77.44 346 LEU A CA 1
ATOM 2889 C C . LEU A 1 346 ? 25.336 13.540 -27.845 1.00 77.44 346 LEU A C 1
ATOM 2891 O O . LEU A 1 346 ? 24.832 13.899 -26.786 1.00 77.44 346 LEU A O 1
ATOM 2895 N N . VAL A 1 347 ? 26.214 12.538 -27.916 1.00 76.94 347 VAL A N 1
ATOM 2896 C CA . VAL A 1 347 ? 26.647 11.737 -26.761 1.00 76.94 347 VAL A CA 1
ATOM 2897 C C . VAL A 1 347 ? 27.292 12.621 -25.691 1.00 76.94 347 VAL A C 1
ATOM 2899 O O . VAL A 1 347 ? 26.936 12.509 -24.523 1.00 76.94 347 VAL A O 1
ATOM 2902 N N . TYR A 1 348 ? 28.168 13.558 -26.072 1.00 76.75 348 TYR A N 1
ATOM 2903 C CA . TYR A 1 348 ? 28.744 14.516 -25.122 1.00 76.75 348 TYR A CA 1
ATOM 2904 C C . TYR A 1 348 ? 27.664 15.367 -24.436 1.00 76.75 348 TYR A C 1
ATOM 2906 O O . TYR A 1 348 ? 27.685 15.516 -23.216 1.00 76.75 348 TYR A O 1
ATOM 2914 N N . SER A 1 349 ? 26.684 15.873 -25.195 1.00 76.25 349 SER A N 1
ATOM 2915 C CA . SER A 1 349 ? 25.581 16.661 -24.627 1.00 76.25 349 SER A CA 1
ATOM 2916 C C . SER A 1 349 ? 24.668 15.852 -23.699 1.00 76.25 349 SER A C 1
ATOM 2918 O O . SER A 1 349 ? 24.236 16.373 -22.674 1.00 76.25 349 SER A O 1
ATOM 2920 N N . MET A 1 350 ? 24.421 14.576 -24.017 1.00 79.44 350 MET A N 1
ATOM 2921 C CA . MET A 1 350 ? 23.612 13.676 -23.192 1.00 79.44 350 MET A CA 1
ATOM 2922 C C . MET A 1 350 ? 24.310 13.344 -21.871 1.00 79.44 350 MET A C 1
ATOM 2924 O O . MET A 1 350 ? 23.686 13.462 -20.820 1.00 79.44 350 MET A O 1
ATOM 2928 N N . ASN A 1 351 ? 25.604 13.010 -21.911 1.00 77.88 351 ASN A N 1
ATOM 2929 C CA . ASN A 1 351 ? 26.386 12.720 -20.705 1.00 77.88 351 ASN A CA 1
ATOM 2930 C C . ASN A 1 351 ? 26.441 13.932 -19.763 1.00 77.88 351 ASN A C 1
ATOM 2932 O O . ASN A 1 351 ? 26.293 13.786 -18.552 1.00 77.88 351 ASN A O 1
ATOM 2936 N N . LEU A 1 352 ? 26.605 15.137 -20.317 1.00 80.69 352 LEU A N 1
ATOM 2937 C CA . LEU A 1 352 ? 26.627 16.371 -19.530 1.00 80.69 352 LEU A CA 1
ATOM 2938 C C . LEU A 1 352 ? 25.258 16.671 -18.890 1.00 80.69 352 LEU A C 1
ATOM 2940 O O . LEU A 1 352 ? 25.181 17.149 -17.759 1.00 80.69 352 LEU A O 1
ATOM 2944 N N . GLU A 1 353 ? 24.160 16.384 -19.599 1.00 82.50 353 GLU A N 1
ATOM 2945 C CA . GLU A 1 353 ? 22.809 16.523 -19.049 1.00 82.50 353 GLU A CA 1
ATOM 2946 C C . GLU A 1 353 ? 22.555 15.525 -17.910 1.00 82.50 353 GLU A C 1
ATOM 2948 O O . GLU A 1 353 ? 21.956 15.886 -16.894 1.00 82.50 353 GLU A O 1
ATOM 2953 N N . GLU A 1 354 ? 23.025 14.288 -18.057 1.00 84.44 354 GLU A N 1
ATOM 2954 C CA . GLU A 1 354 ? 22.927 13.253 -17.029 1.00 84.44 354 GLU A CA 1
ATOM 2955 C C . GLU A 1 354 ? 23.719 13.622 -15.765 1.00 84.44 354 GLU A C 1
ATOM 2957 O O . GLU A 1 354 ? 23.180 13.528 -14.661 1.00 84.44 354 GLU A O 1
ATOM 2962 N N . GLU A 1 355 ? 24.936 14.155 -15.914 1.00 86.38 355 GLU A N 1
ATOM 2963 C CA . GLU A 1 355 ? 25.761 14.647 -14.802 1.00 86.38 355 GLU A CA 1
ATOM 2964 C C . GLU A 1 355 ? 25.110 15.837 -14.070 1.00 86.38 355 GLU A C 1
ATOM 2966 O O . GLU A 1 355 ? 25.087 15.903 -12.839 1.00 86.38 355 GLU A O 1
ATOM 2971 N N . MET A 1 356 ? 24.499 16.774 -14.804 1.00 84.88 356 MET A N 1
ATOM 2972 C CA . MET A 1 356 ? 23.750 17.867 -14.173 1.00 84.88 356 MET A CA 1
ATOM 2973 C C . MET A 1 356 ? 22.501 17.364 -13.438 1.00 84.88 356 MET A C 1
ATOM 2975 O O . MET A 1 356 ? 22.165 17.888 -12.373 1.00 84.88 356 MET A O 1
ATOM 2979 N N . ARG A 1 357 ? 21.807 16.351 -13.976 1.00 86.25 357 ARG A N 1
ATOM 2980 C CA . ARG A 1 357 ? 20.635 15.736 -13.328 1.00 86.25 357 ARG A CA 1
ATOM 2981 C C . ARG A 1 357 ? 21.016 14.984 -12.053 1.00 86.25 357 ARG A C 1
ATOM 2983 O O . ARG A 1 357 ? 20.295 15.111 -11.063 1.00 86.25 357 ARG A O 1
ATOM 2990 N N . SER A 1 358 ? 22.122 14.238 -12.049 1.00 88.31 358 SER A N 1
ATOM 2991 C CA . SER A 1 358 ? 22.588 13.517 -10.858 1.00 88.31 358 SER A CA 1
ATOM 2992 C C . SER A 1 358 ? 22.968 14.489 -9.738 1.00 88.31 358 SER A C 1
ATOM 2994 O O . SER A 1 358 ? 22.474 14.358 -8.616 1.00 88.31 358 SER A O 1
ATOM 2996 N N . ARG A 1 359 ? 23.723 15.550 -10.056 1.00 89.12 359 ARG A N 1
ATOM 2997 C CA . ARG A 1 359 ? 24.075 16.605 -9.095 1.00 89.12 359 ARG A CA 1
ATOM 2998 C C . ARG A 1 359 ? 22.849 17.343 -8.549 1.00 89.12 359 ARG A C 1
ATOM 3000 O O . ARG A 1 359 ? 22.791 17.653 -7.360 1.00 89.12 359 ARG A O 1
ATOM 3007 N N . GLU A 1 360 ? 21.848 17.607 -9.393 1.00 89.44 360 GLU A N 1
ATOM 3008 C CA . GLU A 1 360 ? 20.577 18.214 -8.975 1.00 89.44 360 GLU A CA 1
ATOM 3009 C C . GLU A 1 360 ? 19.836 17.328 -7.959 1.00 89.44 360 GLU A C 1
ATOM 3011 O O . GLU A 1 360 ? 19.316 17.834 -6.961 1.00 89.44 360 GLU A O 1
ATOM 3016 N N . LEU A 1 361 ? 19.811 16.010 -8.187 1.00 90.44 361 LEU A N 1
ATOM 3017 C CA . LEU A 1 361 ? 19.186 15.040 -7.287 1.00 90.44 361 LEU A CA 1
ATOM 3018 C C . LEU A 1 361 ? 19.909 14.973 -5.933 1.00 90.44 361 LEU A 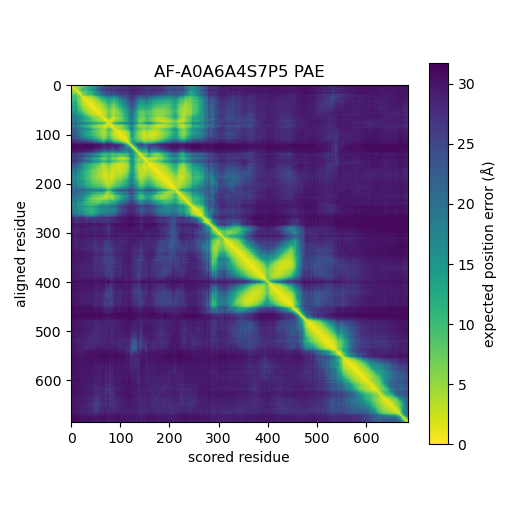C 1
ATOM 3020 O O . LEU A 1 361 ? 19.260 15.023 -4.889 1.00 90.44 361 LEU A O 1
ATOM 3024 N N . GLU A 1 362 ? 21.242 14.910 -5.937 1.00 91.31 362 GLU A N 1
ATOM 3025 C CA . GLU A 1 362 ? 22.044 14.869 -4.708 1.00 91.31 362 GLU A CA 1
ATOM 3026 C C . GLU A 1 362 ? 21.836 16.108 -3.834 1.00 91.31 362 GLU A C 1
ATOM 3028 O O . GLU A 1 362 ? 21.668 15.993 -2.617 1.00 91.31 362 GLU A O 1
ATOM 3033 N N . LEU A 1 363 ? 21.823 17.298 -4.442 1.00 91.25 363 LEU A N 1
ATOM 3034 C CA . LEU A 1 363 ? 21.587 18.547 -3.721 1.00 91.25 363 LEU A CA 1
ATOM 3035 C C . LEU A 1 363 ? 20.163 18.621 -3.161 1.00 91.25 363 LEU A C 1
ATOM 3037 O O . LEU A 1 363 ? 19.985 19.045 -2.020 1.00 91.25 363 LEU A O 1
ATOM 3041 N N . LYS A 1 364 ? 19.154 18.166 -3.919 1.00 92.88 364 LYS A N 1
ATOM 3042 C CA . LYS A 1 364 ? 17.764 18.070 -3.439 1.00 92.88 364 LYS A CA 1
ATOM 3043 C C . LYS A 1 364 ? 17.647 17.142 -2.233 1.00 92.88 364 LYS A C 1
ATOM 3045 O O . LYS A 1 364 ? 17.028 17.509 -1.241 1.00 92.88 364 LYS A O 1
ATOM 3050 N N . LEU A 1 365 ? 18.293 15.983 -2.292 1.00 93.00 365 LEU A N 1
ATOM 3051 C CA . LEU A 1 365 ? 18.249 14.988 -1.226 1.00 93.00 365 LEU A CA 1
ATOM 3052 C C . LEU A 1 365 ? 18.993 15.463 0.036 1.00 93.00 365 LEU A C 1
ATOM 3054 O O . LEU A 1 365 ? 18.525 15.248 1.154 1.00 93.00 365 LEU A O 1
ATOM 3058 N N . LYS A 1 366 ? 20.123 16.168 -0.115 1.00 92.81 366 LYS A N 1
ATOM 3059 C CA . LYS A 1 366 ? 20.800 16.849 1.006 1.00 92.81 366 LYS A CA 1
ATOM 3060 C C . LYS A 1 366 ? 19.931 17.956 1.614 1.00 92.81 366 LYS A C 1
ATOM 3062 O O . LYS A 1 366 ? 19.867 18.072 2.837 1.00 92.81 366 LYS A O 1
ATOM 3067 N N . LEU A 1 367 ? 19.242 18.743 0.786 1.00 92.00 367 LEU A N 1
ATOM 3068 C CA . LEU A 1 367 ? 18.324 19.788 1.246 1.00 92.00 367 LEU A CA 1
ATOM 3069 C C . LEU A 1 367 ? 17.150 19.202 2.047 1.00 92.00 367 LEU A C 1
ATOM 3071 O O . LEU A 1 367 ? 16.808 19.719 3.102 1.00 92.00 367 LEU A O 1
ATOM 3075 N N . GLU A 1 368 ? 16.560 18.104 1.582 1.00 93.06 368 GLU A N 1
ATOM 3076 C CA . GLU A 1 368 ? 15.461 17.428 2.277 1.00 93.06 368 GLU A CA 1
ATOM 3077 C C . GLU A 1 368 ? 15.898 16.866 3.639 1.00 93.06 368 GLU A C 1
ATOM 3079 O O . GLU A 1 368 ? 15.236 17.097 4.649 1.00 93.06 368 GLU A O 1
ATOM 3084 N N . ARG A 1 369 ? 17.070 16.218 3.701 1.00 92.25 369 ARG A N 1
ATOM 3085 C CA . ARG A 1 369 ? 17.651 15.727 4.964 1.00 92.25 369 ARG A CA 1
ATOM 3086 C C . ARG A 1 369 ? 17.934 16.852 5.959 1.00 92.25 369 ARG A C 1
ATOM 3088 O O . ARG A 1 369 ? 17.648 16.707 7.143 1.00 92.25 369 ARG A O 1
ATOM 3095 N N . THR A 1 370 ? 18.495 17.967 5.493 1.00 90.25 370 THR A N 1
ATOM 3096 C CA . THR A 1 370 ? 18.796 19.122 6.358 1.00 90.25 370 THR A CA 1
ATOM 3097 C C . THR A 1 370 ? 17.529 19.840 6.824 1.00 90.25 370 THR A C 1
ATOM 3099 O O . THR A 1 370 ? 17.484 20.298 7.965 1.00 90.25 370 THR A O 1
ATOM 3102 N N . LEU A 1 371 ? 16.476 19.885 5.998 1.00 89.94 371 LEU A N 1
ATOM 3103 C CA . LEU A 1 371 ? 15.150 20.364 6.401 1.00 89.94 371 LEU A CA 1
ATOM 3104 C C . LEU A 1 371 ? 14.556 19.497 7.516 1.00 89.94 371 LEU A C 1
ATOM 3106 O O . LEU A 1 371 ? 14.176 20.044 8.549 1.00 89.94 371 LEU A O 1
ATOM 3110 N N . ALA A 1 372 ? 14.565 18.171 7.352 1.00 91.94 372 ALA A N 1
ATOM 3111 C CA . ALA A 1 372 ? 14.083 17.242 8.374 1.00 91.94 372 ALA A CA 1
ATOM 3112 C C . ALA A 1 372 ? 14.855 17.392 9.697 1.00 91.94 372 ALA A C 1
ATOM 3114 O O . ALA A 1 372 ? 14.250 17.542 10.756 1.00 91.94 372 ALA A O 1
ATOM 3115 N N . TYR A 1 373 ? 16.189 17.465 9.631 1.00 91.56 373 TYR A N 1
ATOM 3116 C CA . TYR A 1 373 ? 17.031 17.685 10.811 1.00 91.56 373 TYR A CA 1
ATOM 3117 C C . TYR A 1 373 ? 16.724 19.017 11.520 1.00 91.56 373 TYR A C 1
ATOM 3119 O O . TYR A 1 373 ? 16.705 19.091 12.749 1.00 91.56 373 TYR A O 1
ATOM 3127 N N . LYS A 1 374 ? 16.436 20.086 10.766 1.00 92.81 374 LYS A N 1
ATOM 3128 C CA . LYS A 1 374 ? 16.032 21.373 11.347 1.00 92.81 374 LYS A CA 1
ATOM 3129 C C . LYS A 1 374 ? 14.680 21.280 12.061 1.00 92.81 374 LYS A C 1
ATOM 3131 O O . LYS A 1 374 ? 14.507 21.923 13.097 1.00 92.81 374 LYS A O 1
ATOM 3136 N N . ASP A 1 375 ? 13.730 20.532 11.513 1.00 90.44 375 ASP A N 1
ATOM 3137 C CA . ASP A 1 375 ? 12.402 20.368 12.109 1.00 90.44 375 ASP A CA 1
ATOM 3138 C C . ASP A 1 375 ? 12.476 19.531 13.399 1.00 90.44 375 ASP A C 1
ATOM 3140 O O . ASP A 1 375 ? 11.892 19.921 14.411 1.00 90.44 375 ASP A O 1
ATOM 3144 N N . GLU A 1 376 ? 13.304 18.481 13.431 1.00 91.06 376 GLU A N 1
ATOM 3145 C CA . GLU A 1 376 ? 13.629 17.739 14.661 1.00 91.06 376 GLU A CA 1
ATOM 3146 C C . GLU A 1 376 ? 14.245 18.651 15.733 1.00 91.06 376 GLU A C 1
ATOM 3148 O O . GLU A 1 376 ? 13.792 18.671 16.882 1.00 91.06 376 GLU A O 1
ATOM 3153 N N . LEU A 1 377 ? 15.233 19.472 15.353 1.00 89.19 377 LEU A N 1
ATOM 3154 C CA . LEU A 1 377 ? 15.831 20.467 16.247 1.00 89.19 377 LEU A CA 1
ATOM 3155 C C . LEU A 1 377 ? 14.816 21.520 16.709 1.00 89.19 377 LEU A C 1
ATOM 3157 O O . LEU A 1 377 ? 14.920 22.023 17.826 1.00 89.19 377 LEU A O 1
ATOM 3161 N N . MET A 1 378 ? 13.838 21.884 15.876 1.00 89.50 378 MET A N 1
ATOM 3162 C CA . MET A 1 378 ? 12.792 22.836 16.243 1.00 89.50 378 MET A CA 1
ATOM 3163 C C . MET A 1 378 ? 11.893 22.280 17.346 1.00 89.50 378 MET A C 1
ATOM 3165 O O . MET A 1 378 ? 11.625 22.999 18.308 1.00 89.50 378 MET A O 1
ATOM 3169 N N . GLU A 1 379 ? 11.467 21.025 17.226 1.00 89.38 379 GLU A N 1
ATOM 3170 C CA . GLU A 1 379 ? 10.668 20.349 18.250 1.00 89.38 379 GLU A CA 1
ATOM 3171 C C . GLU A 1 379 ? 11.471 20.104 19.532 1.00 89.38 379 GLU A C 1
ATOM 3173 O O . GLU A 1 379 ? 10.959 20.293 20.633 1.00 89.38 379 GLU A O 1
ATOM 3178 N N . GLU A 1 380 ? 12.759 19.763 19.423 1.00 86.81 380 GLU A N 1
ATOM 3179 C CA . GLU A 1 380 ? 13.638 19.693 20.593 1.00 86.81 380 GLU A CA 1
ATOM 3180 C C . GLU A 1 380 ? 13.771 21.039 21.305 1.00 86.81 380 GLU A C 1
ATOM 3182 O O . GLU A 1 380 ? 13.696 21.075 22.531 1.00 86.81 380 GLU A O 1
ATOM 3187 N N . VAL A 1 381 ? 13.955 22.142 20.574 1.00 89.69 381 VAL A N 1
ATOM 3188 C CA . VAL A 1 381 ? 14.034 23.478 21.182 1.00 89.69 381 VAL A CA 1
ATOM 3189 C C . VAL A 1 381 ? 12.734 23.823 21.908 1.00 89.69 381 VAL A C 1
ATOM 3191 O O . VAL A 1 381 ? 12.823 24.262 23.049 1.00 89.69 381 VAL A O 1
ATOM 3194 N N . LYS A 1 382 ? 11.559 23.560 21.314 1.00 88.44 382 LYS A N 1
ATOM 3195 C CA . LYS A 1 382 ? 10.260 23.781 21.979 1.00 88.44 382 LYS A CA 1
ATOM 3196 C C . LYS A 1 382 ? 10.135 22.983 23.277 1.00 88.44 382 LYS A C 1
ATOM 3198 O O . LYS A 1 382 ? 9.823 23.562 24.307 1.00 88.44 382 LYS A O 1
ATOM 3203 N N . ARG A 1 383 ? 10.472 21.685 23.259 1.00 86.50 383 ARG A N 1
ATOM 3204 C CA . ARG A 1 383 ? 10.445 20.848 24.474 1.00 86.50 383 ARG A CA 1
ATOM 3205 C C . ARG A 1 383 ? 11.341 21.400 25.579 1.00 86.50 383 ARG A C 1
ATOM 3207 O O . ARG A 1 383 ? 10.925 21.465 26.726 1.00 86.50 383 ARG A O 1
ATOM 3214 N N . HIS A 1 384 ? 12.564 21.814 25.244 1.00 84.69 384 HIS A N 1
ATOM 3215 C CA . HIS A 1 384 ? 13.467 22.390 26.243 1.00 84.69 384 HIS A CA 1
ATOM 3216 C C . HIS A 1 384 ? 12.991 23.776 26.720 1.00 84.69 384 HIS A C 1
ATOM 3218 O O . HIS A 1 384 ? 13.259 24.132 27.863 1.00 84.69 384 HIS A O 1
ATOM 3224 N N . GLU A 1 385 ? 12.316 24.568 25.879 1.00 86.25 385 GLU A N 1
ATOM 3225 C CA . GLU A 1 385 ? 11.678 25.834 26.280 1.00 86.25 385 GLU A CA 1
ATOM 3226 C C . GLU A 1 385 ? 10.538 25.587 27.285 1.00 86.25 385 GLU A C 1
ATOM 3228 O O . GLU A 1 385 ? 10.538 26.205 28.348 1.00 86.25 385 GLU A O 1
ATOM 3233 N N . GLU A 1 386 ? 9.653 24.624 27.010 1.00 86.44 386 GLU A N 1
ATOM 3234 C CA . GLU A 1 386 ? 8.567 24.194 27.908 1.00 86.44 386 GLU A CA 1
ATOM 3235 C C . GLU A 1 386 ? 9.105 23.606 29.225 1.00 86.44 386 GLU A C 1
ATOM 3237 O O . GLU A 1 386 ? 8.604 23.915 30.305 1.00 86.44 386 GLU A O 1
ATOM 3242 N N . GLU A 1 387 ? 10.169 22.793 29.170 1.00 84.44 387 GLU A N 1
ATOM 3243 C CA . GLU A 1 387 ? 10.839 22.269 30.367 1.00 84.44 387 GLU A CA 1
ATOM 3244 C C . GLU A 1 387 ? 11.401 23.394 31.243 1.00 84.44 387 GLU A C 1
ATOM 3246 O O . GLU A 1 387 ? 11.316 23.309 32.468 1.00 84.44 387 GLU A O 1
ATOM 3251 N N . VAL A 1 388 ? 11.967 24.447 30.639 1.00 85.50 388 VAL A N 1
ATOM 3252 C CA . VAL A 1 388 ? 12.439 25.628 31.376 1.00 85.50 388 VAL A CA 1
ATOM 3253 C C . VAL A 1 388 ? 11.266 26.392 31.986 1.00 85.50 388 VAL A C 1
ATOM 3255 O O . VAL A 1 388 ? 11.371 26.791 33.143 1.00 85.50 388 VAL A O 1
ATOM 3258 N N . GLU A 1 389 ? 10.164 26.572 31.258 1.00 84.38 389 GLU A N 1
ATOM 3259 C CA . GLU A 1 389 ? 8.962 27.265 31.741 1.00 84.38 389 GLU A CA 1
ATOM 3260 C C . GLU A 1 389 ? 8.335 26.537 32.939 1.00 84.38 389 GLU A C 1
ATOM 3262 O O . GLU A 1 389 ? 8.195 27.131 34.008 1.00 84.38 389 GLU A O 1
ATOM 3267 N N . MET A 1 390 ? 8.124 25.218 32.844 1.00 82.44 390 MET A N 1
ATOM 3268 C CA . MET A 1 390 ? 7.664 24.407 33.979 1.0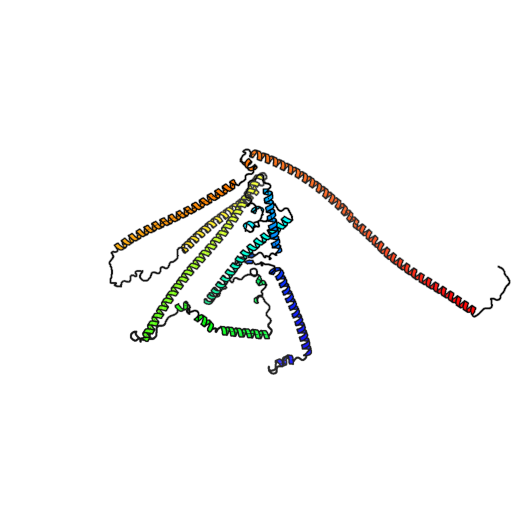0 82.44 390 MET A CA 1
ATOM 3269 C C . MET A 1 390 ? 8.650 24.433 35.160 1.00 82.44 390 MET A C 1
ATOM 3271 O O . MET A 1 390 ? 8.249 24.450 36.330 1.00 82.44 390 MET A O 1
ATOM 3275 N N . PHE A 1 391 ? 9.962 24.442 34.895 1.00 78.62 391 PHE A N 1
ATOM 3276 C CA . PHE A 1 391 ? 10.961 24.578 35.960 1.00 78.62 391 PHE A CA 1
ATOM 3277 C C . PHE A 1 391 ? 10.914 25.951 36.643 1.00 78.62 391 PHE A C 1
ATOM 3279 O O . PHE A 1 391 ? 11.196 26.024 37.837 1.00 78.62 391 PHE A O 1
ATOM 3286 N N . LEU A 1 392 ? 10.571 27.022 35.922 1.00 75.38 392 LEU A N 1
ATOM 3287 C CA . LEU A 1 392 ? 10.420 28.370 36.474 1.00 75.38 392 LEU A CA 1
ATOM 3288 C C . LEU A 1 392 ? 9.127 28.504 37.292 1.00 75.38 392 LEU A C 1
ATOM 3290 O O . LEU A 1 392 ? 9.171 29.006 38.410 1.00 75.38 392 LEU A O 1
ATOM 3294 N N . GLU A 1 393 ? 8.008 27.947 36.829 1.00 74.69 393 GLU A N 1
ATOM 3295 C CA . GLU A 1 393 ? 6.751 27.915 37.596 1.00 74.69 393 GLU A CA 1
ATOM 3296 C C . GLU A 1 393 ? 6.893 27.119 38.912 1.00 74.69 393 GLU A C 1
ATOM 3298 O O . GLU A 1 393 ? 6.425 27.520 39.984 1.00 74.69 393 GLU A O 1
ATOM 3303 N N . THR A 1 394 ? 7.612 25.992 38.867 1.00 69.44 394 THR A N 1
ATOM 3304 C CA . THR A 1 394 ? 7.949 25.201 40.068 1.00 69.44 394 THR A CA 1
ATOM 3305 C C . THR A 1 394 ? 9.070 25.815 40.910 1.00 69.44 394 THR A C 1
ATOM 3307 O O . THR A 1 394 ? 9.276 25.415 42.061 1.00 69.44 394 THR A O 1
ATOM 3310 N N . TYR A 1 395 ? 9.830 26.762 40.360 1.00 64.88 395 TYR A N 1
ATOM 3311 C CA . TYR A 1 395 ? 10.775 27.572 41.116 1.00 64.88 395 TYR A CA 1
ATOM 3312 C C . TYR A 1 395 ? 10.005 28.606 41.937 1.00 64.88 395 TYR A C 1
ATOM 3314 O O . TYR A 1 395 ? 10.132 28.587 43.159 1.00 64.88 395 TYR A O 1
ATOM 3322 N N . ASP A 1 396 ? 9.128 29.390 41.304 1.00 64.50 396 ASP A N 1
ATOM 3323 C CA . ASP A 1 396 ? 8.335 30.452 41.939 1.00 64.50 396 ASP A CA 1
ATOM 3324 C C . ASP A 1 396 ? 7.417 29.936 43.060 1.00 64.50 396 ASP A C 1
ATOM 3326 O O . ASP A 1 396 ? 7.249 30.600 44.083 1.00 64.50 396 ASP A O 1
ATOM 3330 N N . THR A 1 397 ? 6.886 28.715 42.937 1.00 62.44 397 THR A N 1
ATOM 3331 C CA . THR A 1 397 ? 6.066 28.084 43.990 1.00 62.44 397 THR A CA 1
ATOM 3332 C C . THR A 1 397 ? 6.878 27.497 45.158 1.00 62.44 397 THR A C 1
ATOM 3334 O O . THR A 1 397 ? 6.334 27.325 46.248 1.00 62.44 397 THR A O 1
ATOM 3337 N N . VAL A 1 398 ? 8.178 27.213 44.977 1.00 53.28 398 VAL A N 1
ATOM 3338 C CA . VAL A 1 398 ? 9.039 26.503 45.953 1.00 53.28 398 VAL A CA 1
ATOM 3339 C C . VAL A 1 398 ? 10.143 27.390 46.550 1.00 53.28 398 VAL A C 1
ATOM 3341 O O . VAL A 1 398 ? 10.877 26.936 47.422 1.00 53.28 398 VAL A O 1
ATOM 3344 N N . VAL A 1 399 ? 10.236 28.681 46.196 1.00 53.62 399 VAL A N 1
ATOM 3345 C CA . VAL A 1 399 ? 11.062 29.668 46.941 1.00 53.62 399 VAL A CA 1
ATOM 3346 C C . VAL A 1 399 ? 10.709 29.704 48.449 1.00 53.62 399 VAL A C 1
ATOM 3348 O O . VAL A 1 399 ? 11.492 30.192 49.257 1.00 53.62 399 VAL A O 1
ATOM 3351 N N . ALA A 1 400 ? 9.587 29.100 48.856 1.00 54.59 400 ALA A N 1
ATOM 3352 C CA . ALA A 1 400 ? 9.223 28.843 50.247 1.00 54.59 400 ALA A CA 1
ATOM 3353 C C . ALA A 1 400 ? 10.045 27.743 50.981 1.00 54.59 400 ALA A C 1
ATOM 3355 O O . ALA A 1 400 ? 9.929 27.661 52.201 1.00 54.59 400 ALA A O 1
ATOM 3356 N N . GLU A 1 401 ? 10.871 26.917 50.311 1.00 55.41 401 GLU A N 1
ATOM 3357 C CA . GLU A 1 401 ? 11.631 25.808 50.938 1.00 55.41 401 GLU A CA 1
ATOM 3358 C C . GLU A 1 401 ? 13.117 25.722 50.486 1.00 55.41 401 GLU A C 1
ATOM 3360 O O . GLU A 1 401 ? 13.444 25.780 49.300 1.00 55.41 401 GLU A O 1
ATOM 3365 N N . ASP A 1 402 ? 14.033 25.517 51.445 1.00 56.44 402 ASP A N 1
ATOM 3366 C CA . ASP A 1 402 ? 15.511 25.663 51.414 1.00 56.44 402 ASP A CA 1
ATOM 3367 C C . ASP A 1 402 ? 16.343 24.804 50.406 1.00 56.44 402 ASP A C 1
ATOM 3369 O O . ASP A 1 402 ? 17.373 24.223 50.757 1.00 56.44 402 ASP A O 1
ATOM 3373 N N . LYS A 1 403 ? 15.982 24.714 49.115 1.00 62.41 403 LYS A N 1
ATOM 3374 C CA . LYS A 1 403 ? 16.741 23.950 48.081 1.00 62.41 403 LYS A CA 1
ATOM 3375 C C . LYS A 1 403 ? 17.147 24.751 46.832 1.00 62.41 403 LYS A C 1
ATOM 3377 O O . LYS A 1 403 ? 17.309 24.192 45.744 1.00 62.41 403 LYS A O 1
ATOM 3382 N N . VAL A 1 404 ? 17.367 26.056 46.980 1.00 66.19 404 VAL A N 1
ATOM 3383 C CA . VAL A 1 404 ? 17.614 27.010 45.876 1.00 66.19 404 VAL A CA 1
ATOM 3384 C C . VAL A 1 404 ? 18.856 26.674 45.025 1.00 66.19 404 VAL A C 1
ATOM 3386 O O . VAL A 1 404 ? 18.790 26.722 43.797 1.00 66.19 404 VAL A O 1
ATOM 3389 N N . ASN A 1 405 ? 19.973 26.257 45.636 1.00 68.31 405 ASN A N 1
ATOM 3390 C CA . ASN A 1 405 ? 21.245 26.047 44.918 1.00 68.31 405 ASN A CA 1
ATOM 3391 C C . ASN A 1 405 ? 21.235 24.848 43.951 1.00 68.31 405 ASN A C 1
ATOM 3393 O O . ASN A 1 405 ? 21.814 24.920 42.868 1.00 68.31 405 ASN A O 1
ATOM 3397 N N . VAL A 1 406 ? 20.569 23.746 44.316 1.00 70.31 406 VAL A N 1
ATOM 3398 C CA . VAL A 1 406 ? 20.497 22.542 43.464 1.00 70.31 406 VAL A CA 1
ATOM 3399 C C . VAL A 1 406 ? 19.615 22.805 42.242 1.00 70.31 406 VAL A C 1
ATOM 3401 O O . VAL A 1 406 ? 19.984 22.429 41.131 1.00 70.31 406 VAL A O 1
ATOM 3404 N N . LYS A 1 407 ? 18.496 23.518 42.430 1.00 70.50 407 LYS A N 1
ATOM 3405 C CA . LYS A 1 407 ? 17.586 23.908 41.343 1.00 70.50 407 LYS A CA 1
ATOM 3406 C C . LYS A 1 407 ? 18.204 24.947 40.398 1.00 70.50 407 LYS A C 1
ATOM 3408 O O . LYS A 1 407 ? 18.030 24.853 39.186 1.00 70.50 407 LYS A O 1
ATOM 3413 N N . ALA A 1 408 ? 18.985 25.893 40.924 1.00 75.69 408 ALA A N 1
ATOM 3414 C CA . ALA A 1 408 ? 19.733 26.844 40.100 1.00 75.69 408 ALA A CA 1
ATOM 3415 C C . ALA A 1 408 ? 20.764 26.137 39.197 1.00 75.69 408 ALA A C 1
ATOM 3417 O O . ALA A 1 408 ? 20.910 26.481 38.024 1.00 75.69 408 ALA A O 1
ATOM 3418 N N . PHE A 1 409 ? 21.436 25.099 39.710 1.00 78.12 409 PHE A N 1
ATOM 3419 C CA . PHE A 1 409 ? 22.370 24.291 38.922 1.00 78.12 409 PHE A CA 1
ATOM 3420 C C . PHE A 1 409 ? 21.666 23.487 37.814 1.00 78.12 409 PHE A C 1
ATOM 3422 O O . PHE A 1 409 ? 22.170 23.419 36.690 1.00 78.12 409 PHE A O 1
ATOM 3429 N N . THR A 1 410 ? 20.493 22.903 38.092 1.00 78.69 410 THR A N 1
ATOM 3430 C CA . THR A 1 410 ? 19.713 22.186 37.069 1.00 78.69 410 THR A CA 1
ATOM 3431 C C . THR A 1 410 ? 19.179 23.129 35.995 1.00 78.69 410 THR A C 1
ATOM 3433 O O . THR A 1 410 ? 19.302 22.813 34.814 1.00 78.69 410 THR A O 1
ATOM 3436 N N . LEU A 1 411 ? 18.691 24.315 36.373 1.00 82.69 411 LEU A N 1
ATOM 3437 C CA . LEU A 1 411 ? 18.231 25.341 35.435 1.00 82.69 411 LEU A CA 1
ATOM 3438 C C . LEU A 1 411 ? 19.364 25.804 34.505 1.00 82.69 411 LEU A C 1
ATOM 3440 O O . LEU A 1 411 ? 19.197 25.810 33.288 1.00 82.69 411 LEU A O 1
ATOM 3444 N N . ALA A 1 412 ? 20.552 26.085 35.050 1.00 84.69 412 ALA A N 1
ATOM 3445 C CA . ALA A 1 412 ? 21.720 26.465 34.253 1.00 84.69 412 ALA A CA 1
ATOM 3446 C C . ALA A 1 412 ? 22.145 25.363 33.262 1.00 84.69 412 ALA A C 1
ATOM 3448 O O . ALA A 1 412 ? 22.579 25.648 32.142 1.00 84.69 412 ALA A O 1
ATOM 3449 N N . LYS A 1 413 ? 22.003 24.087 33.649 1.00 84.88 413 LYS A N 1
ATOM 3450 C CA . LYS A 1 413 ? 22.282 22.944 32.769 1.00 84.88 413 LYS A CA 1
ATOM 3451 C C . LYS A 1 413 ? 21.285 22.864 31.609 1.00 84.88 413 LYS A C 1
ATOM 3453 O O . LYS A 1 413 ? 21.722 22.691 30.471 1.00 84.88 413 LYS A O 1
ATOM 3458 N N . ILE A 1 414 ? 19.987 23.017 31.880 1.00 83.94 414 ILE A N 1
ATOM 3459 C CA . ILE A 1 414 ? 18.929 22.997 30.854 1.00 83.94 414 ILE A CA 1
ATOM 3460 C C . ILE A 1 414 ? 19.082 24.204 29.917 1.00 83.94 414 ILE A C 1
ATOM 3462 O O . ILE A 1 414 ? 19.108 24.035 28.701 1.00 83.94 414 ILE A O 1
ATOM 3466 N N . GLN A 1 415 ? 19.325 25.402 30.456 1.00 86.88 415 GLN A N 1
ATOM 3467 C CA . GLN A 1 415 ? 19.581 26.612 29.663 1.00 86.88 415 GLN A CA 1
ATOM 3468 C C . GLN A 1 415 ? 20.805 26.470 28.744 1.00 86.88 415 GLN A C 1
ATOM 3470 O O . GLN A 1 415 ? 20.769 26.894 27.590 1.00 86.88 415 GLN A O 1
ATOM 3475 N N . LYS A 1 416 ? 21.885 25.827 29.209 1.00 89.81 416 LYS A N 1
ATOM 3476 C CA . LYS A 1 416 ? 23.071 25.555 28.380 1.00 89.81 416 LYS A CA 1
ATOM 3477 C C . LYS A 1 416 ? 22.772 24.581 27.234 1.00 89.81 416 LYS A C 1
ATOM 3479 O O . LYS A 1 416 ? 23.280 24.773 26.129 1.00 89.81 416 LYS A O 1
ATOM 3484 N N . LEU A 1 417 ? 21.975 23.541 27.489 1.00 86.94 417 LEU A N 1
ATOM 3485 C CA . LEU A 1 417 ? 21.540 22.593 26.457 1.00 86.94 417 LEU A CA 1
ATOM 3486 C C . LEU A 1 417 ? 20.641 23.276 25.424 1.00 86.94 417 LEU A C 1
ATOM 3488 O O . LEU A 1 417 ? 20.876 23.136 24.225 1.00 86.94 417 LEU A O 1
ATOM 3492 N N . LEU A 1 418 ? 19.695 24.091 25.885 1.00 88.94 418 LEU A N 1
ATOM 3493 C CA . LEU A 1 418 ? 18.810 24.887 25.044 1.00 88.94 418 LEU A CA 1
ATOM 3494 C C . LEU A 1 418 ? 19.608 25.840 24.142 1.00 88.94 418 LEU A C 1
ATOM 3496 O O . LEU A 1 418 ? 19.388 25.873 22.932 1.00 88.94 418 LEU A O 1
ATOM 3500 N N . GLN A 1 419 ? 20.602 26.548 24.690 1.00 90.62 419 GLN A N 1
ATOM 3501 C CA . GLN A 1 419 ? 21.469 27.426 23.900 1.00 90.62 419 GLN A CA 1
ATOM 3502 C C . GLN A 1 419 ? 22.254 26.653 22.833 1.00 90.62 419 GLN A C 1
ATOM 3504 O O . GLN A 1 419 ? 22.376 27.118 21.700 1.00 90.62 419 GLN A O 1
ATOM 3509 N N . LYS A 1 420 ? 22.752 25.455 23.162 1.00 91.31 420 LYS A N 1
ATOM 3510 C CA . LYS A 1 420 ? 23.437 24.585 22.197 1.00 91.31 420 LYS A CA 1
ATOM 3511 C C . LYS A 1 420 ? 22.505 24.189 21.044 1.00 91.31 420 LYS A C 1
ATOM 3513 O O . LYS A 1 420 ? 22.895 24.318 19.886 1.00 91.31 420 LYS A O 1
ATOM 3518 N N . ARG A 1 421 ? 21.267 23.778 21.346 1.00 88.62 421 ARG A N 1
ATOM 3519 C CA . ARG A 1 421 ? 20.266 23.409 20.330 1.00 88.62 421 ARG A CA 1
ATOM 3520 C C . ARG A 1 421 ? 19.830 24.588 19.458 1.00 88.62 421 ARG A C 1
ATOM 3522 O O . ARG A 1 421 ? 19.656 24.409 18.256 1.00 88.62 421 ARG A O 1
ATOM 3529 N N . ARG A 1 422 ? 19.723 25.804 20.014 1.00 90.19 422 ARG A N 1
ATOM 3530 C CA . ARG A 1 422 ? 19.469 27.024 19.220 1.00 90.19 422 ARG A CA 1
ATOM 3531 C C . ARG A 1 422 ? 20.570 27.272 18.187 1.00 90.19 422 ARG A C 1
ATOM 3533 O O . ARG A 1 422 ? 20.257 27.495 17.023 1.00 90.19 422 ARG A O 1
ATOM 3540 N N . VAL A 1 423 ? 21.837 27.167 18.592 1.00 93.81 423 VAL A N 1
ATOM 3541 C CA . VAL A 1 423 ? 22.984 27.349 17.683 1.00 93.81 423 VAL A CA 1
ATOM 3542 C C . VAL A 1 423 ? 23.003 26.279 16.585 1.00 93.81 423 VAL A C 1
ATOM 3544 O O . VAL A 1 423 ? 23.228 26.597 15.421 1.00 93.81 423 VAL A O 1
ATOM 3547 N N . GLU A 1 424 ? 22.720 25.018 16.923 1.00 91.31 424 GLU A N 1
ATOM 3548 C CA . GLU A 1 424 ? 22.619 23.926 15.940 1.00 91.31 424 GLU A CA 1
ATOM 3549 C C . GLU A 1 424 ? 21.476 24.163 14.934 1.00 91.31 424 GLU A C 1
ATOM 3551 O O . GLU A 1 424 ? 21.660 23.967 13.731 1.00 91.31 424 GLU A O 1
ATOM 3556 N N . LYS A 1 425 ? 20.320 24.660 15.396 1.00 91.81 425 LYS A N 1
ATOM 3557 C CA . LYS A 1 425 ? 19.182 25.029 14.536 1.00 91.81 425 LYS A CA 1
ATOM 3558 C C . LYS A 1 425 ? 19.531 26.176 13.584 1.00 91.81 425 LYS A C 1
ATOM 3560 O O . LYS A 1 425 ? 19.169 26.131 12.409 1.00 91.81 425 LYS A O 1
ATOM 3565 N N . GLU A 1 426 ? 20.225 27.201 14.072 1.00 92.44 426 GLU A N 1
ATOM 3566 C CA . GLU A 1 426 ? 20.691 28.326 13.252 1.00 92.44 426 GLU A CA 1
ATOM 3567 C C . GLU A 1 426 ? 21.714 27.875 12.199 1.00 92.44 426 GLU A C 1
ATOM 3569 O O . GLU A 1 426 ? 21.620 28.284 11.039 1.00 92.44 426 GLU A O 1
ATOM 3574 N N . ALA A 1 427 ? 22.635 26.977 12.562 1.00 93.88 427 ALA A N 1
ATOM 3575 C CA . ALA A 1 427 ? 23.594 26.389 11.630 1.00 93.88 427 ALA A CA 1
ATOM 3576 C C . ALA A 1 427 ? 22.896 25.589 10.515 1.00 93.88 427 ALA A C 1
ATOM 3578 O O . ALA A 1 427 ? 23.178 25.815 9.337 1.00 93.88 427 ALA A O 1
ATOM 3579 N N . ALA A 1 428 ? 21.927 24.733 10.865 1.00 91.00 428 ALA A N 1
ATOM 3580 C CA . ALA A 1 428 ? 21.130 23.983 9.892 1.00 91.00 428 ALA A CA 1
ATOM 3581 C C . ALA A 1 428 ? 20.331 24.916 8.961 1.00 91.00 428 ALA A C 1
ATOM 3583 O O . ALA A 1 428 ? 20.271 24.706 7.750 1.00 91.00 428 ALA A O 1
ATOM 3584 N N . GLN A 1 429 ? 19.766 26.004 9.496 1.00 92.12 429 GLN A N 1
ATOM 3585 C CA . GLN A 1 429 ? 19.055 27.010 8.703 1.00 92.12 429 GLN A CA 1
ATOM 3586 C C . GLN A 1 429 ? 19.983 27.729 7.705 1.00 92.12 429 GLN A C 1
ATOM 3588 O O . GLN A 1 429 ? 19.568 28.028 6.581 1.00 92.12 429 GLN A O 1
ATOM 3593 N N . GLN A 1 430 ? 21.234 27.999 8.087 1.00 93.69 430 GLN A N 1
ATOM 3594 C CA . GLN A 1 430 ? 22.229 28.584 7.189 1.00 93.69 430 GLN A CA 1
ATOM 3595 C C . GLN A 1 430 ? 22.679 27.589 6.106 1.00 93.69 430 GLN A C 1
ATOM 3597 O O . GLN A 1 430 ? 22.845 27.980 4.951 1.00 93.69 430 GLN A O 1
ATOM 3602 N N . GLU A 1 431 ? 22.822 26.306 6.441 1.00 93.56 431 GLU A N 1
ATOM 3603 C CA . GLU A 1 431 ? 23.143 25.246 5.479 1.00 93.56 431 GLU A CA 1
ATOM 3604 C C . GLU A 1 431 ? 22.034 25.067 4.431 1.00 93.56 431 GLU A C 1
ATOM 3606 O O . GLU A 1 431 ? 22.317 25.047 3.233 1.00 93.56 431 GLU A O 1
ATOM 3611 N N . ILE A 1 432 ? 20.765 25.071 4.854 1.00 93.81 432 ILE A N 1
ATOM 3612 C CA . ILE A 1 432 ? 19.592 25.063 3.960 1.00 93.81 432 ILE A CA 1
ATOM 3613 C C . ILE A 1 432 ? 19.644 26.232 2.971 1.00 93.81 432 ILE A C 1
ATOM 3615 O O . ILE A 1 432 ? 19.361 26.065 1.781 1.00 93.81 432 ILE A O 1
ATOM 3619 N N . LYS A 1 433 ? 20.018 27.428 3.442 1.00 94.88 433 LYS A N 1
ATOM 3620 C CA . LYS A 1 433 ? 20.151 28.608 2.581 1.00 94.88 433 LYS A CA 1
ATOM 3621 C C . LYS A 1 433 ? 21.255 28.414 1.539 1.00 94.88 433 LYS A C 1
ATOM 3623 O O . LYS A 1 433 ? 21.012 28.657 0.359 1.00 94.88 433 LYS A O 1
ATOM 3628 N N . ASN A 1 434 ? 22.421 27.920 1.956 1.00 95.06 434 ASN A N 1
ATOM 3629 C CA . ASN A 1 434 ? 23.545 27.646 1.060 1.00 95.06 434 ASN A CA 1
ATOM 3630 C C . ASN A 1 434 ? 23.173 26.601 -0.009 1.00 95.06 434 ASN A C 1
ATOM 3632 O O . ASN A 1 434 ? 23.385 26.839 -1.196 1.00 95.06 434 ASN A O 1
ATOM 3636 N N . LEU A 1 435 ? 22.546 25.488 0.394 1.00 93.56 435 LEU A N 1
ATOM 3637 C CA . LEU A 1 435 ? 22.077 24.433 -0.513 1.00 93.56 435 LEU A CA 1
ATOM 3638 C C . LEU A 1 435 ? 21.006 24.944 -1.490 1.00 93.56 435 LEU A C 1
ATOM 3640 O O . LEU A 1 435 ? 21.021 24.602 -2.673 1.00 93.56 435 LEU A O 1
ATOM 3644 N N . SER A 1 436 ? 20.091 25.802 -1.025 1.00 92.12 436 SER A N 1
ATOM 3645 C CA . SER A 1 436 ? 19.085 26.441 -1.882 1.00 92.12 436 SER A CA 1
ATOM 3646 C C . SER A 1 436 ? 19.724 27.345 -2.938 1.00 92.12 436 SER A C 1
ATOM 3648 O O . SER A 1 436 ? 19.292 27.354 -4.093 1.00 92.12 436 SER A O 1
ATOM 3650 N N . ASP A 1 437 ? 20.754 28.101 -2.566 1.00 94.31 437 ASP A N 1
ATOM 3651 C CA . ASP A 1 437 ? 21.450 28.992 -3.489 1.00 94.31 437 ASP A CA 1
ATOM 3652 C C . ASP A 1 437 ? 22.323 28.218 -4.494 1.00 94.31 437 ASP A C 1
ATOM 3654 O O . ASP A 1 437 ? 22.352 28.592 -5.670 1.00 94.31 437 ASP A O 1
ATOM 3658 N N . GLU A 1 438 ? 22.929 27.095 -4.092 1.00 94.12 438 GLU A N 1
ATOM 3659 C CA . GLU A 1 438 ? 23.627 26.177 -5.006 1.00 94.12 438 GLU A CA 1
ATOM 3660 C C . GLU A 1 438 ? 22.662 25.502 -5.999 1.00 94.12 438 GLU A C 1
ATOM 3662 O O . GLU A 1 438 ? 22.936 25.434 -7.196 1.00 94.12 438 GLU A O 1
ATOM 3667 N N . LEU A 1 439 ? 21.470 25.086 -5.559 1.00 92.94 439 LEU A N 1
ATOM 3668 C CA . LEU A 1 439 ? 20.441 24.570 -6.471 1.00 92.94 439 LEU A CA 1
ATOM 3669 C C . LEU A 1 439 ? 19.997 25.619 -7.498 1.00 92.94 439 LEU A C 1
ATOM 3671 O O . LEU A 1 439 ? 19.809 25.306 -8.676 1.00 92.94 439 LEU A O 1
ATOM 3675 N N . LYS A 1 440 ? 19.851 26.882 -7.081 1.00 91.88 440 LYS A N 1
ATOM 3676 C CA . LYS A 1 440 ? 19.512 27.981 -7.998 1.00 91.88 440 LYS A CA 1
ATOM 3677 C C . LYS A 1 440 ? 20.629 28.251 -9.003 1.00 91.88 440 LYS A C 1
ATOM 3679 O O . LYS A 1 440 ? 20.322 28.572 -10.152 1.00 91.88 440 LYS A O 1
ATOM 3684 N N . SER A 1 441 ? 21.900 28.180 -8.600 1.00 91.88 441 SER A N 1
ATOM 3685 C CA . SER A 1 441 ? 23.024 28.385 -9.521 1.00 91.88 441 SER A CA 1
ATOM 3686 C C . SER A 1 441 ? 23.119 27.247 -10.540 1.00 91.88 441 SER A C 1
ATOM 3688 O O . SER A 1 441 ? 23.202 27.532 -11.736 1.00 91.88 441 SER A O 1
ATOM 3690 N N . LEU A 1 442 ? 22.960 25.993 -10.105 1.00 91.12 442 LEU A N 1
ATOM 3691 C CA . LEU A 1 442 ? 22.923 24.821 -10.984 1.00 91.12 442 LEU A CA 1
ATOM 3692 C C . LEU A 1 442 ? 21.756 24.896 -11.980 1.00 91.12 442 LEU A C 1
ATOM 3694 O O . LEU A 1 442 ? 21.920 24.636 -13.170 1.00 91.12 442 LEU A O 1
ATOM 3698 N N . HIS A 1 443 ? 20.577 25.334 -11.531 1.00 87.06 443 HIS A N 1
ATOM 3699 C CA . HIS A 1 443 ? 19.427 25.517 -12.416 1.00 87.06 443 HIS A CA 1
ATOM 3700 C C . HIS A 1 443 ? 19.672 26.606 -13.477 1.00 87.06 443 HIS A C 1
ATOM 3702 O O . HIS A 1 443 ? 19.278 26.454 -14.633 1.00 87.06 443 HIS A O 1
ATOM 3708 N N . LYS A 1 444 ? 20.357 27.701 -13.118 1.00 88.50 444 LYS A N 1
ATOM 3709 C CA . LYS A 1 444 ? 20.767 28.736 -14.085 1.00 88.50 444 LYS A CA 1
ATOM 3710 C C . LYS A 1 444 ? 21.766 28.197 -15.107 1.00 88.50 444 LYS A C 1
ATOM 3712 O O . LYS A 1 444 ? 21.653 28.531 -16.282 1.00 88.50 444 LYS A O 1
ATOM 3717 N N . GLU A 1 445 ? 22.719 27.378 -14.675 1.00 86.00 445 GLU A N 1
ATOM 3718 C CA . GLU A 1 445 ? 23.696 26.734 -15.555 1.00 86.00 445 GLU A CA 1
ATOM 3719 C C . GLU A 1 445 ? 23.034 25.758 -16.534 1.00 86.00 445 GLU A C 1
ATOM 3721 O O . GLU A 1 445 ? 23.255 25.861 -17.741 1.00 86.00 445 GLU A O 1
ATOM 3726 N N . LYS A 1 446 ? 22.122 24.916 -16.042 1.00 84.19 446 LYS A N 1
ATOM 3727 C CA . LYS A 1 446 ? 21.292 24.029 -16.865 1.00 84.19 446 LYS A CA 1
ATOM 3728 C C . LYS A 1 446 ? 20.476 24.805 -17.899 1.00 84.19 446 LYS A C 1
ATOM 3730 O O . LYS A 1 446 ? 20.467 24.451 -19.073 1.00 84.19 446 LYS A O 1
ATOM 3735 N N . ASN A 1 447 ? 19.831 25.900 -17.493 1.00 80.38 447 ASN A N 1
ATOM 3736 C CA . ASN A 1 447 ? 19.060 26.741 -18.410 1.00 80.38 447 ASN A CA 1
ATOM 3737 C C . ASN A 1 447 ? 19.945 27.442 -19.446 1.00 80.38 447 ASN A C 1
ATOM 3739 O O . ASN A 1 447 ? 19.541 27.560 -20.598 1.00 80.38 447 ASN A O 1
ATOM 3743 N N . ARG A 1 448 ? 21.155 27.878 -19.069 1.00 81.94 448 ARG A N 1
ATOM 3744 C CA . ARG A 1 448 ? 22.137 28.425 -20.014 1.00 81.94 448 ARG A CA 1
ATOM 3745 C C . ARG A 1 448 ? 22.513 27.380 -21.060 1.00 81.94 448 ARG A C 1
ATOM 3747 O O . ARG A 1 448 ? 22.473 27.698 -22.237 1.00 81.94 448 ARG A O 1
ATOM 3754 N N . PHE A 1 449 ? 22.791 26.143 -20.651 1.00 75.00 449 PHE A N 1
ATOM 3755 C CA . PHE A 1 449 ? 23.101 25.048 -21.574 1.00 75.00 449 PHE A CA 1
ATOM 3756 C C . PHE A 1 449 ? 21.934 24.719 -22.520 1.00 75.00 449 PHE A C 1
ATOM 3758 O O . PHE A 1 449 ? 22.133 24.579 -23.720 1.00 75.00 449 PHE A O 1
ATOM 3765 N N . LEU A 1 450 ? 20.701 24.670 -22.004 1.00 69.25 450 LEU A N 1
ATOM 3766 C CA . LEU A 1 450 ? 19.505 24.434 -22.825 1.00 69.25 450 LEU A CA 1
ATOM 3767 C C . LEU A 1 450 ? 19.226 25.568 -23.823 1.00 69.25 450 LEU A C 1
ATOM 3769 O O . LEU A 1 450 ? 18.609 25.335 -24.861 1.00 69.25 450 LEU A O 1
ATOM 3773 N N . MET A 1 451 ? 19.641 26.796 -23.502 1.00 69.38 451 MET A N 1
ATOM 3774 C CA . MET A 1 451 ? 19.477 27.959 -24.376 1.00 69.38 451 MET A CA 1
ATOM 3775 C C . MET A 1 451 ? 20.643 28.151 -25.356 1.00 69.38 451 MET A C 1
ATOM 3777 O O . MET A 1 451 ? 20.433 28.731 -26.419 1.00 69.38 451 MET A O 1
ATOM 3781 N N . ASP A 1 452 ? 21.839 27.657 -25.034 1.00 63.38 452 ASP A N 1
ATOM 3782 C CA . ASP A 1 452 ? 23.065 27.786 -25.832 1.00 63.38 452 ASP A CA 1
ATOM 3783 C C . ASP A 1 452 ? 23.288 26.535 -26.702 1.00 63.38 452 ASP A C 1
ATOM 3785 O O . ASP A 1 452 ? 24.262 25.793 -26.576 1.00 63.38 452 ASP A O 1
ATOM 3789 N N . ILE A 1 453 ? 22.316 26.250 -27.572 1.00 59.59 453 ILE A N 1
ATOM 3790 C CA . ILE A 1 453 ? 22.410 25.139 -28.523 1.00 59.59 453 ILE A CA 1
ATOM 3791 C C . ILE A 1 453 ? 23.386 25.531 -29.638 1.00 59.59 453 ILE A C 1
ATOM 3793 O O . ILE A 1 453 ? 23.142 26.475 -30.391 1.00 59.59 453 ILE A O 1
ATOM 3797 N N . MET A 1 454 ? 24.465 24.758 -29.797 1.00 50.53 454 MET A N 1
ATOM 3798 C CA . MET A 1 454 ? 25.377 24.854 -30.942 1.00 50.53 454 MET A CA 1
ATOM 3799 C C . MET A 1 454 ? 24.632 24.554 -32.253 1.00 50.53 454 MET A C 1
ATOM 3801 O O . MET A 1 454 ? 24.418 23.400 -32.626 1.00 50.53 454 MET A O 1
ATOM 3805 N N . VAL A 1 455 ? 24.250 25.605 -32.980 1.00 53.66 455 VAL A N 1
ATOM 3806 C CA . VAL A 1 455 ? 23.712 25.502 -34.342 1.00 53.66 455 VAL A CA 1
ATOM 3807 C C . VAL A 1 455 ? 24.872 25.554 -35.332 1.00 53.66 455 VAL A C 1
ATOM 3809 O O . VAL A 1 455 ? 25.483 26.601 -35.539 1.00 53.66 455 VAL A O 1
ATOM 3812 N N . GLN A 1 456 ? 25.174 24.429 -35.984 1.00 48.69 456 GLN A N 1
ATOM 3813 C CA . GLN A 1 456 ? 26.147 24.407 -37.074 1.00 48.69 456 GLN A CA 1
ATOM 3814 C C . GLN A 1 456 ? 25.533 25.049 -38.329 1.00 48.69 456 GLN A C 1
ATOM 3816 O O . GLN A 1 456 ? 24.780 24.415 -39.068 1.00 48.69 456 GLN A O 1
ATOM 3821 N N . VAL A 1 457 ? 25.858 26.319 -38.581 1.00 53.25 457 VAL A N 1
ATOM 3822 C CA . VAL A 1 457 ? 25.505 27.005 -39.832 1.00 53.25 457 VAL A CA 1
ATOM 3823 C C . VAL A 1 457 ? 26.519 26.606 -40.901 1.00 53.25 457 VAL A C 1
ATOM 3825 O O . VAL A 1 457 ? 27.662 27.058 -40.894 1.00 53.25 457 VAL A O 1
ATOM 3828 N N . ILE A 1 458 ? 26.114 25.735 -41.825 1.00 50.47 458 ILE A N 1
ATOM 3829 C CA . ILE A 1 458 ? 26.940 25.377 -42.981 1.00 50.47 458 ILE A CA 1
ATOM 3830 C C . ILE A 1 458 ? 26.771 26.467 -44.040 1.00 50.47 458 ILE A C 1
ATOM 3832 O O . ILE A 1 458 ? 25.727 26.577 -44.682 1.00 50.47 458 ILE A O 1
ATOM 3836 N N . VAL A 1 459 ? 27.817 27.263 -44.222 1.00 54.84 459 VAL A N 1
ATOM 3837 C CA . VAL A 1 459 ? 27.913 28.264 -45.285 1.00 54.84 459 VAL A CA 1
ATOM 3838 C C . VAL A 1 459 ? 28.437 27.566 -46.546 1.00 54.84 459 VAL A C 1
ATOM 3840 O O . VAL A 1 459 ? 29.467 26.894 -46.501 1.00 54.84 459 VAL A O 1
ATOM 3843 N N . LYS A 1 460 ? 27.713 27.658 -47.670 1.00 46.06 460 LYS A N 1
ATOM 3844 C CA . LYS A 1 460 ? 28.144 27.042 -48.939 1.00 46.06 460 LYS A CA 1
ATOM 3845 C C . LYS A 1 460 ? 29.374 27.775 -49.493 1.00 46.06 460 LYS A C 1
ATOM 3847 O O . LYS A 1 460 ? 29.504 28.988 -49.331 1.00 46.06 460 LYS A O 1
ATOM 3852 N N . GLN A 1 461 ? 30.262 27.042 -50.167 1.00 36.28 461 GLN A N 1
ATOM 3853 C CA . GLN A 1 461 ? 31.433 27.608 -50.846 1.00 36.28 461 GLN A CA 1
ATOM 3854 C C . GLN A 1 461 ? 30.980 28.732 -51.803 1.00 36.28 461 GLN A C 1
ATOM 3856 O O . GLN A 1 461 ? 30.093 28.511 -52.626 1.00 36.28 461 GLN A O 1
ATOM 3861 N N . GLY A 1 462 ? 31.524 29.944 -51.621 1.00 58.31 462 GLY A N 1
ATOM 3862 C CA . GLY A 1 462 ? 31.097 31.184 -52.297 1.00 58.31 462 GLY A CA 1
ATOM 3863 C C . GLY A 1 462 ? 30.542 32.285 -51.373 1.00 58.31 462 GLY A C 1
ATOM 3864 O O . GLY A 1 462 ? 30.327 33.404 -51.825 1.00 58.31 462 GLY A O 1
ATOM 3865 N N . GLN A 1 463 ? 30.330 32.005 -50.082 1.00 47.25 463 GLN A N 1
ATOM 3866 C CA . GLN A 1 463 ? 29.832 32.981 -49.091 1.00 47.25 463 GLN A CA 1
ATOM 3867 C C . GLN A 1 463 ? 30.878 33.404 -48.035 1.00 47.25 463 GLN A C 1
ATOM 3869 O O . GLN A 1 463 ? 30.544 34.064 -47.053 1.00 47.25 463 GLN A O 1
ATOM 3874 N N . VAL A 1 464 ? 32.153 33.073 -48.256 1.00 42.41 464 VAL A N 1
ATOM 3875 C CA . VAL A 1 464 ? 33.303 33.610 -47.513 1.00 42.41 464 VAL A CA 1
ATOM 3876 C C . VAL A 1 464 ? 34.295 34.118 -48.549 1.00 42.41 464 VAL A C 1
ATOM 3878 O O . VAL A 1 464 ? 34.758 33.337 -49.378 1.00 42.41 464 VAL A O 1
ATOM 3881 N N . TYR A 1 465 ? 34.603 35.416 -48.519 1.00 41.72 465 TYR A N 1
ATOM 3882 C CA . TYR A 1 465 ? 35.697 35.974 -49.309 1.00 41.72 465 TYR A CA 1
ATOM 3883 C C . TYR A 1 465 ? 36.997 35.362 -48.794 1.00 41.72 465 TYR A C 1
ATOM 3885 O O . TYR A 1 465 ? 37.490 35.723 -47.729 1.00 41.72 465 TYR A O 1
ATOM 3893 N N . THR A 1 466 ? 37.515 34.387 -49.527 1.00 42.09 466 THR A N 1
ATOM 3894 C CA . THR A 1 466 ? 38.921 34.011 -49.434 1.00 42.09 466 THR A CA 1
ATOM 3895 C C . THR A 1 466 ? 39.679 35.030 -50.270 1.00 42.09 466 THR A C 1
ATOM 3897 O O . THR A 1 466 ? 39.271 35.352 -51.386 1.00 42.09 466 THR A O 1
ATOM 3900 N N . THR A 1 467 ? 40.731 35.605 -49.699 1.00 45.19 467 THR A N 1
ATOM 3901 C CA . THR A 1 467 ? 41.689 36.455 -50.407 1.00 45.19 467 THR A CA 1
ATOM 3902 C C . THR A 1 467 ? 42.534 35.578 -51.326 1.00 45.19 467 THR A C 1
ATOM 3904 O O . THR A 1 467 ? 43.705 35.352 -51.047 1.00 45.19 467 THR A O 1
ATOM 3907 N N . ASP A 1 468 ? 41.928 35.052 -52.385 1.00 38.16 468 ASP A N 1
ATOM 3908 C CA . ASP A 1 468 ? 42.673 34.520 -53.517 1.00 38.16 468 ASP A CA 1
ATOM 3909 C C . ASP A 1 468 ? 42.727 35.622 -54.573 1.00 38.16 468 ASP A C 1
ATOM 3911 O O . ASP A 1 468 ? 41.812 35.844 -55.368 1.00 38.16 468 ASP A O 1
ATOM 3915 N N . GLU A 1 469 ? 43.820 36.378 -54.514 1.00 49.94 469 GLU A N 1
ATOM 3916 C CA . GLU A 1 469 ? 44.273 37.226 -55.604 1.00 49.94 469 GLU A CA 1
ATOM 3917 C C . GLU A 1 469 ? 44.619 36.313 -56.784 1.00 49.94 469 GLU A C 1
ATOM 3919 O O . GLU A 1 469 ? 45.683 35.704 -56.784 1.00 49.94 469 GLU A O 1
ATOM 3924 N N . THR A 1 470 ? 43.692 36.151 -57.736 1.00 51.97 470 THR A N 1
ATOM 3925 C CA . THR A 1 470 ? 43.896 35.947 -59.193 1.00 51.97 470 THR A CA 1
ATOM 3926 C C . THR A 1 470 ? 42.704 35.213 -59.821 1.00 51.97 470 THR A C 1
ATOM 3928 O O . THR A 1 470 ? 42.735 34.012 -60.073 1.00 51.97 470 THR A O 1
ATOM 3931 N N . ALA A 1 471 ? 41.642 35.949 -60.142 1.00 44.53 471 ALA A N 1
ATOM 3932 C CA . ALA A 1 471 ? 40.689 35.521 -61.164 1.00 44.53 471 ALA A CA 1
ATOM 3933 C C . ALA A 1 471 ? 40.071 36.761 -61.824 1.00 44.53 471 ALA A C 1
ATOM 3935 O O . ALA A 1 471 ? 39.263 37.462 -61.216 1.00 44.53 471 ALA A O 1
ATOM 3936 N N . ASP A 1 472 ? 40.492 37.045 -63.057 1.00 46.75 472 ASP A N 1
ATOM 3937 C CA . ASP A 1 472 ? 39.931 38.107 -63.890 1.00 46.75 472 ASP A CA 1
ATOM 3938 C C . ASP A 1 472 ? 38.481 37.763 -64.266 1.00 46.75 472 ASP A C 1
ATOM 3940 O O . ASP A 1 472 ? 38.225 36.805 -64.999 1.00 46.75 472 ASP A O 1
ATOM 3944 N N . PHE A 1 473 ? 37.523 38.560 -63.785 1.00 50.72 473 PHE A N 1
ATOM 3945 C CA . PHE A 1 473 ? 36.120 38.501 -64.204 1.00 50.72 473 PHE A CA 1
ATOM 3946 C C . PHE A 1 473 ? 35.747 39.793 -64.961 1.00 50.72 473 PHE A C 1
ATOM 3948 O O . PHE A 1 473 ? 35.967 40.875 -64.425 1.00 50.72 473 PHE A O 1
ATOM 3955 N N . PRO A 1 474 ? 35.175 39.723 -66.180 1.00 51.22 474 PRO A N 1
ATOM 3956 C CA . PRO A 1 474 ? 35.107 40.857 -67.116 1.00 51.22 474 PRO A CA 1
ATOM 3957 C C . PRO A 1 474 ? 33.990 41.900 -66.890 1.00 51.22 474 PRO A C 1
ATOM 3959 O O . PRO A 1 474 ? 33.874 42.827 -67.687 1.00 51.22 474 PRO A O 1
ATOM 3962 N N . GLU A 1 475 ? 33.187 41.816 -65.826 1.00 52.03 475 GLU A N 1
ATOM 3963 C CA . GLU A 1 475 ? 32.140 42.812 -65.533 1.00 52.03 475 GLU A CA 1
ATOM 3964 C C . GLU A 1 475 ? 32.176 43.251 -64.064 1.00 52.03 475 GLU A C 1
ATOM 3966 O O . GLU A 1 475 ? 31.594 42.615 -63.187 1.00 52.03 475 GLU A O 1
ATOM 3971 N N . TYR A 1 476 ? 32.835 44.379 -63.790 1.00 55.81 476 TYR A N 1
ATOM 3972 C CA . TYR A 1 476 ? 32.744 45.073 -62.504 1.00 55.81 476 TYR A CA 1
ATOM 3973 C C . TYR A 1 476 ? 32.141 46.469 -62.674 1.00 55.81 476 TYR A C 1
ATOM 3975 O O . TYR A 1 476 ? 32.625 47.296 -63.446 1.00 55.81 476 TYR A O 1
ATOM 3983 N N . VAL A 1 477 ? 31.105 46.751 -61.881 1.00 59.44 477 VAL A N 1
ATOM 3984 C CA . VAL A 1 477 ? 30.619 48.109 -61.614 1.00 59.44 477 VAL A CA 1
ATOM 3985 C C . VAL A 1 477 ? 31.316 48.596 -60.345 1.00 59.44 477 VAL A C 1
ATOM 3987 O O . VAL A 1 477 ? 31.101 48.057 -59.261 1.00 59.44 477 VAL A O 1
ATOM 3990 N N . LEU A 1 478 ? 32.173 49.611 -60.474 1.00 58.06 478 LEU A N 1
ATOM 3991 C CA . LEU A 1 478 ? 32.859 50.230 -59.339 1.00 58.06 478 LEU A CA 1
ATOM 3992 C C . LEU A 1 478 ? 31.856 51.027 -58.496 1.00 58.06 478 LEU A C 1
ATOM 3994 O O . LEU A 1 478 ? 31.429 52.117 -58.871 1.00 58.06 478 LEU A O 1
ATOM 3998 N N . LEU A 1 479 ? 31.490 50.482 -57.338 1.00 63.03 479 LEU A N 1
ATOM 3999 C CA . LEU A 1 479 ? 30.677 51.174 -56.342 1.00 63.03 479 LEU A CA 1
ATOM 4000 C C . LEU A 1 479 ? 31.587 51.877 -55.336 1.00 63.03 479 LEU A C 1
ATOM 4002 O O . LEU A 1 479 ? 32.416 51.249 -54.676 1.00 63.03 479 LEU A O 1
ATOM 4006 N N . HIS A 1 480 ? 31.416 53.192 -55.192 1.00 74.12 480 HIS A N 1
ATOM 4007 C CA . HIS A 1 480 ? 32.135 53.957 -54.180 1.00 74.12 480 HIS A CA 1
ATOM 4008 C C . HIS A 1 480 ? 31.787 53.417 -52.786 1.00 74.12 480 HIS A C 1
ATOM 4010 O O . HIS A 1 480 ? 30.612 53.362 -52.415 1.00 74.12 480 HIS A O 1
ATOM 4016 N N . LYS A 1 481 ? 32.809 53.053 -52.001 1.00 76.81 481 LYS A N 1
ATOM 4017 C CA . LYS A 1 481 ? 32.671 52.432 -50.671 1.00 76.81 481 LYS A CA 1
ATOM 4018 C C . LYS A 1 481 ? 31.696 53.183 -49.756 1.00 76.81 481 LYS A C 1
ATOM 4020 O O . LYS A 1 481 ? 30.930 52.553 -49.031 1.00 76.81 481 LYS A O 1
ATOM 4025 N N . GLY A 1 482 ? 31.667 54.514 -49.858 1.00 80.56 482 GLY A N 1
ATOM 4026 C CA . GLY A 1 482 ? 30.744 55.365 -49.105 1.00 80.56 482 GLY A CA 1
ATOM 4027 C C . GLY A 1 482 ? 29.265 55.031 -49.328 1.00 80.56 482 GLY A C 1
ATOM 4028 O O . GLY A 1 482 ? 28.505 55.036 -48.373 1.00 80.56 482 GLY A O 1
ATOM 4029 N N . VAL A 1 483 ? 28.859 54.632 -50.540 1.00 81.31 483 VAL A N 1
ATOM 4030 C CA . VAL A 1 483 ? 27.459 54.264 -50.834 1.00 81.31 483 VAL A CA 1
ATOM 4031 C C . VAL A 1 483 ? 27.055 53.010 -50.059 1.00 81.31 483 VAL A C 1
ATOM 4033 O O . VAL A 1 483 ? 25.973 52.955 -49.482 1.00 81.31 483 VAL A O 1
ATOM 4036 N N . VAL A 1 484 ? 27.944 52.016 -49.993 1.00 79.94 484 VAL A N 1
ATOM 4037 C CA . VAL A 1 484 ? 27.712 50.779 -49.233 1.00 79.94 484 VAL A CA 1
ATOM 4038 C C . VAL A 1 484 ? 27.749 51.053 -47.729 1.00 79.94 484 VAL A C 1
ATOM 4040 O O . VAL A 1 484 ? 26.924 50.530 -46.982 1.00 79.94 484 VAL A O 1
ATOM 4043 N N . GLU A 1 485 ? 28.680 51.889 -47.263 1.00 84.31 485 GLU A N 1
ATOM 4044 C CA . GLU A 1 485 ? 28.772 52.274 -45.853 1.00 84.31 485 GLU A CA 1
ATOM 4045 C C . GLU A 1 485 ? 27.539 53.061 -45.389 1.00 84.31 485 GLU A C 1
ATOM 4047 O O . GLU A 1 485 ? 27.016 52.782 -44.310 1.00 84.31 485 GLU A O 1
ATOM 4052 N N . ASP A 1 486 ? 27.028 53.982 -46.203 1.00 86.88 486 ASP A N 1
ATOM 4053 C CA . ASP A 1 486 ? 25.838 54.771 -45.887 1.00 86.88 486 ASP A CA 1
ATOM 4054 C C . ASP A 1 486 ? 24.563 53.927 -45.944 1.00 86.88 486 ASP A C 1
ATOM 4056 O O . ASP A 1 486 ? 23.735 54.007 -45.034 1.00 86.88 486 ASP A O 1
ATOM 4060 N N . LEU A 1 487 ? 24.443 53.023 -46.922 1.00 86.94 487 LEU A N 1
ATOM 4061 C CA . LEU A 1 487 ? 23.346 52.056 -46.959 1.00 86.94 487 LEU A CA 1
ATOM 4062 C C . LEU A 1 487 ? 23.365 51.152 -45.717 1.00 86.94 487 LEU A C 1
ATOM 4064 O O . LEU A 1 487 ? 22.332 50.936 -45.087 1.00 86.94 487 LEU A O 1
ATOM 4068 N N . ASN A 1 488 ? 24.545 50.686 -45.302 1.00 86.31 488 ASN A N 1
ATOM 4069 C CA . ASN A 1 488 ? 24.705 49.880 -44.093 1.00 86.31 488 ASN A CA 1
ATOM 4070 C C . ASN A 1 488 ? 24.371 50.658 -42.815 1.00 86.31 488 ASN A C 1
ATOM 4072 O O . ASN A 1 488 ? 23.797 50.080 -41.890 1.00 86.31 488 ASN A O 1
ATOM 4076 N N . LYS A 1 489 ? 24.683 51.959 -42.742 1.00 89.81 489 LYS A N 1
ATOM 4077 C CA . LYS A 1 489 ? 24.240 52.816 -41.628 1.00 89.81 489 LYS A CA 1
ATOM 4078 C C . LYS A 1 489 ? 22.715 52.908 -41.593 1.00 89.81 489 LYS A C 1
ATOM 4080 O O . LYS A 1 489 ? 22.135 52.710 -40.527 1.00 89.81 489 LYS A O 1
ATOM 4085 N N . THR A 1 490 ? 22.066 53.124 -42.737 1.00 88.12 490 THR A N 1
ATOM 4086 C CA . THR A 1 490 ? 20.599 53.177 -42.824 1.00 88.12 490 THR A CA 1
ATOM 4087 C C . THR A 1 490 ? 19.964 51.836 -42.454 1.00 88.12 490 THR A C 1
ATOM 4089 O O . THR A 1 490 ? 19.025 51.808 -41.663 1.00 88.12 490 THR A O 1
ATOM 4092 N N . ILE A 1 491 ? 20.513 50.713 -42.927 1.00 88.12 491 ILE A N 1
ATOM 4093 C CA . ILE A 1 491 ? 20.036 49.365 -42.580 1.00 88.12 491 ILE A CA 1
ATOM 4094 C C . ILE A 1 491 ? 20.177 49.103 -41.078 1.00 88.12 491 ILE A C 1
ATOM 4096 O O . ILE A 1 491 ? 19.242 48.607 -40.455 1.00 88.12 491 ILE A O 1
ATOM 4100 N N . ARG A 1 492 ? 21.312 49.463 -40.466 1.00 88.81 492 ARG A N 1
ATOM 4101 C CA . ARG A 1 492 ? 21.510 49.307 -39.015 1.00 88.81 492 ARG A CA 1
ATOM 4102 C C . ARG A 1 492 ? 20.572 50.195 -38.206 1.00 88.81 492 ARG A C 1
ATOM 4104 O O . ARG A 1 492 ? 20.065 49.750 -37.181 1.00 88.81 492 ARG A O 1
ATOM 4111 N N . MET A 1 493 ? 20.313 51.417 -38.666 1.00 92.06 493 MET A N 1
ATOM 4112 C CA . MET A 1 493 ? 19.378 52.338 -38.023 1.00 92.06 493 MET A CA 1
ATOM 4113 C C . MET A 1 493 ? 17.939 51.800 -38.071 1.00 92.06 493 MET A C 1
ATOM 4115 O O . MET A 1 493 ? 17.299 51.694 -37.024 1.00 92.06 493 MET A O 1
ATOM 4119 N N . LEU A 1 494 ? 17.475 51.344 -39.240 1.00 89.00 494 LEU A N 1
ATOM 4120 C CA . LEU A 1 494 ? 16.163 50.703 -39.397 1.00 89.00 494 LEU A CA 1
ATOM 4121 C C . LEU A 1 494 ? 16.065 49.386 -38.608 1.00 89.00 494 LEU A C 1
ATOM 4123 O O . LEU A 1 494 ? 15.052 49.109 -37.967 1.00 89.00 494 LEU A O 1
ATOM 4127 N N . GLY A 1 495 ? 17.137 48.589 -38.590 1.00 89.56 495 GLY A N 1
ATOM 4128 C CA . GLY A 1 495 ? 17.239 47.380 -37.774 1.00 89.56 495 GLY A CA 1
ATOM 4129 C C . GLY A 1 495 ? 17.116 47.679 -36.278 1.00 89.56 495 GLY A C 1
ATOM 4130 O O . GLY A 1 495 ? 16.350 47.019 -35.579 1.00 89.56 495 GLY A O 1
ATOM 4131 N N . GLY A 1 496 ? 17.794 48.724 -35.796 1.00 91.44 496 GLY A N 1
ATOM 4132 C CA . GLY A 1 496 ? 17.686 49.198 -34.416 1.00 91.44 496 GLY A CA 1
ATOM 4133 C C . GLY A 1 496 ? 16.269 49.653 -34.053 1.00 91.44 496 GLY A C 1
ATOM 4134 O O . GLY A 1 496 ? 15.763 49.282 -32.995 1.00 91.44 496 GLY A O 1
ATOM 4135 N N . GLN A 1 497 ? 15.591 50.381 -34.946 1.00 90.12 497 GLN A N 1
ATOM 4136 C CA . GLN A 1 497 ? 14.194 50.800 -34.755 1.00 90.12 497 GLN A CA 1
ATOM 4137 C C . GLN A 1 497 ? 13.224 49.609 -34.691 1.00 90.12 497 GLN A C 1
ATOM 4139 O O . GLN A 1 497 ? 12.325 49.580 -33.843 1.00 90.12 497 GLN A O 1
ATOM 4144 N N . ASN A 1 498 ? 13.426 48.595 -35.536 1.00 88.38 498 ASN A N 1
ATOM 4145 C CA . ASN A 1 498 ? 12.629 47.369 -35.504 1.00 88.38 498 ASN A CA 1
ATOM 4146 C C . ASN A 1 498 ? 12.842 46.588 -34.202 1.00 88.38 498 ASN A C 1
ATOM 4148 O O . ASN A 1 498 ? 11.868 46.176 -33.573 1.00 88.38 498 ASN A O 1
ATOM 4152 N N . ILE A 1 499 ? 14.092 46.441 -33.750 1.00 88.31 499 ILE A N 1
ATOM 4153 C CA . ILE A 1 499 ? 14.407 45.782 -32.474 1.00 88.31 499 ILE A CA 1
ATOM 4154 C C . ILE A 1 499 ? 13.778 46.548 -31.305 1.00 88.31 499 ILE A C 1
ATOM 4156 O O . ILE A 1 499 ? 13.141 45.931 -30.453 1.00 88.31 499 ILE A O 1
ATOM 4160 N N . ALA A 1 500 ? 13.877 47.880 -31.282 1.00 88.75 500 ALA A N 1
ATOM 4161 C CA . ALA A 1 500 ? 13.248 48.704 -30.250 1.00 88.75 500 ALA A CA 1
ATOM 4162 C C . ALA A 1 500 ? 11.722 48.502 -30.208 1.00 88.75 500 ALA A C 1
ATOM 4164 O O . ALA A 1 500 ? 11.154 48.283 -29.138 1.00 88.75 500 ALA A O 1
ATOM 4165 N N . SER A 1 501 ? 11.069 48.469 -31.373 1.00 87.81 501 SER A N 1
ATOM 4166 C CA . SER A 1 501 ? 9.629 48.195 -31.481 1.00 87.81 501 SER A CA 1
ATOM 4167 C C . SER A 1 501 ? 9.267 46.779 -31.010 1.00 87.81 501 SER A C 1
ATOM 4169 O O . SER A 1 501 ? 8.246 46.576 -30.349 1.00 87.81 501 SER A O 1
ATOM 4171 N N . MET A 1 502 ? 10.107 45.781 -31.304 1.00 82.50 502 MET A N 1
ATOM 4172 C CA . MET A 1 502 ? 9.921 44.407 -30.822 1.00 82.50 502 MET A CA 1
ATOM 4173 C C . MET A 1 502 ? 10.079 44.300 -29.302 1.00 82.50 502 MET A C 1
ATOM 4175 O O . MET A 1 502 ? 9.289 43.609 -28.657 1.00 82.50 502 MET A O 1
ATOM 4179 N N . VAL A 1 503 ? 11.056 44.999 -28.719 1.00 88.88 503 VAL A N 1
ATOM 4180 C CA . VAL A 1 503 ? 11.259 45.050 -27.264 1.00 88.88 503 VAL A CA 1
ATOM 4181 C C . VAL A 1 503 ? 10.054 45.694 -26.582 1.00 88.88 503 VAL A C 1
ATOM 4183 O O . VAL A 1 503 ? 9.511 45.100 -25.655 1.00 88.88 503 VAL A O 1
ATOM 4186 N N . GLN A 1 504 ? 9.554 46.817 -27.105 1.00 89.81 504 GLN A N 1
ATOM 4187 C CA . GLN A 1 504 ? 8.344 47.462 -26.587 1.00 89.81 504 GLN A CA 1
ATOM 4188 C C . GLN A 1 504 ? 7.121 46.535 -26.633 1.00 89.81 504 GLN A C 1
ATOM 4190 O O . GLN A 1 504 ? 6.395 46.426 -25.647 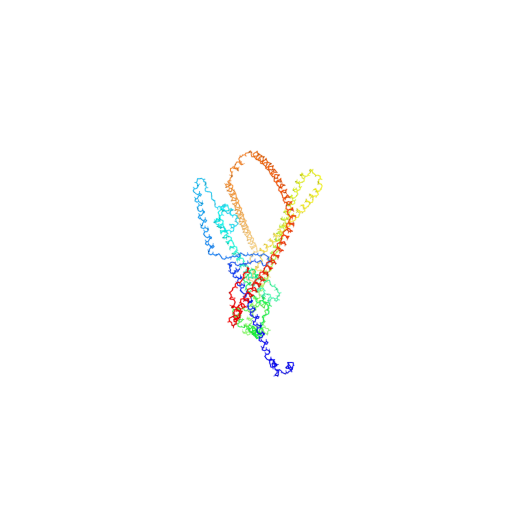1.00 89.81 504 GLN A O 1
ATOM 4195 N N . ARG A 1 505 ? 6.909 45.800 -27.735 1.00 83.88 505 ARG A N 1
ATOM 4196 C CA . ARG A 1 505 ? 5.817 44.809 -27.830 1.00 83.88 505 ARG A CA 1
ATOM 4197 C C . ARG A 1 505 ? 5.983 43.659 -26.838 1.00 83.88 505 ARG A C 1
ATOM 4199 O O . ARG A 1 505 ? 5.000 43.220 -26.242 1.00 83.88 505 ARG A O 1
ATOM 4206 N N . LYS A 1 506 ? 7.211 43.168 -26.653 1.00 92.44 506 LYS A N 1
ATOM 4207 C CA . LYS A 1 506 ? 7.529 42.125 -25.668 1.00 92.44 506 LYS A CA 1
ATOM 4208 C C . LYS A 1 506 ? 7.203 42.605 -24.254 1.00 92.44 506 LYS A C 1
ATOM 4210 O O . LYS A 1 506 ? 6.556 41.874 -23.510 1.00 92.44 506 LYS A O 1
ATOM 4215 N N . ASP A 1 507 ? 7.625 43.812 -23.895 1.00 87.31 507 ASP A N 1
ATOM 4216 C CA . ASP A 1 507 ? 7.412 44.364 -22.556 1.00 87.31 507 ASP A CA 1
ATOM 4217 C C . ASP A 1 507 ? 5.930 44.694 -22.312 1.00 87.31 507 ASP A C 1
ATOM 4219 O O . ASP A 1 507 ? 5.401 44.373 -21.250 1.00 87.31 507 ASP A O 1
ATOM 4223 N N . PHE A 1 508 ? 5.207 45.182 -23.327 1.00 88.56 508 PHE A N 1
ATOM 4224 C CA . PHE A 1 508 ? 3.750 45.340 -23.264 1.00 88.56 508 PHE A CA 1
ATOM 4225 C C . PHE A 1 508 ? 3.033 44.005 -23.017 1.00 88.56 508 PHE A C 1
ATOM 4227 O O . PHE A 1 508 ? 2.152 43.908 -22.161 1.00 88.56 508 PHE A O 1
ATOM 4234 N N . ARG A 1 509 ? 3.437 42.942 -23.725 1.00 83.50 509 ARG A N 1
ATOM 4235 C CA . ARG A 1 509 ? 2.860 41.604 -23.546 1.00 83.50 509 ARG A CA 1
ATOM 4236 C C . ARG A 1 509 ? 3.160 41.040 -22.157 1.00 83.50 509 ARG A C 1
ATOM 4238 O O . ARG A 1 509 ? 2.268 40.474 -21.537 1.00 83.50 509 ARG A O 1
ATOM 4245 N N . LYS A 1 510 ? 4.382 41.233 -21.646 1.00 86.81 510 LYS A N 1
ATOM 4246 C CA . LYS A 1 510 ? 4.746 40.868 -20.266 1.00 86.81 510 LYS A CA 1
ATOM 4247 C C . LYS A 1 510 ? 3.875 41.592 -19.240 1.00 86.81 510 LYS A C 1
ATOM 4249 O O . LYS A 1 510 ? 3.353 40.941 -18.343 1.00 86.81 510 LYS A O 1
ATOM 4254 N N . ASN A 1 511 ? 3.678 42.899 -19.403 1.00 88.88 511 ASN A N 1
ATOM 4255 C CA . ASN A 1 511 ? 2.821 43.682 -18.512 1.00 88.88 511 ASN A CA 1
ATOM 4256 C C . ASN A 1 511 ? 1.356 43.237 -18.591 1.00 88.88 511 ASN A C 1
ATOM 4258 O O . ASN A 1 511 ? 0.697 43.147 -17.563 1.00 88.88 511 ASN A O 1
ATOM 4262 N N . THR A 1 512 ? 0.862 42.897 -19.785 1.00 88.00 512 THR A N 1
ATOM 4263 C CA . THR A 1 512 ? -0.498 42.359 -19.962 1.00 88.00 512 THR A CA 1
ATOM 4264 C C . THR A 1 512 ? -0.671 41.050 -19.189 1.00 88.00 512 THR A C 1
ATOM 4266 O O . THR A 1 512 ? -1.608 40.923 -18.410 1.00 88.00 512 THR A O 1
ATOM 4269 N N . PHE A 1 513 ? 0.276 40.115 -19.319 1.00 84.38 513 PHE A N 1
ATOM 4270 C CA . PHE A 1 513 ? 0.252 38.860 -18.561 1.00 84.38 513 PHE A CA 1
ATOM 4271 C C . PHE A 1 513 ? 0.333 39.073 -17.045 1.00 84.38 513 PHE A C 1
ATOM 4273 O O . PHE A 1 513 ? -0.360 38.388 -16.294 1.00 84.38 513 PHE A O 1
ATOM 4280 N N . LEU A 1 514 ? 1.165 40.014 -16.586 1.00 88.12 514 LEU A N 1
ATOM 4281 C CA . LEU A 1 514 ? 1.259 40.348 -15.165 1.00 88.12 514 LEU A CA 1
ATOM 4282 C C . LEU A 1 514 ? -0.084 40.868 -14.636 1.00 88.12 514 LEU A C 1
ATOM 4284 O O . LEU A 1 514 ? -0.567 40.387 -13.616 1.00 88.12 514 LEU A O 1
ATOM 4288 N N . LEU A 1 515 ? -0.717 41.787 -15.366 1.00 88.94 515 LEU A N 1
ATOM 4289 C CA . LEU A 1 515 ? -2.022 42.341 -15.006 1.00 88.94 515 LEU A CA 1
ATOM 4290 C C . LEU A 1 515 ? -3.127 41.276 -15.005 1.00 88.94 515 LEU A C 1
ATOM 4292 O O . LEU A 1 515 ? -3.964 41.261 -14.105 1.00 88.94 515 LEU A O 1
ATOM 4296 N N . GLU A 1 516 ? -3.128 40.356 -15.970 1.00 83.50 516 GLU A N 1
ATOM 4297 C CA . GLU A 1 516 ? -4.060 39.223 -15.988 1.00 83.50 516 GLU A CA 1
ATOM 4298 C C . GLU A 1 516 ? -3.881 38.320 -14.761 1.00 83.50 516 GLU A C 1
ATOM 4300 O O . GLU A 1 516 ? -4.866 37.885 -14.156 1.00 83.50 516 GLU A O 1
ATOM 4305 N N . TRP A 1 517 ? -2.632 38.067 -14.363 1.00 91.81 517 TRP A N 1
ATOM 4306 C CA . TRP A 1 517 ? -2.320 37.288 -13.170 1.00 91.81 517 TRP A CA 1
ATOM 4307 C C . TRP A 1 517 ? -2.777 38.000 -11.892 1.00 91.81 517 TRP A C 1
ATOM 4309 O O . TRP A 1 517 ? -3.461 37.393 -11.065 1.00 91.81 517 TRP A O 1
ATOM 4319 N N . GLU A 1 518 ? -2.488 39.297 -11.756 1.00 90.12 518 GLU A N 1
ATOM 4320 C CA . GLU A 1 518 ? -2.940 40.115 -10.625 1.00 90.12 518 GLU A CA 1
ATOM 4321 C C . GLU A 1 518 ? -4.470 40.161 -10.532 1.00 90.12 518 GLU A C 1
ATOM 4323 O O . GLU A 1 518 ? -5.038 40.016 -9.447 1.00 90.12 518 GLU A O 1
ATOM 4328 N N . HIS A 1 519 ? -5.159 40.296 -11.667 1.00 87.62 519 HIS A N 1
ATOM 4329 C CA . HIS A 1 519 ? -6.617 40.268 -11.721 1.00 87.62 519 HIS A CA 1
ATOM 4330 C C . HIS A 1 519 ? -7.175 38.903 -11.299 1.00 87.62 519 HIS A C 1
ATOM 4332 O O . HIS A 1 519 ? -8.147 38.829 -10.544 1.00 87.62 519 HIS A O 1
ATOM 4338 N N . LYS A 1 520 ? -6.546 37.808 -11.742 1.00 88.31 520 LYS A N 1
ATOM 4339 C CA . LYS A 1 520 ? -6.929 36.450 -11.339 1.00 88.31 520 LYS A CA 1
ATOM 4340 C C . LYS A 1 520 ? -6.742 36.245 -9.833 1.00 88.31 520 LYS A C 1
ATOM 4342 O O . LYS A 1 520 ? -7.639 35.712 -9.186 1.00 88.31 520 LYS A O 1
ATOM 4347 N N . HIS A 1 521 ? -5.630 36.716 -9.273 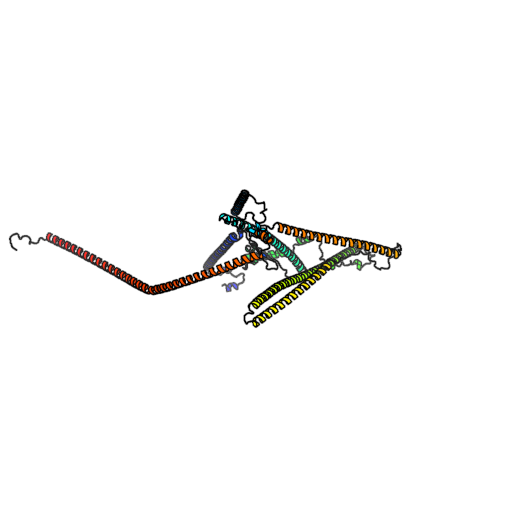1.00 88.88 521 HIS A N 1
ATOM 4348 C CA . HIS A 1 521 ? -5.370 36.679 -7.835 1.00 88.88 521 HIS A CA 1
ATOM 4349 C C . HIS A 1 521 ? -6.427 37.468 -7.046 1.00 88.88 521 HIS A C 1
ATOM 4351 O O . HIS A 1 521 ? -7.046 36.932 -6.129 1.00 88.88 521 HIS A O 1
ATOM 4357 N N . ARG A 1 522 ? -6.711 38.714 -7.450 1.00 89.50 522 ARG A N 1
ATOM 4358 C CA . ARG A 1 522 ? -7.755 39.552 -6.830 1.00 89.50 522 ARG A CA 1
ATOM 4359 C C . ARG A 1 522 ? -9.131 38.884 -6.887 1.00 89.50 522 ARG A C 1
ATOM 4361 O O . ARG A 1 522 ? -9.869 38.937 -5.910 1.00 89.50 522 ARG A O 1
ATOM 4368 N N . ARG A 1 523 ? -9.473 38.226 -8.002 1.00 88.12 523 ARG A N 1
ATOM 4369 C CA . ARG A 1 523 ? -10.739 37.491 -8.150 1.00 88.12 523 ARG A CA 1
ATOM 4370 C C . ARG A 1 523 ? -10.858 36.351 -7.137 1.00 88.12 523 ARG A C 1
ATOM 4372 O O . ARG A 1 523 ? -11.899 36.236 -6.503 1.00 88.12 523 ARG A O 1
ATOM 4379 N N . MET A 1 524 ? -9.796 35.565 -6.949 1.00 86.56 524 MET A N 1
ATOM 4380 C CA . MET A 1 524 ? -9.784 34.495 -5.943 1.00 86.56 524 MET A CA 1
ATOM 4381 C C . MET A 1 524 ? -9.923 35.047 -4.521 1.00 86.56 524 MET A C 1
ATOM 4383 O O . MET A 1 524 ? -10.661 34.487 -3.722 1.00 86.56 524 MET A O 1
ATOM 4387 N N . GLN A 1 525 ? -9.276 36.176 -4.207 1.00 89.56 525 GLN A N 1
ATOM 4388 C CA . GLN A 1 525 ? -9.438 36.828 -2.902 1.00 89.56 525 GLN A CA 1
ATOM 4389 C C . GLN A 1 525 ? -10.877 37.305 -2.664 1.00 89.56 525 GLN A C 1
ATOM 4391 O O . GLN A 1 525 ? -11.396 37.168 -1.561 1.00 89.56 525 GLN A O 1
ATOM 4396 N N . ILE A 1 526 ? -11.535 37.849 -3.692 1.00 88.19 526 ILE A N 1
ATOM 4397 C CA . ILE A 1 526 ? -12.951 38.236 -3.612 1.00 88.19 526 ILE A CA 1
ATOM 4398 C C . ILE A 1 526 ? -13.828 37.007 -3.358 1.00 88.19 526 ILE A C 1
ATOM 4400 O O . ILE A 1 526 ? -14.747 37.066 -2.546 1.00 88.19 526 ILE A O 1
ATOM 4404 N N . GLU A 1 527 ? -13.555 35.895 -4.037 1.00 86.75 527 GLU A N 1
ATOM 4405 C CA . GLU A 1 527 ? -14.294 34.647 -3.856 1.00 86.75 527 GLU A CA 1
ATOM 4406 C C . GLU A 1 527 ? -14.115 34.069 -2.446 1.00 86.75 527 GLU A C 1
ATOM 4408 O O . GLU A 1 527 ? -15.107 33.726 -1.808 1.00 86.75 527 GLU A O 1
ATOM 4413 N N . ASP A 1 528 ? -12.889 34.065 -1.919 1.00 90.06 528 ASP A N 1
ATOM 4414 C CA . ASP A 1 528 ? -12.585 33.658 -0.543 1.00 90.06 528 ASP A CA 1
ATOM 4415 C C . ASP A 1 528 ? -13.301 34.542 0.493 1.00 90.06 528 ASP A C 1
ATOM 4417 O O . ASP A 1 528 ? -13.939 34.041 1.417 1.00 90.06 528 ASP A O 1
ATOM 4421 N N . LEU A 1 529 ? -13.285 35.866 0.311 1.00 87.31 529 LEU A N 1
ATOM 4422 C CA . LEU A 1 529 ? -14.024 36.786 1.182 1.00 87.31 529 LEU A CA 1
ATOM 4423 C C . LEU A 1 529 ? -15.542 36.581 1.089 1.00 87.31 529 LEU A C 1
ATOM 4425 O O . LEU A 1 529 ? -16.231 36.637 2.106 1.00 87.31 529 LEU A O 1
ATOM 4429 N N . ASN A 1 530 ? -16.072 36.305 -0.103 1.00 85.06 530 ASN A N 1
ATOM 4430 C CA . ASN A 1 530 ? -17.487 35.989 -0.289 1.00 85.06 530 ASN A CA 1
ATOM 4431 C C . ASN A 1 530 ? -17.869 34.648 0.346 1.00 85.06 530 ASN A C 1
ATOM 4433 O O . ASN A 1 530 ? -18.970 34.539 0.884 1.00 85.06 530 ASN A O 1
ATOM 4437 N N . ASN A 1 531 ? -16.983 33.648 0.300 1.00 82.56 531 ASN A N 1
ATOM 4438 C CA . ASN A 1 531 ? -17.156 32.381 1.009 1.00 82.56 531 ASN A CA 1
ATOM 4439 C C . ASN A 1 531 ? -17.221 32.637 2.516 1.00 82.56 531 ASN A C 1
ATOM 4441 O O . ASN A 1 531 ? -18.249 32.356 3.118 1.00 82.56 531 ASN A O 1
ATOM 4445 N N . LYS A 1 532 ? -16.228 33.329 3.085 1.00 87.69 532 LYS A N 1
ATOM 4446 C CA . LYS A 1 532 ? -16.212 33.702 4.509 1.00 87.69 532 LYS A CA 1
ATOM 4447 C C . LYS A 1 532 ? -17.454 34.489 4.930 1.00 87.69 532 LYS A C 1
ATOM 4449 O O . LYS A 1 532 ? -18.019 34.238 5.986 1.00 87.69 532 LYS A O 1
ATOM 4454 N N . ALA A 1 533 ? -17.925 35.423 4.103 1.00 81.75 533 ALA A N 1
ATOM 4455 C CA . ALA A 1 533 ? -19.148 36.177 4.379 1.00 81.75 533 ALA A CA 1
ATOM 4456 C C . ALA A 1 533 ? -20.426 35.324 4.275 1.00 81.75 533 ALA A C 1
ATOM 4458 O O . ALA A 1 533 ? -21.425 35.654 4.914 1.00 81.75 533 ALA A O 1
ATOM 4459 N N . ARG A 1 534 ? -20.430 34.269 3.448 1.00 81.50 534 ARG A N 1
ATOM 4460 C CA . ARG A 1 534 ? -21.505 33.266 3.416 1.00 81.50 534 ARG A CA 1
ATOM 4461 C C . ARG A 1 534 ? -21.448 32.378 4.650 1.00 81.50 534 ARG A C 1
ATOM 4463 O O . ARG A 1 534 ? -22.491 32.151 5.243 1.00 81.50 534 ARG A O 1
ATOM 4470 N N . ASP A 1 535 ? -20.262 31.951 5.058 1.00 78.00 535 ASP A N 1
ATOM 4471 C CA . ASP A 1 535 ? -20.064 31.121 6.246 1.00 78.00 535 ASP A CA 1
ATOM 4472 C C . ASP A 1 535 ? -20.520 31.871 7.500 1.00 78.00 535 ASP A C 1
ATOM 4474 O O . ASP A 1 535 ? -21.318 31.351 8.268 1.00 78.00 535 ASP A O 1
ATOM 4478 N N . ILE A 1 536 ? -20.143 33.148 7.638 1.00 77.62 536 ILE A N 1
ATOM 4479 C CA . ILE A 1 536 ? -20.621 34.008 8.731 1.00 77.62 536 ILE A CA 1
ATOM 4480 C C . ILE A 1 536 ? -22.143 34.181 8.698 1.00 77.62 536 ILE A C 1
ATOM 4482 O O . ILE A 1 536 ? -22.773 34.196 9.747 1.00 77.62 536 ILE A O 1
ATOM 4486 N N . ARG A 1 537 ? -22.754 34.299 7.512 1.00 72.06 537 ARG A N 1
ATOM 4487 C CA . ARG A 1 537 ? -24.217 34.399 7.384 1.00 72.06 537 ARG A CA 1
ATOM 4488 C C . ARG A 1 537 ? -24.950 33.096 7.704 1.00 72.06 537 ARG A C 1
ATOM 4490 O O . ARG A 1 537 ? -26.102 33.165 8.103 1.00 72.06 537 ARG A O 1
ATOM 4497 N N . ARG A 1 538 ? -24.308 31.942 7.504 1.00 68.94 538 ARG A N 1
ATOM 4498 C CA . ARG A 1 538 ? -24.862 30.614 7.813 1.00 68.94 538 ARG A CA 1
ATOM 4499 C C . ARG A 1 538 ? -24.582 30.156 9.244 1.00 68.94 538 ARG A C 1
ATOM 4501 O O . ARG A 1 538 ? -25.150 29.157 9.672 1.00 68.94 538 ARG A O 1
ATOM 4508 N N . LEU A 1 539 ? -23.714 30.856 9.977 1.00 71.31 539 LEU A N 1
ATOM 4509 C CA . LEU A 1 539 ? -23.525 30.627 11.405 1.00 71.31 539 LEU A CA 1
ATOM 4510 C C . LEU A 1 539 ? -24.818 30.989 12.141 1.00 71.31 539 LEU A C 1
ATOM 4512 O O . LEU A 1 539 ? -25.093 32.159 12.405 1.00 71.31 539 LEU A O 1
ATOM 4516 N N . HIS A 1 540 ? -25.594 29.970 12.494 1.00 60.16 540 HIS A N 1
ATOM 4517 C CA . HIS A 1 540 ? -26.687 30.100 13.444 1.00 60.16 540 HIS A CA 1
ATOM 4518 C C . HIS A 1 540 ? -26.097 30.277 14.845 1.00 60.16 540 HIS A C 1
ATOM 4520 O O . HIS A 1 540 ? -25.527 29.350 15.422 1.00 60.16 540 HIS A O 1
ATOM 4526 N N . LEU A 1 541 ? -26.193 31.496 15.375 1.00 64.38 541 LEU A N 1
ATOM 4527 C CA . LEU A 1 541 ? -25.858 31.781 16.766 1.00 64.38 541 LEU A CA 1
ATOM 4528 C C . LEU A 1 541 ? -26.971 31.205 17.646 1.00 64.38 541 LEU A C 1
ATOM 4530 O O . LEU A 1 541 ? -28.140 31.518 17.443 1.00 64.38 541 LEU A O 1
ATOM 4534 N N . SER A 1 542 ? -26.608 30.366 18.616 1.00 62.19 542 SER A N 1
ATOM 4535 C CA . SER A 1 542 ? -27.547 29.906 19.649 1.00 62.19 542 SER A CA 1
ATOM 4536 C C . SER A 1 542 ? -28.094 31.105 20.437 1.00 62.19 542 SER A C 1
ATOM 4538 O O . SER A 1 542 ? -27.396 32.109 20.587 1.00 62.19 542 SER A O 1
ATOM 4540 N N . GLU A 1 543 ? -29.303 31.001 20.988 1.00 61.53 543 GLU A N 1
ATOM 4541 C CA . GLU A 1 543 ? -29.945 32.053 21.794 1.00 61.53 543 GLU A CA 1
ATOM 4542 C C . GLU A 1 543 ? -29.023 32.522 22.946 1.00 61.53 543 GLU A C 1
ATOM 4544 O O . GLU A 1 543 ? -28.850 33.719 23.171 1.00 61.53 543 GLU A O 1
ATOM 4549 N N . GLU A 1 544 ? -28.274 31.593 23.560 1.00 58.09 544 GLU A N 1
ATOM 4550 C CA . GLU A 1 544 ? -27.229 31.900 24.552 1.00 58.09 544 GLU A CA 1
ATOM 4551 C C . GLU A 1 544 ? -26.049 32.702 23.979 1.00 58.09 544 GLU A C 1
ATOM 4553 O O . GLU A 1 544 ? -25.476 33.541 24.671 1.00 58.09 544 GLU A O 1
ATOM 4558 N N . GLN A 1 545 ? -25.656 32.458 22.726 1.00 61.47 545 GLN A N 1
ATOM 4559 C CA . GLN A 1 545 ? -24.552 33.158 22.056 1.00 61.47 545 GLN A CA 1
ATOM 4560 C C . GLN A 1 545 ? -24.966 34.553 21.570 1.00 61.47 545 GLN A C 1
ATOM 4562 O O . GLN A 1 545 ? -24.142 35.467 21.521 1.00 61.47 545 GLN A O 1
ATOM 4567 N N . GLN A 1 546 ? -26.244 34.734 21.246 1.00 63.38 546 GLN A N 1
ATOM 4568 C CA . GLN A 1 546 ? -26.827 36.025 20.894 1.00 63.38 546 GLN A CA 1
ATOM 4569 C C . GLN A 1 546 ? -26.977 36.914 22.141 1.00 63.38 546 GLN A C 1
ATOM 4571 O O . GLN A 1 546 ? -26.614 38.092 22.108 1.00 63.38 546 GLN A O 1
ATOM 4576 N N . ASP A 1 547 ? -27.372 36.327 23.274 1.00 61.91 547 ASP A N 1
ATOM 4577 C CA . ASP A 1 547 ? -27.345 36.979 24.589 1.00 61.91 547 ASP A CA 1
ATOM 4578 C C . ASP A 1 547 ? -25.917 37.278 25.078 1.00 61.91 547 ASP A C 1
ATOM 4580 O O . ASP A 1 547 ? -25.683 38.324 25.696 1.00 61.91 547 ASP A O 1
ATOM 4584 N N . TYR A 1 548 ? -24.949 36.407 24.761 1.00 62.38 548 TYR A N 1
ATOM 4585 C CA . TYR A 1 548 ? -23.522 36.579 25.074 1.00 62.38 548 TYR A CA 1
ATOM 4586 C C . TYR A 1 548 ? -22.899 37.795 24.376 1.00 62.38 548 TYR A C 1
ATOM 4588 O O . TYR A 1 548 ? -22.018 38.448 24.936 1.00 62.38 548 TYR A O 1
ATOM 4596 N N . LEU A 1 549 ? -23.345 38.112 23.157 1.00 64.50 549 LEU A N 1
ATOM 4597 C CA . LEU A 1 549 ? -22.845 39.252 22.382 1.00 64.50 549 LEU A CA 1
ATOM 4598 C C . LEU A 1 549 ? -23.528 40.580 22.752 1.00 64.50 549 LEU A C 1
ATOM 4600 O O . LEU A 1 549 ? -22.924 41.636 22.564 1.00 64.50 549 LEU A O 1
ATOM 4604 N N . ASN A 1 550 ? -24.750 40.541 23.297 1.00 65.25 550 ASN A N 1
ATOM 4605 C CA . ASN A 1 550 ? -25.563 41.737 23.544 1.00 65.25 550 ASN A CA 1
ATOM 4606 C C . ASN A 1 550 ? -25.469 42.305 24.975 1.00 65.25 550 ASN A C 1
ATOM 4608 O O . ASN A 1 550 ? -25.711 43.498 25.162 1.00 65.25 550 ASN A O 1
ATOM 4612 N N . ASN A 1 551 ? -25.113 41.510 25.992 1.00 61.28 551 ASN A N 1
ATOM 4613 C CA . ASN A 1 551 ? -25.155 41.953 27.395 1.00 61.28 551 ASN A CA 1
ATOM 4614 C C . ASN A 1 551 ? -23.773 42.331 27.969 1.00 61.28 551 ASN A C 1
ATOM 4616 O O . ASN A 1 551 ? -22.871 41.502 28.077 1.00 61.28 551 ASN A O 1
ATOM 4620 N N . SER A 1 552 ? -23.615 43.582 28.426 1.00 57.88 552 SER A N 1
ATOM 4621 C CA . SER A 1 552 ? -22.333 44.129 28.915 1.00 57.88 552 SER A CA 1
ATOM 4622 C C . SER A 1 552 ? -21.901 43.668 30.319 1.00 57.88 552 SER A C 1
ATOM 4624 O O . SER A 1 552 ? -20.771 43.942 30.719 1.00 57.88 552 SER A O 1
ATOM 4626 N N . ASP A 1 553 ? -22.754 42.960 31.068 1.00 62.44 553 ASP A N 1
ATOM 4627 C CA . ASP A 1 553 ? -22.522 42.573 32.477 1.00 62.44 553 ASP A CA 1
ATOM 4628 C C . ASP A 1 553 ? -22.070 41.110 32.672 1.00 62.44 553 ASP A C 1
ATOM 4630 O O . ASP A 1 553 ? -22.196 40.517 33.749 1.00 62.44 553 ASP A O 1
ATOM 4634 N N . GLN A 1 554 ? -21.463 40.524 31.639 1.00 59.81 554 GLN A N 1
ATOM 4635 C CA . GLN A 1 554 ? -21.084 39.108 31.578 1.00 59.81 554 GLN A CA 1
ATOM 4636 C C . GLN A 1 554 ? -20.075 38.672 32.655 1.00 59.81 554 GLN A C 1
ATOM 4638 O O . GLN A 1 554 ? -20.174 37.573 33.204 1.00 59.81 554 GLN A O 1
ATOM 4643 N N . LYS A 1 555 ? -19.117 39.535 33.023 1.00 65.50 555 LYS A N 1
ATOM 4644 C CA . LYS A 1 555 ? -18.097 39.201 34.037 1.00 65.50 555 LYS A CA 1
ATOM 4645 C C . LYS A 1 555 ? -18.700 38.920 35.415 1.00 65.50 555 LYS A C 1
ATOM 4647 O O . LYS A 1 555 ? -18.193 38.057 36.129 1.00 65.50 555 LYS A O 1
ATOM 4652 N N . SER A 1 556 ? -19.775 39.616 35.788 1.00 65.81 556 SER A N 1
ATOM 4653 C CA . SER A 1 556 ? -20.419 39.422 37.094 1.00 65.81 556 SER A CA 1
ATOM 4654 C C . SER A 1 556 ? -21.206 38.109 37.146 1.00 65.81 556 SER A C 1
ATOM 4656 O O . SER A 1 556 ? -21.162 37.385 38.144 1.00 65.81 556 SER A O 1
ATOM 4658 N N . ARG A 1 557 ? -21.856 37.748 36.035 1.00 65.12 557 ARG A N 1
ATOM 4659 C CA . ARG A 1 557 ? -22.674 36.541 35.910 1.00 65.12 557 ARG A CA 1
ATOM 4660 C C . ARG A 1 557 ? -21.813 35.278 35.852 1.00 65.12 557 ARG A C 1
ATOM 4662 O O . ARG A 1 557 ? -22.064 34.348 36.615 1.00 65.12 557 ARG A O 1
ATOM 4669 N N . VAL A 1 558 ? -20.734 35.296 35.062 1.00 71.94 558 VAL A N 1
ATOM 4670 C CA . VAL A 1 558 ? -19.745 34.203 35.011 1.00 71.94 558 VAL A CA 1
ATOM 4671 C C . VAL A 1 558 ? -19.060 34.025 36.368 1.00 71.94 558 VAL A C 1
ATOM 4673 O O . VAL A 1 558 ? -18.962 32.903 36.847 1.00 71.94 558 VAL A O 1
ATOM 4676 N N . SER A 1 559 ? -18.674 35.112 37.047 1.00 75.00 559 SER A N 1
ATOM 4677 C CA . SER A 1 559 ? -18.100 35.046 38.404 1.00 75.00 559 SER A CA 1
ATOM 4678 C C . SER A 1 559 ? -19.064 34.416 39.422 1.00 75.00 559 SER A C 1
ATOM 4680 O O . SER A 1 559 ? -18.678 33.564 40.223 1.00 75.00 559 SER A O 1
ATOM 4682 N N . THR A 1 560 ? -20.353 34.758 39.345 1.00 76.12 560 THR A N 1
ATOM 4683 C CA . THR A 1 560 ? -21.381 34.179 40.225 1.00 76.12 560 THR A CA 1
ATOM 4684 C C . THR A 1 560 ? -21.586 32.689 39.941 1.00 76.12 560 THR A C 1
ATOM 4686 O O . THR A 1 560 ? -21.704 31.891 40.870 1.00 76.12 560 THR A O 1
ATOM 4689 N N . GLN A 1 561 ? -21.578 32.293 38.668 1.00 77.25 561 GLN A N 1
ATOM 4690 C CA . GLN A 1 561 ? -21.758 30.903 38.255 1.00 77.25 561 GLN A CA 1
ATOM 4691 C C . GLN A 1 561 ? -20.543 30.036 38.614 1.00 77.25 561 GLN A C 1
ATOM 4693 O O . GLN A 1 561 ? -20.721 28.941 39.143 1.00 77.25 561 GLN A O 1
ATOM 4698 N N . VAL A 1 562 ? -19.324 30.559 38.446 1.00 78.88 562 VAL A N 1
ATOM 4699 C CA . VAL A 1 562 ? -18.084 29.922 38.919 1.00 78.88 562 VAL A CA 1
ATOM 4700 C C . VAL A 1 562 ? -18.121 29.741 40.437 1.00 78.88 562 VAL A C 1
ATOM 4702 O O . VAL A 1 562 ? -17.889 28.636 40.913 1.00 78.88 562 VAL A O 1
ATOM 4705 N N . SER A 1 563 ? -18.545 30.753 41.203 1.00 85.94 563 SER A N 1
ATOM 4706 C CA . SER A 1 563 ? -18.669 30.633 42.665 1.00 85.94 563 SER A CA 1
ATOM 4707 C C . SER A 1 563 ? -19.685 29.566 43.104 1.00 85.94 563 SER A C 1
ATOM 4709 O O . SER A 1 563 ? -19.487 28.880 44.110 1.00 85.94 563 SER A O 1
ATOM 4711 N N . ILE A 1 564 ? -20.789 29.402 42.367 1.00 84.06 564 ILE A N 1
ATOM 4712 C CA . ILE A 1 564 ? -21.788 28.356 42.640 1.00 84.06 564 ILE A CA 1
ATOM 4713 C C . ILE A 1 564 ? -21.225 26.970 42.307 1.00 84.06 564 ILE A C 1
ATOM 4715 O O . ILE A 1 564 ? -21.420 26.027 43.080 1.00 84.06 564 ILE A O 1
ATOM 4719 N N . LEU A 1 565 ? -20.503 26.841 41.192 1.00 82.69 565 LEU A N 1
ATOM 4720 C CA . LEU A 1 565 ? -19.863 25.590 40.791 1.00 82.69 565 LEU A CA 1
ATOM 4721 C C . LEU A 1 565 ? -18.761 25.182 41.771 1.00 82.69 565 LEU A C 1
ATOM 4723 O O . LEU A 1 565 ? -18.758 24.040 42.216 1.00 82.69 565 LEU A O 1
ATOM 4727 N N . GLU A 1 566 ? -17.908 26.108 42.206 1.00 84.31 566 GLU A N 1
ATOM 4728 C CA . GLU A 1 566 ? -16.883 25.856 43.226 1.00 84.31 566 GLU A CA 1
ATOM 4729 C C . GLU A 1 566 ? -17.501 2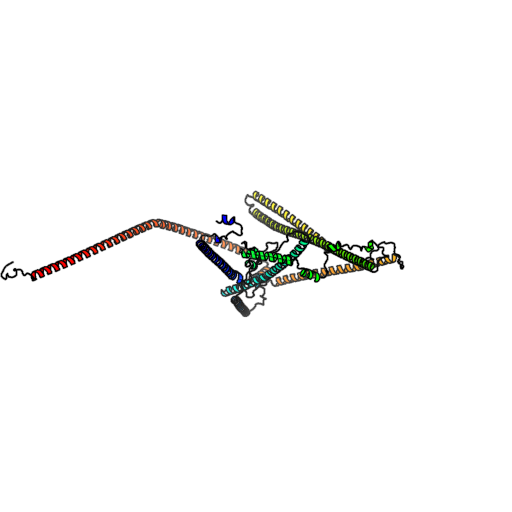5.356 44.539 1.00 84.31 566 GLU A C 1
ATOM 4731 O O . GLU A 1 566 ? -17.053 24.359 45.107 1.00 84.31 566 GLU A O 1
ATOM 4736 N N . LYS A 1 567 ? -18.595 25.977 45.002 1.00 89.62 567 LYS A N 1
ATOM 4737 C CA . LYS A 1 567 ? -19.326 25.506 46.194 1.00 89.62 567 LYS A CA 1
ATOM 4738 C C . LYS A 1 567 ? -19.930 24.115 45.997 1.00 89.62 567 LYS A C 1
ATOM 4740 O O . LYS A 1 567 ? -19.955 23.323 46.940 1.00 89.62 567 LYS A O 1
ATOM 4745 N N . THR A 1 568 ? -20.405 23.818 44.790 1.00 85.31 568 THR A N 1
ATOM 4746 C CA . THR A 1 568 ? -20.977 22.511 44.441 1.00 85.31 568 THR A CA 1
ATOM 4747 C C . THR A 1 568 ? -19.898 21.431 44.409 1.00 85.31 568 THR A C 1
ATOM 4749 O O . THR A 1 568 ? -20.110 20.359 44.970 1.00 85.31 568 THR A O 1
ATOM 4752 N N . ILE A 1 569 ? -18.722 21.729 43.851 1.00 87.19 569 ILE A N 1
ATOM 4753 C CA . ILE A 1 569 ? -17.563 20.827 43.831 1.00 87.19 569 ILE A CA 1
ATOM 4754 C C . ILE A 1 569 ? -17.122 20.514 45.262 1.00 87.19 569 ILE A C 1
ATOM 4756 O O . ILE A 1 569 ? -17.058 19.347 45.634 1.00 87.19 569 ILE A O 1
ATOM 4760 N N . VAL A 1 570 ? -16.946 21.528 46.117 1.00 91.44 570 VAL A N 1
ATOM 4761 C CA . VAL A 1 570 ? -16.561 21.320 47.527 1.00 91.44 570 VAL A CA 1
ATOM 4762 C C . VAL A 1 570 ? -17.597 20.481 48.286 1.00 91.44 570 VAL A C 1
ATOM 4764 O O . VAL A 1 570 ? -17.248 19.656 49.136 1.00 91.44 570 VAL A O 1
ATOM 4767 N N . TYR A 1 571 ? -18.888 20.671 48.005 1.00 90.00 571 TYR A N 1
ATOM 4768 C CA . TYR A 1 571 ? -19.942 19.843 48.589 1.00 90.00 571 TYR A CA 1
ATOM 4769 C C . TYR A 1 571 ? -19.855 18.384 48.112 1.00 90.00 571 TYR A C 1
ATOM 4771 O O . TYR A 1 571 ? -19.927 17.464 48.931 1.00 90.00 571 TYR A O 1
ATOM 4779 N N . GLN A 1 572 ? -19.652 18.167 46.811 1.00 85.44 572 GLN A N 1
ATOM 4780 C CA . GLN A 1 572 ? -19.501 16.836 46.222 1.00 85.44 572 GLN A CA 1
ATOM 4781 C C . GLN A 1 572 ? -18.252 16.114 46.739 1.00 85.44 572 GLN A C 1
ATOM 4783 O O . GLN A 1 572 ? -18.336 14.937 47.081 1.00 85.44 572 GLN A O 1
ATOM 4788 N N . GLU A 1 573 ? -17.126 16.811 46.887 1.00 87.25 573 GLU A N 1
ATOM 4789 C CA . GLU A 1 573 ? -15.897 16.265 47.471 1.00 87.25 573 GLU A CA 1
ATOM 4790 C C . GLU A 1 573 ? -16.113 15.807 48.916 1.00 87.25 573 GLU A C 1
ATOM 4792 O O . GLU A 1 573 ? -15.714 14.700 49.283 1.00 87.25 573 GLU A O 1
ATOM 4797 N N . LYS A 1 574 ? -16.812 16.606 49.735 1.00 92.12 574 LYS A N 1
ATOM 4798 C CA . LYS A 1 574 ? -17.160 16.222 51.114 1.00 92.12 574 LYS A CA 1
ATOM 4799 C C . LYS A 1 574 ? -18.079 15.002 51.160 1.00 92.12 574 LYS A C 1
ATOM 4801 O O . LYS A 1 574 ? -17.850 14.102 51.970 1.00 92.12 574 LYS A O 1
ATOM 4806 N N . ALA A 1 575 ? -19.090 14.945 50.295 1.00 87.62 575 ALA A N 1
ATOM 4807 C CA . ALA A 1 575 ? -19.980 13.789 50.195 1.00 87.62 575 ALA A CA 1
ATOM 4808 C C . ALA A 1 575 ? -19.220 12.527 49.750 1.00 87.62 575 ALA A C 1
ATOM 4810 O O . ALA A 1 575 ? -19.409 11.447 50.313 1.00 87.62 575 ALA A O 1
ATOM 4811 N N . HIS A 1 576 ? -18.309 12.668 48.784 1.00 87.12 576 HIS A N 1
ATOM 4812 C CA . HIS A 1 576 ? -17.460 11.581 48.314 1.00 87.12 576 HIS A CA 1
ATOM 4813 C C . HIS A 1 576 ? -16.521 11.077 49.417 1.00 87.12 576 HIS A C 1
ATOM 4815 O O . HIS A 1 576 ? -16.423 9.870 49.633 1.00 87.12 576 HIS A O 1
ATOM 4821 N N . LEU A 1 577 ? -15.889 11.980 50.173 1.00 92.06 577 LEU A N 1
ATOM 4822 C CA . LEU A 1 577 ? -15.017 11.625 51.294 1.00 92.06 577 LEU A CA 1
ATOM 4823 C C . LEU A 1 577 ? -15.770 10.826 52.370 1.00 92.06 577 LEU A C 1
ATOM 4825 O O . LEU A 1 577 ? -15.273 9.809 52.853 1.00 92.06 577 LEU A O 1
ATOM 4829 N N . HIS A 1 578 ? -16.992 11.248 52.703 1.00 91.56 578 HIS A N 1
ATOM 4830 C CA . HIS A 1 578 ? -17.855 10.529 53.640 1.00 91.56 578 HIS A CA 1
ATOM 4831 C C . HIS A 1 578 ? -18.223 9.127 53.121 1.00 91.56 578 HIS A C 1
ATOM 4833 O O . HIS A 1 578 ? -18.148 8.143 53.859 1.00 91.56 578 HIS A O 1
ATOM 4839 N N . ASN A 1 579 ? -18.556 9.003 51.834 1.00 88.62 579 ASN A N 1
ATOM 4840 C CA . ASN A 1 579 ? -18.849 7.708 51.217 1.00 88.62 579 ASN A CA 1
ATOM 4841 C C . ASN A 1 579 ? -17.626 6.781 51.213 1.00 88.62 579 ASN A C 1
ATOM 4843 O O . ASN A 1 579 ? -17.757 5.605 51.547 1.00 88.62 579 ASN A O 1
ATOM 4847 N N . LEU A 1 580 ? -16.435 7.303 50.906 1.00 90.19 580 LEU A N 1
ATOM 4848 C CA . LEU A 1 580 ? -15.183 6.548 50.983 1.00 90.19 580 LEU A CA 1
ATOM 4849 C C . LEU A 1 580 ? -14.908 6.038 52.401 1.00 90.19 580 LEU A C 1
ATOM 4851 O O . LEU A 1 580 ? -14.523 4.882 52.563 1.00 90.19 580 LEU A O 1
ATOM 4855 N N . GLN A 1 581 ? -15.142 6.860 53.428 1.00 91.69 581 GLN A N 1
ATOM 4856 C CA . GLN A 1 581 ? -15.016 6.432 54.826 1.00 91.69 581 GLN A CA 1
ATOM 4857 C C . GLN A 1 581 ? -16.010 5.320 55.172 1.00 91.69 581 GLN A C 1
ATOM 4859 O O . GLN A 1 581 ? -15.629 4.313 55.765 1.00 91.69 581 GLN A O 1
ATOM 4864 N N . HIS A 1 582 ? -17.267 5.450 54.749 1.00 90.81 582 HIS A N 1
ATOM 4865 C CA . HIS A 1 582 ? -18.271 4.407 54.941 1.00 90.81 582 HIS A CA 1
ATOM 4866 C C . HIS A 1 582 ? -17.884 3.091 54.239 1.00 90.81 582 HIS A C 1
ATOM 4868 O O . HIS A 1 582 ? -18.004 2.018 54.835 1.00 90.81 582 HIS A O 1
ATOM 4874 N N . TYR A 1 583 ? -17.366 3.149 53.007 1.00 87.94 583 TYR A N 1
ATOM 4875 C CA . TYR A 1 583 ? -16.876 1.958 52.308 1.00 87.94 583 TYR A CA 1
ATOM 4876 C C . TYR A 1 583 ? -15.657 1.342 52.991 1.00 87.94 583 TYR A C 1
ATOM 4878 O O . TYR A 1 583 ? -15.600 0.122 53.127 1.00 87.94 583 TYR A O 1
ATOM 4886 N N . LYS A 1 584 ? -14.723 2.162 53.481 1.00 92.44 584 LYS A N 1
ATOM 4887 C CA . LYS A 1 584 ? -13.565 1.689 54.244 1.00 92.44 584 LYS A CA 1
ATOM 4888 C C . LYS A 1 584 ? -13.999 0.921 55.496 1.00 92.44 584 LYS A C 1
ATOM 4890 O O . LYS A 1 584 ? -13.528 -0.190 55.713 1.00 92.44 584 LYS A O 1
ATOM 4895 N N . ASN A 1 585 ? -14.966 1.450 56.245 1.00 92.62 585 ASN A N 1
ATOM 4896 C CA . ASN A 1 585 ? -15.509 0.781 57.429 1.00 92.62 585 ASN A CA 1
ATOM 4897 C C . ASN A 1 585 ? -16.193 -0.553 57.079 1.00 92.62 585 ASN A C 1
ATOM 4899 O O . ASN A 1 585 ? -16.004 -1.542 57.782 1.00 92.62 585 ASN A O 1
ATOM 4903 N N . LYS A 1 586 ? -16.940 -0.619 55.966 1.00 91.19 586 LYS A N 1
ATOM 4904 C CA . LYS A 1 586 ? -17.533 -1.881 55.483 1.00 91.19 586 LYS A CA 1
ATOM 4905 C C . LYS A 1 586 ? -16.483 -2.912 55.076 1.00 91.19 586 LYS A C 1
ATOM 4907 O O . LYS A 1 586 ? -16.655 -4.095 55.350 1.00 91.19 586 LYS A O 1
ATOM 4912 N N . ILE A 1 587 ? -15.401 -2.479 54.428 1.00 89.31 587 ILE A N 1
ATOM 4913 C CA . ILE A 1 587 ? -14.285 -3.366 54.079 1.00 89.31 587 ILE A CA 1
ATOM 4914 C C . ILE A 1 587 ? -13.653 -3.933 55.354 1.00 89.31 587 ILE A C 1
ATOM 4916 O O . ILE A 1 587 ? -13.423 -5.136 55.416 1.00 89.31 587 ILE A O 1
ATOM 4920 N N . GLU A 1 588 ? -13.437 -3.107 56.381 1.00 93.00 588 GLU A N 1
ATOM 4921 C CA . GLU A 1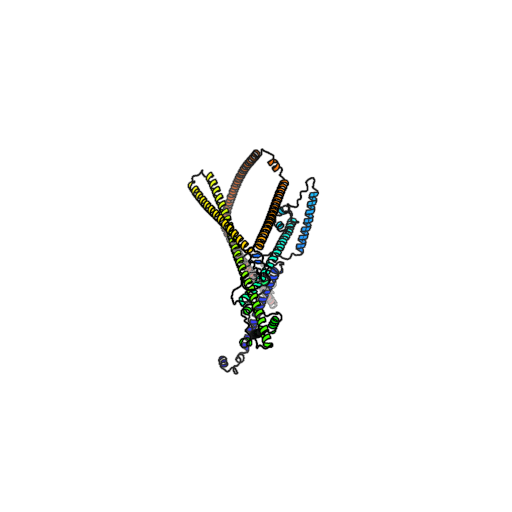 588 ? -12.920 -3.554 57.683 1.00 93.00 588 GLU A CA 1
ATOM 4922 C C . GLU A 1 588 ? -13.861 -4.533 58.407 1.00 93.00 588 GLU A C 1
ATOM 4924 O O . GLU A 1 588 ? -13.412 -5.433 59.118 1.00 93.00 588 GLU A O 1
ATOM 4929 N N . GLU A 1 589 ? -15.175 -4.387 58.240 1.00 93.12 589 GLU A N 1
ATOM 4930 C CA . GLU A 1 589 ? -16.150 -5.340 58.772 1.00 93.12 589 GLU A CA 1
ATOM 4931 C C . GLU A 1 589 ? -16.086 -6.683 58.031 1.00 93.12 589 GLU A C 1
ATOM 4933 O O . GLU A 1 589 ? -16.031 -7.742 58.662 1.00 93.12 589 GLU A O 1
ATOM 4938 N N . PHE A 1 590 ? -16.025 -6.659 56.697 1.00 92.31 590 PHE A N 1
ATOM 4939 C CA . PHE A 1 590 ? -15.909 -7.878 55.899 1.00 92.31 590 PHE A CA 1
ATOM 4940 C C . PHE A 1 590 ? -14.586 -8.606 56.115 1.00 92.31 590 PHE A C 1
ATOM 4942 O O . PHE A 1 590 ? -14.585 -9.835 56.164 1.00 92.31 590 PHE A O 1
ATOM 4949 N N . THR A 1 591 ? -13.473 -7.892 56.296 1.00 92.19 591 THR A N 1
ATOM 4950 C CA . THR A 1 591 ? -12.191 -8.535 56.613 1.00 92.19 591 THR A CA 1
ATOM 4951 C C . THR A 1 591 ? -12.242 -9.234 57.967 1.00 92.19 591 THR A C 1
ATOM 4953 O O . THR A 1 591 ? -11.803 -10.375 58.053 1.00 92.19 591 THR A O 1
ATOM 4956 N N . LYS A 1 592 ? -12.870 -8.639 58.992 1.00 92.62 592 LYS A N 1
ATOM 4957 C CA . LYS A 1 592 ? -13.096 -9.313 60.288 1.00 92.62 592 LYS A CA 1
ATOM 4958 C C . LYS A 1 592 ? -13.983 -10.555 60.167 1.00 92.62 592 LYS A C 1
ATOM 4960 O O . LYS A 1 592 ? -13.735 -11.566 60.819 1.00 92.62 592 LYS A O 1
ATOM 4965 N N . GLN A 1 593 ? -15.023 -10.506 59.333 1.00 91.44 593 GLN A N 1
ATOM 4966 C CA . GLN A 1 593 ? -15.857 -11.684 59.078 1.00 91.44 593 GLN A CA 1
ATOM 4967 C C . GLN A 1 593 ? -15.084 -12.782 58.338 1.00 91.44 593 GLN A C 1
ATOM 4969 O O . GLN A 1 593 ? -15.278 -13.964 58.624 1.00 91.44 593 GLN A O 1
ATOM 4974 N N . ALA A 1 594 ? -14.207 -12.409 57.403 1.00 88.69 594 ALA A N 1
ATOM 4975 C CA . ALA A 1 594 ? -13.354 -13.350 56.689 1.00 88.69 594 ALA A CA 1
ATOM 4976 C C . ALA A 1 594 ? -12.368 -14.044 57.639 1.00 88.69 594 ALA A C 1
ATOM 4978 O O . ALA A 1 594 ? -12.313 -15.270 57.628 1.00 88.69 594 ALA A O 1
ATOM 4979 N N . THR A 1 595 ? -11.691 -13.297 58.522 1.00 92.19 595 THR A N 1
ATOM 4980 C CA . THR A 1 595 ? -10.773 -13.883 59.515 1.00 92.19 595 THR A CA 1
ATOM 4981 C C . THR A 1 595 ? -11.504 -14.815 60.480 1.00 92.19 595 THR A C 1
ATOM 4983 O O . THR A 1 595 ? -11.030 -15.910 60.752 1.00 92.19 595 THR A O 1
ATOM 4986 N N . MET A 1 596 ? -12.708 -14.447 60.936 1.00 92.94 596 MET A N 1
ATOM 4987 C CA . MET A 1 596 ? -13.517 -15.319 61.798 1.00 92.94 596 MET A CA 1
ATOM 4988 C C . MET A 1 596 ? -13.925 -16.621 61.087 1.00 92.94 596 MET A C 1
ATOM 4990 O O . MET A 1 596 ? -13.923 -17.693 61.691 1.00 92.94 596 MET A O 1
ATOM 4994 N N . LYS A 1 597 ? -14.273 -16.559 59.794 1.00 91.12 597 LYS A N 1
ATOM 4995 C CA . LYS A 1 597 ? -14.566 -17.765 59.001 1.00 91.12 597 LYS A CA 1
ATOM 4996 C C . LYS A 1 597 ? -13.324 -18.619 58.766 1.00 91.12 597 LYS A C 1
ATOM 4998 O O . LYS A 1 597 ? -13.436 -19.840 58.778 1.00 91.12 597 LYS A O 1
ATOM 5003 N N . GLU A 1 598 ? -12.171 -17.996 58.560 1.00 90.25 598 GLU A N 1
ATOM 5004 C CA . GLU A 1 598 ? -10.892 -18.691 58.430 1.00 90.25 598 GLU A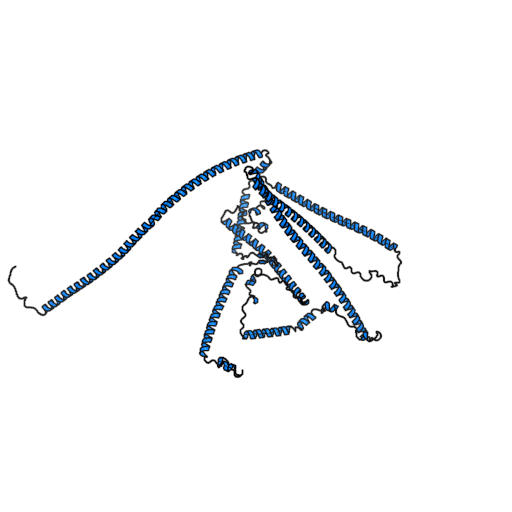 CA 1
ATOM 5005 C C . GLU A 1 598 ? -10.563 -19.453 59.720 1.00 90.25 598 GLU A C 1
ATOM 5007 O O . GLU A 1 598 ? -10.300 -20.651 59.665 1.00 90.25 598 GLU A O 1
ATOM 5012 N N . GLU A 1 599 ? -10.735 -18.832 60.891 1.00 92.19 599 GLU A N 1
ATOM 5013 C CA . GLU A 1 599 ? -10.593 -19.502 62.190 1.00 92.19 599 GLU A CA 1
ATOM 5014 C C . GLU A 1 599 ? -11.543 -20.707 62.326 1.00 92.19 599 GLU A C 1
ATOM 5016 O O . GLU A 1 599 ? -11.105 -21.807 62.666 1.00 92.19 599 GLU A O 1
ATOM 5021 N N . ILE A 1 600 ? -12.828 -20.563 61.982 1.00 91.38 600 ILE A N 1
ATOM 5022 C CA . ILE A 1 600 ? -13.797 -21.678 62.016 1.00 91.38 600 ILE A CA 1
ATOM 5023 C C . ILE A 1 600 ? -13.397 -22.812 61.055 1.00 91.38 600 ILE A C 1
ATOM 5025 O O . ILE A 1 600 ? -13.520 -23.994 61.399 1.00 91.38 600 ILE A O 1
ATOM 5029 N N . ASN A 1 601 ? -12.905 -22.475 59.862 1.00 87.38 601 ASN A N 1
ATOM 5030 C CA . ASN A 1 601 ? -12.437 -23.459 58.891 1.00 87.38 601 ASN A CA 1
ATOM 5031 C C . ASN A 1 601 ? -11.204 -24.204 59.406 1.00 87.38 601 ASN A C 1
ATOM 5033 O O . ASN A 1 601 ? -11.182 -25.427 59.318 1.00 87.38 601 ASN A O 1
ATOM 5037 N N . THR A 1 602 ? -10.238 -23.517 60.026 1.00 91.31 602 THR A N 1
ATOM 5038 C CA . THR A 1 602 ? -9.060 -24.183 60.613 1.00 91.31 602 THR A CA 1
ATOM 5039 C C . THR A 1 602 ? -9.447 -25.155 61.729 1.00 91.31 602 THR A C 1
ATOM 5041 O O . THR A 1 602 ? -8.918 -26.263 61.789 1.00 91.31 602 THR A O 1
ATOM 5044 N N . VAL A 1 603 ? -10.426 -24.806 62.574 1.00 91.00 603 VAL A N 1
ATOM 5045 C CA . VAL A 1 603 ? -10.958 -25.719 63.602 1.00 91.00 603 VAL A CA 1
ATOM 5046 C C . VAL A 1 603 ? -11.634 -26.932 62.961 1.00 91.00 603 VAL A C 1
ATOM 5048 O O . VAL A 1 603 ? -11.439 -28.061 63.410 1.00 91.00 603 VAL A O 1
ATOM 5051 N N . SER A 1 604 ? -12.402 -26.722 61.892 1.00 86.50 604 SER A N 1
ATOM 5052 C CA . SER A 1 604 ? -13.063 -27.812 61.164 1.00 86.50 604 SER A CA 1
ATOM 5053 C C . SER A 1 604 ? -12.044 -28.735 60.481 1.00 86.50 604 SER A C 1
ATOM 5055 O O . SER A 1 604 ? -12.170 -29.957 60.554 1.00 86.50 604 SER A O 1
ATOM 5057 N N . GLU A 1 605 ? -10.989 -28.176 59.886 1.00 87.75 605 GLU A N 1
ATOM 5058 C CA . GLU A 1 605 ? -9.877 -28.930 59.297 1.00 87.75 605 GLU A CA 1
ATOM 5059 C C . GLU A 1 605 ? -9.121 -29.751 60.345 1.00 87.75 605 GLU A C 1
ATOM 5061 O O . GLU A 1 605 ? -8.810 -30.915 60.099 1.00 87.75 605 GLU A O 1
ATOM 5066 N N . GLN A 1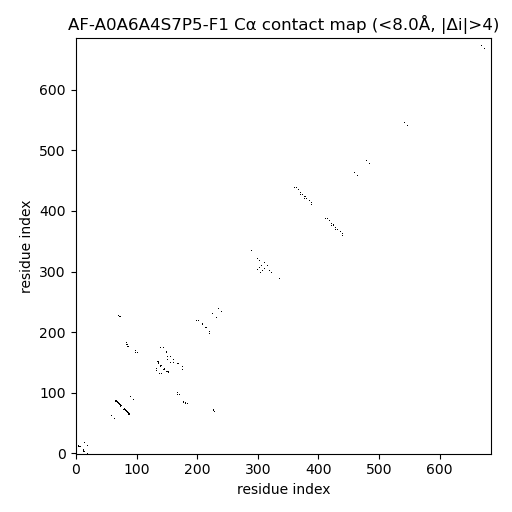 606 ? -8.903 -29.205 61.545 1.00 88.06 606 GLN A N 1
ATOM 5067 C CA . GLN A 1 606 ? -8.301 -29.943 62.661 1.00 88.06 606 GLN A CA 1
ATOM 5068 C C . GLN A 1 606 ? -9.157 -31.136 63.127 1.00 88.06 606 GLN A C 1
ATOM 5070 O O . GLN A 1 606 ? -8.619 -32.093 63.684 1.00 88.06 606 GLN A O 1
ATOM 5075 N N . GLN A 1 607 ? -10.475 -31.123 62.892 1.00 88.44 607 GLN A N 1
ATOM 5076 C CA . GLN A 1 607 ? -11.380 -32.224 63.251 1.00 88.44 607 GLN A CA 1
ATOM 5077 C C . GLN A 1 607 ? -11.448 -33.342 62.193 1.00 88.44 607 GLN A C 1
ATOM 5079 O O . GLN A 1 607 ? -11.808 -34.477 62.528 1.00 88.44 607 GLN A O 1
ATOM 5084 N N . LEU A 1 608 ? -11.070 -33.070 60.937 1.00 86.75 608 LEU A N 1
ATOM 5085 C CA . LEU A 1 608 ? -11.127 -34.048 59.840 1.00 86.75 608 LEU A CA 1
ATOM 5086 C C . LEU A 1 608 ? -10.289 -35.320 60.080 1.00 86.75 608 LEU A C 1
ATOM 5088 O O . LEU A 1 608 ? -10.812 -36.404 59.806 1.00 86.75 608 LEU A O 1
ATOM 5092 N N . PRO A 1 609 ? -9.050 -35.263 60.615 1.00 86.06 609 PRO A N 1
ATOM 5093 C CA . PRO A 1 609 ? -8.258 -36.462 60.884 1.00 86.06 609 PRO A CA 1
ATOM 5094 C C . PRO A 1 609 ? -8.946 -37.403 61.873 1.00 86.06 609 PRO A C 1
ATOM 5096 O O . PRO A 1 609 ? -9.019 -38.603 61.629 1.00 86.06 609 PRO A O 1
ATOM 5099 N N . ASN A 1 610 ? -9.536 -36.865 62.945 1.00 85.31 610 ASN A N 1
ATOM 5100 C CA . ASN A 1 610 ? -10.253 -37.674 63.933 1.00 85.31 610 ASN A CA 1
ATOM 5101 C C . ASN A 1 610 ? -11.466 -38.371 63.305 1.00 85.31 610 ASN A C 1
ATOM 5103 O O . ASN A 1 610 ? -11.667 -39.566 63.515 1.00 85.31 610 ASN A O 1
ATOM 5107 N N . MET A 1 611 ? -12.235 -37.659 62.473 1.00 82.88 611 MET A N 1
ATOM 5108 C CA . MET A 1 611 ? -13.338 -38.268 61.727 1.00 82.88 611 MET A CA 1
ATOM 5109 C C . MET A 1 611 ? -12.854 -39.347 60.750 1.00 82.88 611 MET A C 1
ATOM 5111 O O . MET A 1 611 ? -13.501 -40.388 60.628 1.00 82.88 611 MET A O 1
ATOM 5115 N N . GLN A 1 612 ? -11.717 -39.141 60.079 1.00 85.38 612 GLN A N 1
ATOM 5116 C CA . GLN A 1 612 ? -11.114 -40.152 59.207 1.00 85.38 612 GLN A CA 1
ATOM 5117 C C . GLN A 1 612 ? -10.695 -41.402 59.985 1.00 85.38 612 GLN A C 1
ATOM 5119 O O . GLN A 1 612 ? -10.973 -42.508 59.519 1.00 85.38 612 GLN A O 1
ATOM 5124 N N . VAL A 1 613 ? -10.111 -41.249 61.180 1.00 87.38 613 VAL A N 1
ATOM 5125 C CA . VAL A 1 613 ? -9.804 -42.381 62.070 1.00 87.38 613 VAL A CA 1
ATOM 5126 C C . VAL A 1 613 ? -11.087 -43.122 62.446 1.00 87.38 613 VAL A C 1
ATOM 5128 O O . VAL A 1 613 ? -11.163 -44.331 62.246 1.00 87.38 613 VAL A O 1
ATOM 5131 N N . THR A 1 614 ? -12.142 -42.418 62.870 1.00 86.06 614 THR A N 1
ATOM 5132 C CA . THR A 1 614 ? -13.426 -43.056 63.216 1.00 86.06 614 THR A CA 1
ATOM 5133 C C . THR A 1 614 ? -14.051 -43.799 62.028 1.00 86.06 614 THR A C 1
ATOM 5135 O O . THR A 1 614 ? -14.628 -44.876 62.189 1.00 86.06 614 THR A O 1
ATOM 5138 N N . VAL A 1 615 ? -13.953 -43.256 60.811 1.00 87.94 615 VAL A N 1
ATOM 5139 C CA . VAL A 1 615 ? -14.439 -43.929 59.595 1.00 87.94 615 VAL A CA 1
ATOM 5140 C C . VAL A 1 615 ? -13.594 -45.162 59.271 1.00 87.94 615 VAL A C 1
ATOM 5142 O O . VAL A 1 615 ? -14.160 -46.192 58.903 1.00 87.94 615 VAL A O 1
ATOM 5145 N N . ALA A 1 616 ? -12.270 -45.090 59.425 1.00 82.38 616 ALA A N 1
ATOM 5146 C CA . ALA A 1 616 ? -11.375 -46.226 59.222 1.00 82.38 616 ALA A CA 1
ATOM 5147 C C . ALA A 1 616 ? -11.649 -47.352 60.233 1.00 82.38 616 ALA A C 1
ATOM 5149 O O . ALA A 1 616 ? -11.775 -48.509 59.833 1.00 82.38 616 ALA A O 1
ATOM 5150 N N . GLU A 1 617 ? -11.843 -47.016 61.510 1.00 83.38 617 GLU A N 1
ATOM 5151 C CA . GLU A 1 617 ? -12.241 -47.960 62.560 1.00 83.38 617 GLU A CA 1
ATOM 5152 C C . GLU A 1 617 ? -13.580 -48.628 62.231 1.00 83.38 617 GLU A C 1
ATOM 5154 O O . GLU A 1 617 ? -13.683 -49.854 62.237 1.00 83.38 617 GLU A O 1
ATOM 5159 N N . ARG A 1 618 ? -14.604 -47.847 61.857 1.00 83.31 618 ARG A N 1
ATOM 5160 C CA . ARG A 1 618 ? -15.917 -48.388 61.463 1.00 83.31 618 ARG A CA 1
ATOM 5161 C C . ARG A 1 618 ? -15.836 -49.273 60.223 1.00 83.31 618 ARG A C 1
ATOM 5163 O O . ARG A 1 618 ? -16.506 -50.302 60.179 1.00 83.31 618 ARG A O 1
ATOM 5170 N N . ARG A 1 619 ? -15.020 -48.906 59.230 1.00 82.00 619 ARG A N 1
ATOM 5171 C CA . ARG A 1 619 ? -14.794 -49.718 58.026 1.00 82.00 619 ARG A CA 1
ATOM 5172 C C . ARG A 1 619 ? -14.120 -51.043 58.385 1.00 82.00 619 ARG A C 1
ATOM 5174 O O . ARG A 1 619 ? -14.574 -52.088 57.932 1.00 82.00 619 ARG A O 1
ATOM 5181 N N . HIS A 1 620 ? -13.118 -51.015 59.262 1.00 80.88 620 HIS A N 1
ATOM 5182 C CA . HIS A 1 620 ? -12.455 -52.222 59.751 1.00 80.88 620 HIS A CA 1
ATOM 5183 C C . HIS A 1 620 ? -13.407 -53.135 60.540 1.00 80.88 620 HIS A C 1
ATOM 5185 O O . HIS A 1 620 ? -13.432 -54.349 60.322 1.00 80.88 620 HIS A O 1
ATOM 5191 N N . ILE A 1 621 ? -14.246 -52.562 61.410 1.00 81.12 621 ILE A N 1
ATOM 5192 C CA . ILE A 1 621 ? -15.296 -53.301 62.126 1.00 81.12 621 ILE A CA 1
ATOM 5193 C C . ILE A 1 621 ? -16.275 -53.927 61.127 1.00 81.12 621 ILE A C 1
ATOM 5195 O O . ILE A 1 621 ? -16.596 -55.107 61.237 1.00 81.12 621 ILE A O 1
ATOM 5199 N N . PHE A 1 622 ? -16.724 -53.184 60.115 1.00 74.94 622 PHE A N 1
ATOM 5200 C CA . PHE A 1 622 ? -17.638 -53.719 59.107 1.00 74.94 622 PHE A CA 1
ATOM 5201 C C . PHE A 1 622 ? -17.011 -54.883 58.324 1.00 74.94 622 PHE A C 1
ATOM 5203 O O . PHE A 1 622 ? -17.614 -55.947 58.220 1.00 74.94 622 PHE A O 1
ATOM 5210 N N . GLU A 1 623 ? -15.774 -54.735 57.847 1.00 74.81 623 GLU A N 1
ATOM 5211 C CA . GLU A 1 623 ? -15.061 -55.788 57.113 1.00 74.81 623 GLU A CA 1
ATOM 5212 C C . GLU A 1 623 ? -14.821 -57.047 57.958 1.00 74.81 623 GLU A C 1
ATOM 5214 O O . GLU A 1 623 ? -14.975 -58.168 57.468 1.00 74.81 623 GLU A O 1
ATOM 5219 N N . THR A 1 624 ? -14.464 -56.886 59.233 1.00 73.06 624 THR A N 1
ATOM 5220 C CA . THR A 1 624 ? -14.289 -58.017 60.159 1.00 73.06 624 THR A CA 1
ATOM 5221 C C . THR A 1 624 ? -15.618 -58.700 60.478 1.00 73.06 624 THR A C 1
ATOM 5223 O O . THR A 1 624 ? -15.678 -59.932 60.510 1.00 73.06 624 THR A O 1
ATOM 5226 N N . THR A 1 625 ? -16.704 -57.935 60.614 1.00 72.44 625 THR A N 1
ATOM 5227 C CA . THR A 1 625 ? -18.055 -58.478 60.822 1.00 72.44 625 THR A CA 1
ATOM 5228 C C . THR A 1 625 ? -18.530 -59.258 59.595 1.00 72.44 625 THR A C 1
ATOM 5230 O O . THR A 1 625 ? -18.980 -60.392 59.741 1.00 72.44 625 THR A O 1
ATOM 5233 N N . VAL A 1 626 ? -18.338 -58.726 58.382 1.00 70.12 626 VAL A N 1
ATOM 5234 C CA . VAL A 1 626 ? -18.671 -59.414 57.119 1.00 70.12 626 VAL A CA 1
ATOM 5235 C C . VAL A 1 626 ? -17.893 -60.726 56.978 1.00 70.12 626 VAL A C 1
ATOM 5237 O O . VAL A 1 626 ? -18.480 -61.758 56.655 1.00 70.12 626 VAL A O 1
ATOM 5240 N N . LYS A 1 627 ? -16.586 -60.732 57.281 1.00 69.06 627 LYS A N 1
ATOM 5241 C CA . LYS A 1 627 ? -15.770 -61.962 57.263 1.00 69.06 627 LYS A CA 1
ATOM 5242 C C . LYS A 1 627 ? -16.245 -62.990 58.297 1.00 69.06 627 LYS A C 1
ATOM 5244 O O . LYS A 1 627 ? -16.302 -64.180 57.991 1.00 69.06 627 LYS A O 1
ATOM 5249 N N . SER A 1 628 ? -16.614 -62.548 59.499 1.00 68.38 628 SER A N 1
ATOM 5250 C CA . SER A 1 628 ? -17.159 -63.416 60.553 1.00 68.38 628 SER A CA 1
ATOM 5251 C C . SER A 1 628 ? -18.514 -64.017 60.164 1.00 68.38 628 SER A C 1
ATOM 5253 O O . SER A 1 628 ? -18.749 -65.212 60.349 1.00 68.38 628 SER A O 1
ATOM 5255 N N . GLN A 1 629 ? -19.386 -63.212 59.556 1.00 67.12 629 GLN A N 1
ATOM 5256 C CA . GLN A 1 629 ? -20.711 -63.631 59.110 1.00 67.12 629 GLN A CA 1
ATOM 5257 C C . GLN A 1 629 ? -20.616 -64.641 57.957 1.00 67.12 629 GLN A C 1
ATOM 5259 O O . GLN A 1 629 ? -21.240 -65.699 58.031 1.00 67.12 629 GLN A O 1
ATOM 5264 N N . ALA A 1 630 ? -19.723 -64.414 56.987 1.00 65.94 630 ALA A N 1
ATOM 5265 C CA . ALA A 1 630 ? -19.415 -65.383 55.933 1.00 65.94 630 ALA A CA 1
ATOM 5266 C C . ALA A 1 630 ? -18.861 -66.715 56.490 1.00 65.94 630 ALA A C 1
ATOM 5268 O O . ALA A 1 630 ? -19.251 -67.794 56.042 1.00 65.94 630 ALA A O 1
ATOM 5269 N N . ALA A 1 631 ? -18.000 -66.664 57.515 1.00 68.06 631 ALA A N 1
ATOM 5270 C CA . ALA A 1 631 ? -17.482 -67.861 58.186 1.00 68.06 631 ALA A CA 1
ATOM 5271 C C . ALA A 1 631 ? -18.539 -68.590 59.044 1.00 68.06 631 ALA A C 1
ATOM 5273 O O . ALA A 1 631 ? -18.448 -69.802 59.257 1.00 68.06 631 ALA A O 1
ATOM 5274 N N . SER A 1 632 ? -19.536 -67.873 59.568 1.00 65.88 632 SER A N 1
ATOM 5275 C CA . SER A 1 632 ? -20.677 -68.453 60.288 1.00 65.88 632 SER A CA 1
ATOM 5276 C C . SER A 1 632 ? -21.642 -69.158 59.330 1.00 65.88 632 SER A C 1
ATOM 5278 O O . SER A 1 632 ? -22.028 -70.299 59.576 1.00 65.88 632 SER A O 1
ATOM 5280 N N . GLU A 1 633 ? -21.960 -68.536 58.191 1.00 69.25 633 GLU A N 1
ATOM 5281 C CA . GLU A 1 633 ? -22.797 -69.135 57.144 1.00 69.25 633 GLU A CA 1
ATOM 5282 C C . GLU A 1 633 ? -22.169 -70.397 56.541 1.00 69.25 633 GLU A C 1
ATOM 5284 O O . GLU A 1 633 ? -22.876 -71.380 56.311 1.00 69.25 633 GLU A O 1
ATOM 5289 N N . GLY A 1 634 ? -20.845 -70.404 56.336 1.00 71.69 634 GLY A N 1
ATOM 5290 C CA . GLY A 1 634 ? -20.104 -71.597 55.915 1.00 71.69 634 GLY A CA 1
ATOM 5291 C C . GLY A 1 634 ? -20.265 -72.758 56.902 1.00 71.69 634 GLY A C 1
ATOM 5292 O O . GLY A 1 634 ? -20.688 -73.845 56.510 1.00 71.69 634 GLY A O 1
ATOM 5293 N N . ARG A 1 635 ? -20.049 -72.503 58.201 1.00 70.06 635 ARG A N 1
ATOM 5294 C CA . ARG A 1 635 ? -20.253 -73.501 59.268 1.00 70.06 635 ARG A CA 1
ATOM 5295 C C . ARG A 1 635 ? -21.703 -73.982 59.356 1.00 70.06 635 ARG A C 1
ATOM 5297 O O . ARG A 1 635 ? -21.944 -75.165 59.573 1.00 70.06 635 ARG A O 1
ATOM 5304 N N . HIS A 1 636 ? -22.680 -73.096 59.162 1.00 74.12 636 HIS A N 1
ATOM 5305 C CA . HIS A 1 636 ? -24.093 -73.478 59.177 1.00 74.12 636 HIS A CA 1
ATOM 5306 C C . HIS A 1 636 ? -24.445 -74.416 58.011 1.00 74.12 636 HIS A C 1
ATOM 5308 O O . HIS A 1 636 ? -25.155 -75.400 58.214 1.00 74.12 636 HIS A O 1
ATOM 5314 N N . ARG A 1 637 ? -23.902 -74.168 56.807 1.00 75.50 637 ARG A N 1
ATOM 5315 C CA . ARG A 1 637 ? -24.068 -75.072 55.653 1.00 75.50 637 ARG A CA 1
ATOM 5316 C C . ARG A 1 637 ? -23.444 -76.441 55.899 1.00 75.50 637 ARG A C 1
ATOM 5318 O O . ARG A 1 637 ? -24.079 -77.441 55.578 1.00 75.50 637 ARG A O 1
ATOM 5325 N N . GLU A 1 638 ? -22.255 -76.498 56.497 1.00 78.19 638 GLU A N 1
ATOM 5326 C CA . GLU A 1 638 ? -21.610 -77.768 56.859 1.00 78.19 638 GLU A CA 1
ATOM 5327 C C . GLU A 1 638 ? -22.441 -78.565 57.874 1.00 78.19 638 GLU A C 1
ATOM 5329 O O . GLU A 1 638 ? -22.640 -79.768 57.705 1.00 78.19 638 GLU A O 1
ATOM 5334 N N . ILE A 1 639 ? -22.992 -77.901 58.896 1.00 78.88 639 ILE A N 1
ATOM 5335 C CA . ILE A 1 639 ? -23.857 -78.546 59.896 1.00 78.88 639 ILE A CA 1
ATOM 5336 C C . ILE A 1 639 ? -25.135 -79.092 59.246 1.00 78.88 639 ILE A C 1
ATOM 5338 O O . ILE A 1 639 ? -25.533 -80.221 59.535 1.00 78.88 639 ILE A O 1
ATOM 5342 N N . VAL A 1 640 ? -25.767 -78.328 58.349 1.00 80.00 640 VAL A N 1
ATOM 5343 C CA . VAL A 1 640 ? -26.973 -78.771 57.628 1.00 80.00 640 VAL A CA 1
ATOM 5344 C C . VAL A 1 640 ? -26.662 -79.970 56.728 1.00 80.00 640 VAL A C 1
ATOM 5346 O O . VAL A 1 640 ? -27.411 -80.944 56.736 1.00 80.00 640 VAL A O 1
ATOM 5349 N N . GLN A 1 641 ? -25.542 -79.950 55.999 1.00 79.81 641 GLN A N 1
ATOM 5350 C CA . GLN A 1 641 ? -25.115 -81.091 55.182 1.00 79.81 641 GLN A CA 1
ATOM 5351 C C . GLN A 1 641 ? -24.859 -82.338 56.033 1.00 79.81 641 GLN A C 1
ATOM 5353 O O . GLN A 1 641 ? -25.331 -83.418 55.684 1.00 79.81 641 GLN A O 1
ATOM 5358 N N . LYS A 1 642 ? -24.176 -82.192 57.175 1.00 83.69 642 LYS A N 1
ATOM 5359 C CA . LYS A 1 642 ? -23.935 -83.302 58.103 1.00 83.69 642 LYS A CA 1
ATOM 5360 C C . LYS A 1 642 ? -25.242 -83.887 58.640 1.00 83.69 642 LYS A C 1
ATOM 5362 O O . LYS A 1 642 ? -25.399 -85.103 58.642 1.00 83.69 642 LYS A O 1
ATOM 5367 N N . LYS A 1 643 ? -26.194 -83.037 59.039 1.00 84.06 643 LYS A N 1
ATOM 5368 C CA . LYS A 1 643 ? -27.510 -83.480 59.513 1.00 84.06 643 LYS A CA 1
ATOM 5369 C C . LYS A 1 643 ? -28.287 -84.236 58.431 1.00 84.06 643 LYS A C 1
ATOM 5371 O O . LYS A 1 643 ? -28.812 -85.304 58.711 1.00 84.06 643 LYS A O 1
ATOM 5376 N N . ASN A 1 644 ? -28.297 -83.738 57.195 1.00 82.94 644 ASN A N 1
ATOM 5377 C CA . ASN A 1 644 ? -28.961 -84.422 56.082 1.00 82.94 644 ASN A CA 1
ATOM 5378 C C . ASN A 1 644 ? -28.352 -85.809 55.808 1.00 82.94 644 ASN A C 1
ATOM 5380 O O . ASN A 1 644 ? -29.081 -86.750 55.511 1.00 82.94 644 ASN A O 1
ATOM 5384 N N . LEU A 1 645 ? -27.026 -85.948 55.928 1.00 84.50 645 LEU A N 1
ATOM 5385 C CA . LEU A 1 645 ? -26.341 -87.238 55.800 1.00 84.50 645 LEU A CA 1
ATOM 5386 C C . LEU A 1 645 ? -26.677 -88.191 56.958 1.00 84.50 645 LEU A C 1
ATOM 5388 O O . LEU A 1 645 ? -26.877 -89.381 56.728 1.00 84.50 645 LEU A O 1
ATOM 5392 N N . GLU A 1 646 ? -26.766 -87.682 58.190 1.00 85.19 646 GLU A N 1
ATOM 5393 C CA . GLU A 1 646 ? -27.189 -88.468 59.357 1.00 85.19 646 GLU A CA 1
ATOM 5394 C C . GLU A 1 646 ? -28.647 -88.935 59.240 1.00 85.19 646 GLU A C 1
ATOM 5396 O O . GLU A 1 646 ? -28.941 -90.097 59.521 1.00 85.19 646 GLU A O 1
ATOM 5401 N N . ASP A 1 647 ? -29.553 -88.064 58.794 1.00 83.31 647 ASP A N 1
ATOM 5402 C CA . ASP A 1 647 ? -30.962 -88.404 58.581 1.00 83.31 647 ASP A CA 1
ATOM 5403 C C . ASP A 1 647 ? -31.117 -89.428 57.440 1.00 83.31 647 ASP A C 1
ATOM 5405 O O . ASP A 1 647 ? -31.897 -90.374 57.559 1.00 83.31 647 ASP A O 1
ATOM 5409 N N . PHE A 1 648 ? -30.306 -89.323 56.380 1.00 85.50 648 PHE A N 1
ATOM 5410 C CA . PHE A 1 648 ? -30.243 -90.330 55.316 1.00 85.50 648 PHE A CA 1
ATOM 5411 C C . PHE A 1 648 ? -29.751 -91.694 55.830 1.00 85.50 648 PHE A C 1
ATOM 5413 O O . PHE A 1 648 ? -30.346 -92.724 55.517 1.00 85.50 648 PHE A O 1
ATOM 5420 N N . ALA A 1 649 ? -28.714 -91.717 56.674 1.00 81.81 649 ALA A N 1
ATOM 5421 C CA . ALA A 1 649 ? -28.221 -92.950 57.288 1.00 81.81 649 ALA A CA 1
ATOM 5422 C C . ALA A 1 649 ? -29.259 -93.595 58.226 1.00 81.81 649 ALA A C 1
ATOM 5424 O O . ALA A 1 649 ? -29.376 -94.821 58.267 1.00 81.81 649 ALA A O 1
ATOM 5425 N N . LYS A 1 650 ? -30.046 -92.789 58.952 1.00 82.75 650 LYS A N 1
ATOM 5426 C CA . LYS A 1 650 ? -31.164 -93.287 59.770 1.00 82.75 650 LYS A CA 1
ATOM 5427 C C . LYS A 1 650 ? -32.272 -93.897 58.921 1.00 82.75 650 LYS A C 1
ATOM 5429 O O . LYS A 1 650 ? -32.704 -94.999 59.236 1.00 82.75 650 LYS A O 1
ATOM 5434 N N . ALA A 1 651 ? -32.676 -93.239 57.834 1.00 82.75 651 ALA A N 1
ATOM 5435 C CA . ALA A 1 651 ? -33.679 -93.783 56.919 1.00 82.75 651 ALA A CA 1
ATOM 5436 C C . ALA A 1 651 ? -33.234 -95.136 56.332 1.00 82.75 651 ALA A C 1
ATOM 5438 O O . ALA A 1 651 ? -34.008 -96.089 56.310 1.00 82.75 651 ALA A O 1
ATOM 5439 N N . GLN A 1 652 ? -31.956 -95.265 55.956 1.00 82.69 652 GLN A N 1
ATOM 5440 C CA . GLN A 1 652 ? -31.391 -96.546 55.518 1.00 82.69 652 GLN A CA 1
ATOM 5441 C C . GLN A 1 652 ? -31.408 -97.612 56.622 1.00 82.69 652 GLN A C 1
ATOM 5443 O O . GLN A 1 652 ? -31.678 -98.780 56.349 1.00 82.69 652 GLN A O 1
ATOM 5448 N N . ALA A 1 653 ? -31.134 -97.239 57.875 1.00 80.94 653 ALA A N 1
ATOM 5449 C CA . ALA A 1 653 ? -31.210 -98.166 59.001 1.00 80.94 653 ALA A CA 1
ATOM 5450 C C . ALA A 1 653 ? -32.651 -98.637 59.266 1.00 80.94 653 ALA A C 1
ATOM 5452 O O . ALA A 1 653 ? -32.863 -99.814 59.552 1.00 80.94 653 ALA A O 1
ATOM 5453 N N . GLU A 1 654 ? -33.640 -97.753 59.131 1.00 83.38 654 GLU A N 1
ATOM 5454 C CA . GLU A 1 654 ? -35.063 -98.096 59.241 1.00 83.38 654 GLU A CA 1
ATOM 5455 C C . GLU A 1 654 ? -35.511 -99.039 58.115 1.00 83.38 654 GLU A C 1
ATOM 5457 O O . GLU A 1 654 ? -36.167 -100.047 58.388 1.00 83.38 654 GLU A O 1
ATOM 5462 N N . GLU A 1 655 ? -35.095 -98.790 56.869 1.00 82.25 655 GLU A N 1
ATOM 5463 C CA . GLU A 1 655 ? -35.336 -99.711 55.751 1.00 82.25 655 GLU A CA 1
ATOM 5464 C C . GLU A 1 655 ? -34.692 -101.079 55.987 1.00 82.25 655 GLU A C 1
ATOM 5466 O O . GLU A 1 655 ? -35.318 -102.111 55.735 1.00 82.25 655 GLU A O 1
ATOM 5471 N N . LEU A 1 656 ? -33.467 -101.113 56.524 1.00 82.44 656 LEU A N 1
ATOM 5472 C CA . LEU A 1 656 ? -32.823 -102.364 56.913 1.00 82.44 656 LEU A CA 1
ATOM 5473 C C . LEU A 1 656 ? -33.637 -103.086 57.990 1.00 82.44 656 LEU A C 1
ATOM 5475 O O . LEU A 1 656 ? -33.885 -104.276 57.841 1.00 82.44 656 LEU A O 1
ATOM 5479 N N . ILE A 1 657 ? -34.111 -102.403 59.034 1.00 84.38 657 ILE A N 1
ATOM 5480 C CA . ILE A 1 657 ? -34.949 -103.024 60.075 1.00 84.38 657 ILE A CA 1
ATOM 5481 C C . ILE A 1 657 ? -36.222 -103.628 59.467 1.00 84.38 657 ILE A C 1
ATOM 5483 O O . ILE A 1 657 ? -36.575 -104.762 59.798 1.00 84.38 657 ILE A O 1
ATOM 5487 N N . LEU A 1 658 ? -36.883 -102.920 58.547 1.00 83.12 658 LEU A N 1
ATOM 5488 C CA . LEU A 1 658 ? -38.056 -103.434 57.835 1.00 83.12 658 LEU A CA 1
ATOM 5489 C C . LEU A 1 658 ? -37.718 -104.667 56.986 1.00 83.12 658 LEU A C 1
ATOM 5491 O O . LEU A 1 658 ? -38.441 -105.661 57.034 1.00 83.12 658 LEU A O 1
ATOM 5495 N N . LEU A 1 659 ? -36.600 -104.642 56.258 1.00 81.12 659 LEU A N 1
ATOM 5496 C CA . LEU A 1 659 ? -36.111 -105.784 55.479 1.00 81.12 659 LEU A CA 1
ATOM 5497 C C . LEU A 1 659 ? -35.783 -106.987 56.375 1.00 81.12 659 LEU A C 1
ATOM 5499 O O . LEU A 1 659 ? -36.128 -108.116 56.030 1.00 81.12 659 LEU A O 1
ATOM 5503 N N . TRP A 1 660 ? -35.169 -106.766 57.540 1.00 80.56 660 TRP A N 1
ATOM 5504 C CA . TRP A 1 660 ? -34.897 -107.812 58.530 1.00 80.56 660 TRP A CA 1
ATOM 5505 C C . TRP A 1 660 ? -36.190 -108.408 59.094 1.00 80.56 660 TRP A C 1
ATOM 5507 O O . TRP A 1 660 ? -36.308 -109.630 59.187 1.00 80.56 660 TRP A O 1
ATOM 5517 N N . ALA A 1 661 ? -37.180 -107.572 59.417 1.00 78.81 661 ALA A N 1
ATOM 5518 C CA . ALA A 1 661 ? -38.491 -108.027 59.870 1.00 78.81 661 ALA A CA 1
ATOM 5519 C C . ALA A 1 661 ? -39.214 -108.849 58.791 1.00 78.81 661 ALA A C 1
ATOM 5521 O O . ALA A 1 661 ? -39.824 -109.870 59.101 1.00 78.81 661 ALA A O 1
ATOM 5522 N N . GLU A 1 662 ? -39.102 -108.457 57.521 1.00 79.00 662 GLU A N 1
ATOM 5523 C CA . GLU A 1 662 ? -39.698 -109.192 56.406 1.00 79.00 662 GLU A CA 1
ATOM 5524 C C . GLU A 1 662 ? -38.987 -110.530 56.155 1.00 79.00 662 GLU A C 1
ATOM 5526 O O . GLU A 1 662 ? -39.644 -111.543 55.910 1.00 79.00 662 GLU A O 1
ATOM 5531 N N . VAL A 1 663 ? -37.658 -110.582 56.301 1.00 80.00 663 VAL A N 1
ATOM 5532 C CA . VAL A 1 663 ? -36.894 -111.840 56.284 1.00 80.00 663 VAL A CA 1
ATOM 5533 C C . VAL A 1 663 ? -37.336 -112.758 57.424 1.00 80.00 663 VAL A C 1
ATOM 5535 O O . VAL A 1 663 ? -37.551 -113.948 57.190 1.00 80.00 663 VAL A O 1
ATOM 5538 N N . GLU A 1 664 ? -37.521 -112.234 58.636 1.00 73.50 664 GLU A N 1
ATOM 5539 C CA . GLU A 1 664 ? -37.971 -113.030 59.781 1.00 73.50 664 GLU A CA 1
ATOM 5540 C C . GLU A 1 664 ? -39.425 -113.501 59.606 1.00 73.50 664 GLU A C 1
ATOM 5542 O O . GLU A 1 664 ? -39.749 -114.659 59.869 1.00 73.50 664 GLU A O 1
ATOM 5547 N N . ARG A 1 665 ? -40.297 -112.663 59.036 1.00 77.12 665 ARG A N 1
ATOM 5548 C CA . ARG A 1 665 ? -41.662 -113.043 58.645 1.00 77.12 665 ARG A CA 1
ATOM 5549 C C . ARG A 1 665 ? -41.661 -114.156 57.594 1.00 77.12 665 ARG A C 1
ATOM 5551 O O . ARG A 1 665 ? -42.452 -115.095 57.689 1.00 77.12 665 ARG A O 1
ATOM 5558 N N . LEU A 1 666 ? -40.777 -114.081 56.596 1.00 72.56 666 LEU A N 1
ATOM 5559 C CA . LEU A 1 666 ? -40.606 -115.127 55.584 1.00 72.56 666 LEU A CA 1
ATOM 5560 C C . LEU A 1 666 ? -40.014 -116.413 56.184 1.00 72.56 666 LEU A C 1
ATOM 5562 O O . LEU A 1 666 ? -40.432 -117.503 55.789 1.00 72.56 666 LEU A O 1
ATOM 5566 N N . ARG A 1 667 ? -39.125 -116.316 57.182 1.00 69.19 667 ARG A N 1
ATOM 5567 C CA . ARG A 1 667 ? -38.649 -117.470 57.968 1.00 69.19 667 ARG A CA 1
ATOM 5568 C C . ARG A 1 667 ? -39.786 -118.136 58.740 1.00 69.19 667 ARG A C 1
ATOM 5570 O O . ARG A 1 667 ? -39.961 -119.344 58.605 1.00 69.19 667 ARG A O 1
ATOM 5577 N N . MET A 1 668 ? -40.615 -117.358 59.438 1.00 62.19 668 MET A N 1
ATOM 5578 C CA . MET A 1 668 ? -41.799 -117.849 60.161 1.00 62.19 668 MET A CA 1
ATOM 5579 C C . MET A 1 668 ? -42.858 -118.467 59.232 1.00 62.19 668 MET A C 1
ATOM 5581 O O . MET A 1 668 ? -43.609 -119.347 59.647 1.00 62.19 668 MET A O 1
ATOM 5585 N N . LYS A 1 669 ? -42.910 -118.048 57.958 1.00 66.44 669 LYS A N 1
ATOM 5586 C CA . LYS A 1 669 ? -43.796 -118.631 56.935 1.00 66.44 669 LYS A CA 1
ATOM 5587 C C . LYS A 1 669 ? -43.282 -119.968 56.381 1.00 66.44 669 LYS A C 1
ATOM 5589 O O . LYS A 1 669 ? -44.098 -120.801 55.996 1.00 66.44 669 LYS A O 1
ATOM 5594 N N . ASN A 1 670 ? -41.965 -120.184 56.351 1.00 59.69 670 ASN A N 1
ATOM 5595 C CA . ASN A 1 670 ? -41.354 -121.419 55.843 1.00 59.69 670 ASN A CA 1
ATOM 5596 C C . ASN A 1 670 ? -41.036 -122.457 56.938 1.00 59.69 670 ASN A C 1
ATOM 5598 O O . ASN A 1 670 ? -40.865 -123.627 56.606 1.00 59.69 670 ASN A O 1
ATOM 5602 N N . PHE A 1 671 ? -41.011 -122.072 58.222 1.00 57.34 671 PHE A N 1
ATOM 5603 C CA . PHE A 1 671 ? -40.815 -122.983 59.360 1.00 57.34 671 PHE A CA 1
ATOM 5604 C C . PHE A 1 671 ? -41.678 -122.569 60.574 1.00 57.34 671 PHE A C 1
ATOM 5606 O O . PHE A 1 671 ? -41.226 -121.774 61.397 1.00 57.34 671 PHE A O 1
ATOM 5613 N N . PRO A 1 672 ? -42.907 -123.098 60.734 1.00 52.06 672 PRO A N 1
ATOM 5614 C CA . PRO A 1 672 ? -43.721 -122.845 61.924 1.00 52.06 672 PRO A CA 1
ATOM 5615 C C . PRO A 1 672 ? -43.118 -123.561 63.146 1.00 52.06 672 PRO A C 1
ATOM 5617 O O . PRO A 1 672 ? -43.087 -124.792 63.188 1.00 52.06 672 PRO A O 1
ATOM 5620 N N . SER A 1 673 ? -42.623 -122.812 64.136 1.00 47.94 673 SER A N 1
ATOM 5621 C CA . SER A 1 673 ? -42.121 -123.366 65.400 1.00 47.94 673 SER A CA 1
ATOM 5622 C C . SER A 1 673 ? -43.254 -123.614 66.411 1.00 47.94 673 SER A C 1
ATOM 5624 O O . SER A 1 673 ? -44.249 -122.894 66.481 1.00 47.94 673 SER A O 1
ATOM 5626 N N . LEU A 1 674 ? -43.090 -124.693 67.179 1.00 47.50 674 LEU A N 1
ATOM 5627 C CA . LEU A 1 674 ? -44.072 -125.439 67.984 1.00 47.50 674 LEU A CA 1
ATOM 5628 C C . LEU A 1 674 ? -44.671 -124.728 69.224 1.00 47.50 674 LEU A C 1
ATOM 5630 O O . LEU A 1 674 ? -45.261 -125.399 70.067 1.00 47.50 674 LEU A O 1
ATOM 5634 N N . ASP A 1 675 ? -44.586 -123.401 69.342 1.00 50.00 675 ASP A N 1
ATOM 5635 C CA . ASP A 1 675 ? -44.926 -122.692 70.592 1.00 50.00 675 ASP A CA 1
ATOM 5636 C C . ASP A 1 675 ? -46.345 -122.085 70.653 1.00 50.00 675 ASP A C 1
ATOM 5638 O O . ASP A 1 675 ? -46.736 -121.537 71.681 1.00 50.00 675 ASP A O 1
ATOM 5642 N N . HIS A 1 676 ? -47.175 -122.228 69.611 1.00 45.28 676 HIS A N 1
ATOM 5643 C CA . HIS A 1 676 ? -48.536 -121.649 69.571 1.00 45.28 676 HIS A CA 1
ATOM 5644 C C . HIS A 1 676 ? -49.695 -122.613 69.922 1.00 45.28 676 HIS A C 1
ATOM 5646 O O . HIS A 1 676 ? -50.861 -122.287 69.706 1.00 45.28 676 HIS A O 1
ATOM 5652 N N . LEU A 1 677 ? -49.410 -123.771 70.532 1.00 42.28 677 LEU A N 1
ATOM 5653 C CA . LEU A 1 677 ? -50.422 -124.713 71.055 1.00 42.28 677 LEU A CA 1
ATOM 5654 C C . LEU A 1 677 ? -50.266 -124.983 72.568 1.00 42.28 677 LEU A C 1
ATOM 5656 O O . LEU A 1 677 ? -50.283 -126.117 73.035 1.00 42.28 677 LEU A O 1
ATOM 5660 N N . LYS A 1 678 ? -50.156 -123.899 73.344 1.00 45.72 678 LYS A N 1
ATOM 5661 C CA . LYS A 1 678 ? -50.606 -123.789 74.747 1.00 45.72 678 LYS A CA 1
ATOM 5662 C C . LYS A 1 678 ? -51.520 -122.557 74.807 1.00 45.72 678 LYS A C 1
ATOM 5664 O O . LYS A 1 678 ? -51.089 -121.470 75.157 1.00 45.72 678 LYS A O 1
ATOM 5669 N N . GLN A 1 679 ? -52.737 -122.583 74.264 1.00 44.47 679 GLN A N 1
ATOM 5670 C CA . GLN A 1 679 ? -53.887 -123.268 74.865 1.00 44.47 679 GLN A CA 1
ATOM 5671 C C . GLN A 1 679 ? -53.849 -123.134 76.397 1.00 44.47 679 GLN A C 1
ATOM 5673 O O . GLN A 1 679 ? -53.139 -123.848 77.092 1.00 44.47 679 GLN A O 1
ATOM 5678 N N . LEU A 1 680 ? -54.429 -122.035 76.878 1.00 44.88 680 LEU A N 1
ATOM 5679 C CA . LEU A 1 680 ? -55.782 -122.029 77.452 1.00 44.88 680 LEU A CA 1
ATOM 5680 C C . LEU A 1 680 ? -55.818 -122.655 78.853 1.00 44.88 680 LEU A C 1
ATOM 5682 O O . LEU A 1 680 ? -56.326 -123.754 79.020 1.00 44.88 680 LEU A O 1
ATOM 5686 N N . SER A 1 681 ? -55.332 -121.917 79.855 1.00 34.84 681 SER A N 1
ATOM 5687 C CA . SER A 1 681 ? -55.949 -121.788 81.188 1.00 34.84 681 SER A CA 1
ATOM 5688 C C . SER A 1 681 ? -54.977 -121.091 82.140 1.00 34.84 681 SER A C 1
ATOM 5690 O O . SER A 1 681 ? -53.921 -121.662 82.392 1.00 34.84 681 SER A O 1
ATOM 5692 N N . LYS A 1 682 ? -55.395 -119.964 82.746 1.00 37.97 682 LYS A N 1
ATOM 5693 C CA . LYS A 1 682 ? -54.757 -119.331 83.927 1.00 37.97 682 LYS A CA 1
ATOM 5694 C C . LYS A 1 682 ? -53.349 -118.768 83.624 1.00 37.97 682 LYS A C 1
ATOM 5696 O O . LYS A 1 682 ? -52.680 -119.222 82.716 1.00 37.97 682 LYS A O 1
ATOM 5701 N N . GLU A 1 683 ? -52.850 -117.687 84.203 1.00 40.28 683 GLU A N 1
ATOM 5702 C CA . GLU A 1 683 ? -52.830 -117.194 85.581 1.00 40.28 683 GLU A CA 1
ATOM 5703 C C . GLU A 1 683 ? -52.308 -115.734 85.482 1.00 40.28 683 GLU A C 1
ATOM 5705 O O . GLU A 1 683 ? -51.406 -115.463 84.698 1.00 40.28 683 GLU A O 1
ATOM 5710 N N . ASN A 1 684 ? -52.982 -114.746 86.077 1.00 39.25 684 ASN A N 1
ATOM 5711 C CA . ASN A 1 684 ? -52.586 -114.100 87.342 1.00 39.25 684 ASN A CA 1
ATOM 5712 C C . ASN A 1 684 ? -51.228 -113.359 87.329 1.00 39.25 684 ASN A C 1
ATOM 5714 O O . ASN A 1 684 ? -50.245 -113.899 87.833 1.00 39.25 684 ASN A O 1
ATOM 5718 N N . LEU A 1 685 ? -51.212 -112.107 86.844 1.00 37.75 685 LEU A N 1
ATOM 5719 C CA . LEU A 1 685 ? -50.857 -110.875 87.587 1.00 37.75 685 LEU A CA 1
ATOM 5720 C C . LEU A 1 685 ? -51.045 -109.635 86.705 1.00 37.75 685 LEU A C 1
ATOM 5722 O O . LEU A 1 685 ? -50.620 -109.686 85.531 1.00 37.75 685 LEU A O 1
#